Protein AF-0000000077254012 (afdb_homodimer)

pLDDT: mean 76.55, std 29.9, range [16.69, 98.88]

Solvent-accessible surface area (backbone atoms only — not comparable to full-atom values): 43419 Å² total; per-residue (Å²): 119,48,72,44,78,49,66,44,61,86,53,74,59,60,69,60,50,44,25,70,76,37,34,75,43,66,41,45,30,34,40,59,98,50,89,51,74,45,81,46,26,33,33,58,50,48,51,43,35,54,72,41,47,44,83,48,30,39,70,53,42,34,35,52,65,27,28,46,24,38,46,60,89,89,48,45,45,41,69,41,66,71,62,56,52,59,49,47,71,39,70,67,49,32,33,55,33,44,39,11,79,48,15,64,40,42,84,49,55,63,67,74,46,91,38,42,43,32,35,34,35,41,29,30,21,23,40,38,51,56,87,70,47,72,77,66,87,76,65,75,84,74,76,80,74,74,56,61,79,68,59,72,65,70,84,60,88,62,74,78,61,64,41,79,46,85,38,69,45,47,41,26,52,53,65,40,76,61,63,91,58,52,38,64,28,25,37,40,37,39,33,38,55,53,46,86,84,61,76,70,81,68,72,49,64,26,32,43,32,43,39,38,42,48,91,41,33,70,59,51,37,59,76,62,56,46,40,82,72,42,60,48,88,64,14,22,87,63,77,85,47,67,25,47,49,44,37,41,33,56,72,67,47,55,67,46,80,44,77,40,33,38,16,21,30,40,37,37,58,49,49,32,43,32,30,40,34,32,62,18,14,28,36,40,37,36,30,36,21,54,39,29,87,80,42,64,71,68,58,54,67,63,52,71,71,58,82,82,77,79,72,84,74,72,72,73,66,68,62,53,74,72,53,63,71,72,64,81,64,79,80,77,85,72,78,70,80,75,78,76,72,72,82,71,81,88,92,82,86,73,88,79,74,90,72,90,74,93,81,82,84,84,81,82,72,89,78,77,85,74,82,76,83,78,75,134,119,48,74,43,80,50,67,42,62,86,53,74,59,62,70,62,50,44,26,69,78,38,33,74,42,65,40,43,30,34,39,60,97,50,91,50,74,45,80,46,27,32,33,56,51,48,50,42,35,56,72,42,46,44,81,48,31,38,72,51,40,32,36,53,64,28,28,44,26,38,48,61,88,91,47,45,45,41,68,40,67,70,62,57,52,58,50,48,71,39,70,68,48,33,32,55,32,45,39,11,79,47,15,64,41,42,84,50,55,62,66,72,46,90,39,42,44,32,36,33,35,42,30,30,22,23,40,37,51,55,88,71,49,73,78,67,87,76,67,74,84,75,76,76,73,77,59,61,77,69,59,71,68,70,83,59,89,63,73,78,61,66,40,80,46,83,36,68,45,47,40,28,53,50,65,42,76,61,62,94,58,52,38,65,28,24,36,41,36,39,34,38,54,53,46,86,84,61,75,71,81,68,72,50,63,26,31,43,34,42,38,37,42,48,91,42,34,71,58,50,38,59,77,61,54,47,40,82,72,43,61,48,88,63,13,23,87,61,78,83,47,67,24,48,48,45,36,41,34,57,72,67,48,55,68,46,82,45,78,40,32,37,16,20,32,39,38,37,59,49,49,33,42,32,29,42,34,30,63,18,16,26,35,40,36,35,29,35,22,54,40,30,88,81,41,64,72,67,58,54,66,63,51,71,72,59,82,81,77,76,76,84,76,71,71,70,68,69,62,54,74,75,55,67,73,70,70,84,69,78,85,75,82,75,78,68,74,82,78,72,76,76,80,63,82,81,76,77,87,78,85,84,82,84,78,74,84,70,83,80,78,81,75,80,79,78,77,74,85,71,88,78,78,90,80,133

InterPro domains:
  IPR026306 RSBN1/Dpy-21/CEP530 [PTHR13354] (1-354)

Nearest PDB structures (foldseek):
  5uqd-assembly1_A  TM=9.575E-01  e=1.020E-25  Caenorhabditis elegans
  5k4l-assembly1_A  TM=6.198E-01  e=5.292E-05  Homo sapiens
  5fzl-assembly1_A  TM=6.185E-01  e=6.268E-05  Homo sapiens
  6h51-assembly1_A  TM=5.172E-01  e=1.101E-04  Homo sapiens
  4hoo-assembly1_A  TM=5.271E-01  e=4.028E-04  Homo sapiens

Structure (mmCIF, N/CA/C/O backbone):
data_AF-0000000077254012-model_v1
#
loop_
_entity.id
_entity.type
_entity.pdbx_description
1 polymer 'Round spermatid basic protein 1-like protein'
#
loop_
_atom_site.group_PDB
_atom_site.id
_atom_site.type_symbol
_atom_site.label_atom_id
_atom_site.label_alt_id
_atom_site.label_comp_id
_atom_site.label_asym_id
_atom_site.label_entity_id
_atom_site.label_seq_id
_atom_site.pdbx_PDB_ins_code
_atom_site.Cartn_x
_atom_site.Cartn_y
_atom_site.Cartn_z
_atom_site.occupancy
_atom_site.B_iso_or_equiv
_atom_site.auth_seq_id
_atom_site.auth_comp_id
_atom_site.auth_asym_id
_atom_site.auth_atom_id
_atom_site.pdbx_PDB_model_num
ATOM 1 N N . MET A 1 1 ? -8.266 -15.867 4.344 1 92.88 1 MET A N 1
ATOM 2 C CA . MET A 1 1 ? -6.98 -16.359 3.854 1 92.88 1 MET A CA 1
ATOM 3 C C . MET A 1 1 ? -6.066 -16.75 5.012 1 92.88 1 MET A C 1
ATOM 5 O O . MET A 1 1 ? -6.016 -16.047 6.027 1 92.88 1 MET A O 1
ATOM 9 N N . ALA A 1 2 ? -5.449 -17.922 4.926 1 95.94 2 ALA A N 1
ATOM 10 C CA . ALA A 1 2 ? -4.457 -18.359 5.898 1 95.94 2 ALA A CA 1
ATOM 11 C C . ALA A 1 2 ? -3.045 -18.281 5.324 1 95.94 2 ALA A C 1
ATOM 13 O O . ALA A 1 2 ? -2.822 -18.609 4.156 1 95.94 2 ALA A O 1
ATOM 14 N N . ILE A 1 3 ? -2.162 -17.781 6.18 1 97.81 3 ILE A N 1
ATOM 15 C CA . ILE A 1 3 ? -0.771 -17.656 5.762 1 97.81 3 ILE A CA 1
ATOM 16 C C . ILE A 1 3 ? 0.137 -18.359 6.777 1 97.81 3 ILE A C 1
ATOM 18 O O . ILE A 1 3 ? 0.004 -18.141 7.984 1 97.81 3 ILE A O 1
ATOM 22 N N . VAL A 1 4 ? 1.017 -19.188 6.352 1 97.44 4 VAL A N 1
ATOM 23 C CA . VAL A 1 4 ? 2.105 -19.719 7.168 1 97.44 4 VAL A CA 1
ATOM 24 C C . VAL A 1 4 ? 3.426 -19.078 6.742 1 97.44 4 VAL A C 1
ATOM 26 O O . VAL A 1 4 ? 3.994 -19.438 5.711 1 97.44 4 VAL A O 1
ATOM 29 N N . HIS A 1 5 ? 3.889 -18.203 7.598 1 96.62 5 HIS A N 1
ATOM 30 C CA . HIS A 1 5 ? 5.082 -17.438 7.27 1 96.62 5 HIS A CA 1
ATOM 31 C C . HIS A 1 5 ? 6.336 -18.297 7.355 1 96.62 5 HIS A C 1
ATOM 33 O O . HIS A 1 5 ? 6.535 -19.016 8.336 1 96.62 5 HIS A O 1
ATOM 39 N N . GLY A 1 6 ? 7.152 -18.266 6.328 1 96.06 6 GLY A N 1
ATOM 40 C CA . GLY A 1 6 ? 8.453 -18.906 6.332 1 96.06 6 GLY A CA 1
ATOM 41 C C . GLY A 1 6 ? 8.383 -20.406 6.168 1 96.06 6 GLY A C 1
ATOM 42 O O . GLY A 1 6 ? 9.398 -21.094 6.246 1 96.06 6 GLY A O 1
ATOM 43 N N . GLU A 1 7 ? 7.246 -20.953 5.918 1 96.88 7 GLU A N 1
ATOM 44 C CA . GLU A 1 7 ? 7.047 -22.391 5.906 1 96.88 7 GLU A CA 1
ATOM 45 C C . GLU A 1 7 ? 7.762 -23.047 4.727 1 96.88 7 GLU A C 1
ATOM 47 O O . GLU A 1 7 ? 8.094 -24.234 4.77 1 96.88 7 GLU A O 1
ATOM 52 N N . ALA A 1 8 ? 8.023 -22.344 3.709 1 97.88 8 ALA A N 1
ATOM 53 C CA . ALA A 1 8 ? 8.625 -22.922 2.51 1 97.88 8 ALA A CA 1
ATOM 54 C C . ALA A 1 8 ? 10.141 -22.797 2.551 1 97.88 8 ALA A C 1
ATOM 56 O O . ALA A 1 8 ? 10.82 -23.016 1.541 1 97.88 8 ALA A O 1
ATOM 57 N N . ALA A 1 9 ? 10.68 -22.453 3.699 1 96.38 9 ALA A N 1
ATOM 58 C CA . ALA A 1 9 ? 12.117 -22.234 3.816 1 96.38 9 ALA A CA 1
ATOM 59 C C . ALA A 1 9 ? 12.898 -23.5 3.48 1 96.38 9 ALA A C 1
ATOM 61 O O . ALA A 1 9 ? 14.031 -23.438 2.996 1 96.38 9 ALA A O 1
ATOM 62 N N . TYR A 1 10 ? 12.32 -24.688 3.717 1 97.25 10 TYR A N 1
ATOM 63 C CA . TYR A 1 10 ? 13.016 -25.938 3.471 1 97.25 10 TYR A CA 1
ATOM 64 C C . TYR A 1 10 ? 13.109 -26.234 1.978 1 97.25 10 TYR A C 1
ATOM 66 O O . TYR A 1 10 ? 13.914 -27.062 1.548 1 97.25 10 TYR A O 1
ATOM 74 N N . LEU A 1 11 ? 12.328 -25.625 1.15 1 98 11 LEU A N 1
ATOM 75 C CA . LEU A 1 11 ? 12.312 -25.844 -0.292 1 98 11 LEU A CA 1
ATOM 76 C C . LEU A 1 11 ? 13.469 -25.094 -0.962 1 98 11 LEU A C 1
ATOM 78 O O . LEU A 1 11 ? 13.883 -24.031 -0.492 1 98 11 LEU A O 1
ATOM 82 N N . PRO A 1 12 ? 13.953 -25.641 -2.025 1 96.25 12 PRO A N 1
ATOM 83 C CA . PRO A 1 12 ? 14.992 -24.906 -2.766 1 96.25 12 PRO A CA 1
ATOM 84 C C . PRO A 1 12 ? 14.453 -23.656 -3.459 1 96.25 12 PRO A C 1
ATOM 86 O O . PRO A 1 12 ? 13.242 -23.453 -3.504 1 96.25 12 PRO A O 1
ATOM 89 N N . ASP A 1 13 ? 15.43 -22.844 -3.875 1 95.19 13 ASP A N 1
ATOM 90 C CA . ASP A 1 13 ? 15.031 -21.797 -4.82 1 95.19 13 ASP A CA 1
ATOM 91 C C . ASP A 1 13 ? 14.477 -22.406 -6.105 1 95.19 13 ASP A C 1
ATOM 93 O O . ASP A 1 13 ? 15.164 -23.188 -6.777 1 95.19 13 ASP A O 1
ATOM 97 N N . PHE A 1 14 ? 13.297 -22.094 -6.441 1 97 14 PHE A N 1
ATOM 98 C CA . PHE A 1 14 ? 12.602 -22.781 -7.531 1 97 14 PHE A CA 1
ATOM 99 C C . PHE A 1 14 ? 13.32 -22.547 -8.852 1 97 14 PHE A C 1
ATOM 101 O O . PHE A 1 14 ? 13.555 -23.484 -9.609 1 97 14 PHE A O 1
ATOM 108 N N . LEU A 1 15 ? 13.562 -21.281 -9.086 1 95.94 15 LEU A N 1
ATOM 109 C CA . LEU A 1 15 ? 14.18 -20.969 -10.367 1 95.94 15 LEU A CA 1
ATOM 110 C C . LEU A 1 15 ? 15.555 -21.625 -10.484 1 95.94 15 LEU A C 1
ATOM 112 O O . LEU A 1 15 ? 15.898 -22.172 -11.539 1 95.94 15 LEU A O 1
ATOM 116 N N . ASP A 1 16 ? 16.344 -21.594 -9.477 1 95.31 16 ASP A N 1
ATOM 117 C CA . ASP A 1 16 ? 17.641 -22.25 -9.445 1 95.31 16 ASP A CA 1
ATOM 118 C C . ASP A 1 16 ? 17.5 -23.766 -9.625 1 95.31 16 ASP A C 1
ATOM 120 O O . ASP A 1 16 ? 18.234 -24.375 -10.398 1 95.31 16 ASP A O 1
ATOM 124 N N . TYR A 1 17 ? 16.641 -24.359 -8.906 1 97.12 17 TYR A N 1
ATOM 125 C CA . TYR A 1 17 ? 16.391 -25.797 -8.945 1 97.12 17 TYR A CA 1
ATOM 126 C C . TYR A 1 17 ? 16.031 -26.25 -10.359 1 97.12 17 TYR A C 1
ATOM 128 O O . TYR A 1 17 ? 16.656 -27.172 -10.898 1 97.12 17 TYR A O 1
ATOM 136 N N . PHE A 1 18 ? 15.086 -25.625 -10.992 1 97.31 18 PHE A N 1
ATOM 137 C CA . PHE A 1 18 ? 14.586 -26.062 -12.289 1 97.31 18 PHE A CA 1
ATOM 138 C C . PHE A 1 18 ? 15.594 -25.75 -13.398 1 97.31 18 PHE A C 1
ATOM 140 O O . PHE A 1 18 ? 15.711 -26.5 -14.367 1 97.31 18 PHE A O 1
ATOM 147 N N . SER A 1 19 ? 16.266 -24.609 -13.234 1 96.88 19 SER A N 1
ATOM 148 C CA . SER A 1 19 ? 17.281 -24.281 -14.234 1 96.88 19 SER A CA 1
ATOM 149 C C . SER A 1 19 ? 18.422 -25.297 -14.195 1 96.88 19 SER A C 1
ATOM 151 O O . SER A 1 19 ? 19.031 -25.578 -15.219 1 96.88 19 SER A O 1
ATOM 153 N N . SER A 1 20 ? 18.812 -25.797 -13.039 1 96.88 20 SER A N 1
ATOM 154 C CA . SER A 1 20 ? 19.938 -26.734 -12.859 1 96.88 20 SER A CA 1
ATOM 155 C C . SER A 1 20 ? 19.531 -28.156 -13.227 1 96.88 20 SER A C 1
ATOM 157 O O . SER A 1 20 ? 20.266 -28.844 -13.945 1 96.88 20 SER A O 1
ATOM 159 N N . LYS A 1 21 ? 18.375 -28.609 -12.82 1 96.81 21 LYS A N 1
ATOM 160 C CA . LYS A 1 21 ? 17.969 -30 -12.984 1 96.81 21 LYS A CA 1
ATOM 161 C C . LYS A 1 21 ? 17.312 -30.234 -14.336 1 96.81 21 LYS A C 1
ATOM 163 O O . LYS A 1 21 ? 17.359 -31.328 -14.883 1 96.81 21 LYS A O 1
ATOM 168 N N . PHE A 1 22 ? 16.719 -29.203 -14.852 1 95.81 22 PHE A N 1
ATOM 169 C CA . PHE A 1 22 ? 16.016 -29.312 -16.125 1 95.81 22 PHE A CA 1
ATOM 170 C C . PHE A 1 22 ? 16.328 -28.125 -17.016 1 95.81 22 PHE A C 1
ATOM 172 O O . PHE A 1 22 ? 15.422 -27.438 -17.484 1 95.81 22 PHE A O 1
ATOM 179 N N . PRO A 1 23 ? 17.578 -27.922 -17.359 1 96.94 23 PRO A N 1
ATOM 180 C CA . PRO A 1 23 ? 18.016 -26.719 -18.078 1 96.94 23 PRO A CA 1
ATOM 181 C C . PRO A 1 23 ? 17.375 -26.594 -19.453 1 96.94 23 PRO A C 1
ATOM 183 O O . PRO A 1 23 ? 17.156 -25.469 -19.922 1 96.94 23 PRO A O 1
ATOM 186 N N . SER A 1 24 ? 16.938 -27.75 -20.109 1 96.12 24 SER A N 1
ATOM 187 C CA . SER A 1 24 ? 16.438 -27.703 -21.469 1 96.12 24 SER A CA 1
ATOM 188 C C . SER A 1 24 ? 14.922 -27.656 -21.516 1 96.12 24 SER A C 1
ATOM 190 O O . SER A 1 24 ? 14.32 -27.609 -22.594 1 96.12 24 SER A O 1
ATOM 192 N N . ALA A 1 25 ? 14.297 -27.672 -20.328 1 93.94 25 ALA A N 1
ATOM 193 C CA . ALA A 1 25 ? 12.844 -27.578 -20.297 1 93.94 25 ALA A CA 1
ATOM 194 C C . ALA A 1 25 ? 12.352 -26.328 -21 1 93.94 25 ALA A C 1
ATOM 196 O O . ALA A 1 25 ? 12.836 -25.219 -20.719 1 93.94 25 ALA A O 1
ATOM 197 N N . PRO A 1 26 ? 11.461 -26.5 -21.906 1 95.06 26 PRO A N 1
ATOM 198 C CA . PRO A 1 26 ? 10.945 -25.312 -22.609 1 95.06 26 PRO A CA 1
ATOM 199 C C . PRO A 1 26 ? 10.07 -24.438 -21.719 1 95.06 26 PRO A C 1
ATOM 201 O O . PRO A 1 26 ? 9.305 -24.938 -20.906 1 95.06 26 PRO A O 1
ATOM 204 N N . VAL A 1 27 ? 10.195 -23.125 -21.875 1 96.69 27 VAL A N 1
ATOM 205 C CA . VAL A 1 27 ? 9.352 -22.172 -21.172 1 96.69 27 VAL A CA 1
ATOM 206 C C . VAL A 1 27 ? 8.969 -21.031 -22.125 1 96.69 27 VAL A C 1
ATOM 208 O O . VAL A 1 27 ? 9.625 -20.812 -23.141 1 96.69 27 VAL A O 1
ATOM 211 N N . LYS A 1 28 ? 7.898 -20.438 -21.828 1 96.5 28 LYS A N 1
ATOM 212 C CA . LYS A 1 28 ? 7.441 -19.266 -22.578 1 96.5 28 LYS A CA 1
ATOM 213 C C . LYS A 1 28 ? 7.629 -17.984 -21.766 1 96.5 28 LYS A C 1
ATOM 215 O O . LYS A 1 28 ? 7.23 -17.922 -20.594 1 96.5 28 LYS A O 1
ATOM 220 N N . MET A 1 29 ? 8.305 -17.031 -22.312 1 95.88 29 MET A N 1
ATOM 221 C CA . MET A 1 29 ? 8.602 -15.758 -21.672 1 95.88 29 MET A CA 1
ATOM 222 C C . MET A 1 29 ? 7.98 -14.594 -22.438 1 95.88 29 MET A C 1
ATOM 224 O O . MET A 1 29 ? 7.988 -14.586 -23.672 1 95.88 29 MET A O 1
ATOM 228 N N . GLU A 1 30 ? 7.375 -13.719 -21.703 1 94.88 30 GLU A N 1
ATOM 229 C CA . GLU A 1 30 ? 6.895 -12.492 -22.328 1 94.88 30 GLU A CA 1
ATOM 230 C C . GLU A 1 30 ? 8.023 -11.477 -22.484 1 94.88 30 GLU A C 1
ATOM 232 O O . GLU A 1 30 ? 8.922 -11.406 -21.656 1 94.88 30 GLU A O 1
ATOM 237 N N . ILE A 1 31 ? 7.961 -10.742 -23.547 1 90.88 31 ILE A N 1
ATOM 238 C CA . ILE A 1 31 ? 8.953 -9.695 -23.75 1 90.88 31 ILE A CA 1
ATOM 239 C C . ILE A 1 31 ? 8.492 -8.414 -23.047 1 90.88 31 ILE A C 1
ATOM 241 O O . ILE A 1 31 ? 7.348 -7.984 -23.219 1 90.88 31 ILE A O 1
ATOM 245 N N . LEU A 1 32 ? 9.406 -7.84 -22.312 1 88.75 32 LEU A N 1
ATOM 246 C CA . LEU A 1 32 ? 9.062 -6.66 -21.531 1 88.75 32 LEU A CA 1
ATOM 247 C C . LEU A 1 32 ? 8.578 -5.527 -22.422 1 88.75 32 LEU A C 1
ATOM 249 O O . LEU A 1 32 ? 9.266 -5.156 -23.391 1 88.75 32 LEU A O 1
ATOM 253 N N . GLY A 1 33 ? 7.457 -4.965 -22.094 1 80.12 33 GLY A N 1
ATOM 254 C CA . GLY A 1 33 ? 6.961 -3.799 -22.797 1 80.12 33 GLY A CA 1
ATOM 255 C C . GLY A 1 33 ? 6.32 -4.137 -24.141 1 80.12 33 GLY A C 1
ATOM 256 O O . GLY A 1 33 ? 5.852 -3.25 -24.844 1 80.12 33 GLY A O 1
ATOM 257 N N . LYS A 1 34 ? 6.328 -5.438 -24.438 1 80.81 34 LYS A N 1
ATOM 258 C CA . LYS A 1 34 ? 5.738 -5.871 -25.703 1 80.81 34 LYS A CA 1
ATOM 259 C C . LYS A 1 34 ? 4.715 -6.98 -25.484 1 80.81 34 LYS A C 1
ATOM 261 O O . LYS A 1 34 ? 4.625 -7.535 -24.375 1 80.81 34 LYS A O 1
ATOM 266 N N . LYS A 1 35 ? 3.938 -7.199 -26.516 1 81.62 35 LYS A N 1
ATOM 267 C CA . LYS A 1 35 ? 2.936 -8.258 -26.438 1 81.62 35 LYS A CA 1
ATOM 268 C C . LYS A 1 35 ? 3.5 -9.586 -26.922 1 81.62 35 LYS A C 1
ATOM 270 O O . LYS A 1 35 ? 2.859 -10.625 -26.781 1 81.62 35 LYS A O 1
ATOM 275 N N . ASP A 1 36 ? 4.641 -9.664 -27.266 1 89.25 36 ASP A N 1
ATOM 276 C CA . ASP A 1 36 ? 5.246 -10.852 -27.859 1 89.25 36 ASP A CA 1
ATOM 277 C C . ASP A 1 36 ? 5.633 -11.859 -26.781 1 89.25 36 ASP A C 1
ATOM 279 O O . ASP A 1 36 ? 5.984 -11.484 -25.656 1 89.25 36 ASP A O 1
ATOM 283 N N . ILE A 1 37 ? 5.559 -13.102 -27.188 1 93.62 37 ILE A N 1
ATOM 284 C CA . ILE A 1 37 ? 5.969 -14.227 -26.359 1 93.62 37 ILE A CA 1
ATOM 285 C C . ILE A 1 37 ? 7.113 -14.977 -27.031 1 93.62 37 ILE A C 1
ATOM 287 O O . ILE A 1 37 ? 7.066 -15.242 -28.234 1 93.62 37 ILE A O 1
ATOM 291 N N . GLU A 1 38 ? 8.102 -15.258 -26.312 1 93.44 38 GLU A N 1
ATOM 292 C CA . GLU A 1 38 ? 9.258 -16 -26.797 1 93.44 38 GLU A CA 1
ATOM 293 C C . GLU A 1 38 ? 9.367 -17.359 -26.109 1 93.44 38 GLU A C 1
ATOM 295 O O . GLU A 1 38 ? 9.219 -17.453 -24.891 1 93.44 38 GLU A O 1
ATOM 300 N N . THR A 1 39 ? 9.547 -18.406 -26.953 1 95.38 39 THR A N 1
ATOM 301 C CA . THR A 1 39 ? 9.852 -19.719 -26.406 1 95.38 39 THR A CA 1
ATOM 302 C C . THR A 1 39 ? 11.359 -19.875 -26.172 1 95.38 39 THR A C 1
ATOM 304 O O . THR A 1 39 ? 12.156 -19.594 -27.078 1 95.38 39 THR A O 1
ATOM 307 N N . THR A 1 40 ? 11.703 -20.219 -25.047 1 96.31 40 THR A N 1
ATOM 308 C CA . THR A 1 40 ? 13.102 -20.422 -24.672 1 96.31 40 THR A CA 1
ATOM 309 C C . THR A 1 40 ? 13.242 -21.594 -23.719 1 96.31 40 THR A C 1
ATOM 311 O O . THR A 1 40 ? 12.344 -22.438 -23.609 1 96.31 40 THR A O 1
ATOM 314 N N . THR A 1 41 ? 14.398 -21.844 -23.125 1 97.44 41 THR A N 1
ATOM 315 C CA . THR A 1 41 ? 14.617 -22.906 -22.156 1 97.44 41 THR A CA 1
ATOM 316 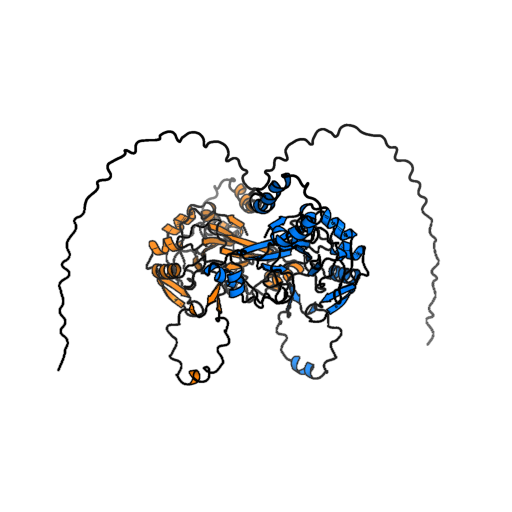C C . THR A 1 41 ? 14.711 -22.344 -20.734 1 97.44 41 THR A C 1
ATOM 318 O O . THR A 1 41 ? 14.992 -21.156 -20.547 1 97.44 41 THR A O 1
ATOM 321 N N . MET A 1 42 ? 14.547 -23.172 -19.844 1 97.38 42 MET A N 1
ATOM 322 C CA . MET A 1 42 ? 14.617 -22.781 -18.438 1 97.38 42 MET A CA 1
ATOM 323 C C . MET A 1 42 ? 15.977 -22.172 -18.109 1 97.38 42 MET A C 1
ATOM 325 O O . MET A 1 42 ? 16.047 -21.141 -17.438 1 97.38 42 MET A O 1
ATOM 329 N N . SER A 1 43 ? 17.031 -22.781 -18.562 1 97.75 43 SER A N 1
ATOM 330 C CA . SER A 1 43 ? 18.375 -22.297 -18.297 1 97.75 43 SER A CA 1
ATOM 331 C C . SER A 1 43 ? 18.594 -20.922 -18.922 1 97.75 43 SER A C 1
ATOM 333 O O . SER A 1 43 ? 19.203 -20.031 -18.297 1 97.75 43 SER A O 1
ATOM 335 N N . ASN A 1 44 ? 18.141 -20.75 -20.109 1 97.88 44 ASN A N 1
ATOM 336 C CA . ASN A 1 44 ? 18.281 -19.453 -20.781 1 97.88 44 ASN A CA 1
ATOM 337 C C . ASN A 1 44 ? 17.469 -18.375 -20.078 1 97.88 44 ASN A C 1
ATOM 339 O O . ASN A 1 44 ? 17.922 -17.25 -19.906 1 97.88 44 ASN A O 1
ATOM 343 N N . PHE A 1 45 ? 16.25 -18.734 -19.781 1 97.88 45 PHE A N 1
ATOM 344 C CA . PHE A 1 45 ? 15.43 -17.797 -19.031 1 97.88 45 PHE A CA 1
ATOM 345 C C . PHE A 1 45 ? 16.125 -17.375 -17.75 1 97.88 45 PHE A C 1
ATOM 347 O O . PHE A 1 45 ? 16.219 -16.172 -17.453 1 97.88 45 PHE A O 1
ATOM 354 N N . TYR A 1 46 ? 16.594 -18.312 -17.016 1 98.06 46 TYR A N 1
ATOM 355 C CA . TYR A 1 46 ? 17.297 -18.047 -15.758 1 98.06 46 TYR A CA 1
ATOM 356 C C . TYR A 1 46 ? 18.484 -17.109 -15.977 1 98.06 46 TYR A C 1
ATOM 358 O O . TYR A 1 46 ? 18.719 -16.203 -15.188 1 98.06 46 TYR A O 1
ATOM 366 N N . THR A 1 47 ? 19.25 -17.328 -16.984 1 97.56 47 THR A N 1
ATOM 367 C CA . THR A 1 47 ? 20.406 -16.484 -17.312 1 97.56 47 THR A CA 1
ATOM 368 C C . THR A 1 47 ? 19.969 -15.047 -17.562 1 97.56 47 THR A C 1
ATOM 370 O O . THR A 1 47 ? 20.625 -14.109 -17.094 1 97.56 47 THR A O 1
ATOM 373 N N . GLN A 1 48 ? 18.906 -14.867 -18.266 1 96.81 48 GLN A N 1
ATOM 374 C CA . GLN A 1 48 ? 18.391 -13.523 -18.531 1 96.81 48 GLN A CA 1
ATOM 375 C C . GLN A 1 48 ? 17.938 -12.844 -17.25 1 96.81 48 GLN A C 1
ATOM 377 O O . GLN A 1 48 ? 18.172 -11.648 -17.062 1 96.81 48 GLN A O 1
ATOM 382 N N . VAL A 1 49 ? 17.281 -13.609 -16.406 1 97.88 49 VAL A N 1
ATOM 383 C CA . VAL A 1 49 ? 16.844 -13.086 -15.117 1 97.88 49 VAL A CA 1
ATOM 384 C C . VAL A 1 49 ? 18.047 -12.633 -14.312 1 97.88 49 VAL A C 1
ATOM 386 O O . VAL A 1 49 ? 18.094 -11.5 -13.82 1 97.88 49 VAL A O 1
ATOM 389 N N . LYS A 1 50 ? 19.031 -13.469 -14.219 1 96.81 50 LYS A N 1
ATOM 390 C CA . LYS A 1 50 ? 20.234 -13.18 -13.422 1 96.81 50 LYS A CA 1
ATOM 391 C C . LYS A 1 50 ? 20.953 -11.953 -13.953 1 96.81 50 LYS A C 1
ATOM 393 O O . LYS A 1 50 ? 21.422 -11.117 -13.18 1 96.81 50 LYS A O 1
ATOM 398 N N . ARG A 1 51 ? 21.047 -11.828 -15.195 1 96.19 51 ARG A N 1
ATOM 399 C CA . ARG A 1 51 ? 21.766 -10.734 -15.836 1 96.19 51 ARG A CA 1
ATOM 400 C C . ARG A 1 51 ? 21.094 -9.398 -15.57 1 96.19 51 ARG A C 1
ATOM 402 O O . ARG A 1 51 ? 21.766 -8.367 -15.438 1 96.19 51 ARG A O 1
ATOM 409 N N . SER A 1 52 ? 19.812 -9.422 -15.477 1 95.88 52 SER A N 1
ATOM 410 C CA . SER A 1 52 ? 19.078 -8.164 -15.383 1 95.88 52 SER A CA 1
ATOM 411 C C . SER A 1 52 ? 18.578 -7.914 -13.969 1 95.88 52 SER A C 1
ATOM 413 O O . SER A 1 52 ? 17.969 -6.879 -13.688 1 95.88 52 SER A O 1
ATOM 415 N N . TYR A 1 53 ? 18.906 -8.82 -13.078 1 96.5 53 TYR A N 1
ATOM 416 C CA . TYR A 1 53 ? 18.438 -8.711 -11.703 1 96.5 53 TYR A CA 1
ATOM 417 C C . TYR A 1 53 ? 19.172 -7.586 -10.969 1 96.5 53 TYR A C 1
ATOM 419 O O . TYR A 1 53 ? 20.391 -7.449 -11.086 1 96.5 53 TYR A O 1
ATOM 427 N N . SER A 1 54 ? 18.375 -6.77 -10.25 1 95.44 54 SER A N 1
ATOM 428 C CA . SER A 1 54 ? 18.938 -5.734 -9.383 1 95.44 54 SER A CA 1
ATOM 429 C C . SER A 1 54 ? 17.938 -5.34 -8.289 1 95.44 54 SER A C 1
ATOM 431 O O . SER A 1 54 ? 16.797 -4.996 -8.578 1 95.44 54 SER A O 1
ATOM 433 N N . HIS A 1 55 ? 18.312 -5.469 -7.059 1 93.38 55 HIS A N 1
ATOM 434 C CA . HIS A 1 55 ? 17.609 -4.984 -5.879 1 93.38 55 HIS A CA 1
ATOM 435 C C . HIS A 1 55 ? 16.172 -5.48 -5.859 1 93.38 55 HIS A C 1
ATOM 437 O O . HIS A 1 55 ? 15.234 -4.703 -5.637 1 93.38 55 HIS A O 1
ATOM 443 N N . GLY A 1 56 ? 15.938 -6.766 -6.195 1 95.19 56 GLY A N 1
ATOM 444 C CA . GLY A 1 56 ? 14.656 -7.41 -5.961 1 95.19 56 GLY A CA 1
ATOM 445 C C . GLY A 1 56 ? 13.766 -7.426 -7.188 1 95.19 56 GLY A C 1
ATOM 446 O O . GLY A 1 56 ? 12.656 -7.957 -7.145 1 95.19 56 GLY A O 1
ATOM 447 N N . THR A 1 57 ? 14.211 -6.805 -8.312 1 97.25 57 THR A N 1
ATOM 448 C CA . THR A 1 57 ? 13.484 -6.887 -9.57 1 97.25 57 THR A CA 1
ATOM 449 C C . THR A 1 57 ? 14.422 -7.309 -10.703 1 97.25 57 THR A C 1
ATOM 451 O O . THR A 1 57 ? 15.641 -7.246 -10.562 1 97.25 57 THR A O 1
ATOM 454 N N . TYR A 1 58 ? 13.859 -7.816 -11.703 1 97.12 58 TYR A N 1
ATOM 455 C CA . TYR A 1 58 ? 14.648 -8.094 -12.906 1 97.12 58 TYR A CA 1
ATOM 456 C C . TYR A 1 58 ? 13.945 -7.566 -14.148 1 97.12 58 TYR A C 1
ATOM 458 O O . TYR A 1 58 ? 12.773 -7.203 -14.102 1 97.12 58 TYR A O 1
ATOM 466 N N . ARG A 1 59 ? 14.664 -7.445 -15.312 1 95.69 59 ARG A N 1
ATOM 467 C CA . ARG A 1 59 ? 14.141 -6.84 -16.531 1 95.69 59 ARG A CA 1
ATOM 468 C C . ARG A 1 59 ? 14.258 -7.797 -17.719 1 95.69 59 ARG A C 1
ATOM 470 O O . ARG A 1 59 ? 14.711 -7.41 -18.797 1 95.69 59 ARG A O 1
ATOM 477 N N . ALA A 1 60 ? 13.891 -9.055 -17.688 1 93.5 60 ALA A N 1
ATOM 478 C CA . ALA A 1 60 ? 13.836 -10.055 -18.75 1 93.5 60 ALA A CA 1
ATOM 479 C C . ALA A 1 60 ? 12.398 -10.445 -19.062 1 93.5 60 ALA A C 1
ATOM 481 O O . ALA A 1 60 ? 12.148 -11.25 -19.953 1 93.5 60 ALA A O 1
ATOM 482 N N . GLY A 1 61 ? 11.422 -9.969 -18.562 1 94.62 61 GLY A N 1
ATOM 483 C CA . GLY A 1 61 ? 10.016 -10.305 -18.734 1 94.62 61 GLY A CA 1
ATOM 484 C C . GLY A 1 61 ? 9.578 -11.484 -17.891 1 94.62 61 GLY A C 1
ATOM 485 O O . GLY A 1 61 ? 10.414 -12.242 -17.391 1 94.62 61 GLY A O 1
ATOM 486 N N . PRO A 1 62 ? 8.336 -11.703 -17.75 1 97.69 62 PRO A N 1
ATOM 487 C CA . PRO A 1 62 ? 7.82 -12.797 -16.938 1 97.69 62 PRO A CA 1
ATOM 488 C C . PRO A 1 62 ? 7.82 -14.133 -17.672 1 97.69 62 PRO A C 1
ATOM 490 O O . PRO A 1 62 ? 7.719 -14.164 -18.891 1 97.69 62 PRO A O 1
ATOM 493 N N . MET A 1 63 ? 7.965 -15.133 -16.938 1 98.12 63 MET A N 1
ATOM 494 C CA . MET A 1 63 ? 7.781 -16.484 -17.469 1 98.12 63 MET A CA 1
ATOM 495 C C . MET A 1 63 ? 6.344 -16.953 -17.25 1 98.12 63 MET A C 1
ATOM 497 O O . MET A 1 63 ? 5.832 -16.922 -16.141 1 98.12 63 MET A O 1
ATOM 501 N N . ARG A 1 64 ? 5.738 -17.438 -18.297 1 96.88 64 ARG A N 1
ATOM 502 C CA . ARG A 1 64 ? 4.375 -17.953 -18.203 1 96.88 64 ARG A CA 1
ATOM 503 C C . ARG A 1 64 ? 4.332 -19.25 -17.422 1 96.88 64 ARG A C 1
ATOM 505 O O . ARG A 1 64 ? 5.367 -19.891 -17.219 1 96.88 64 ARG A O 1
ATOM 512 N N . GLN A 1 65 ? 3.135 -19.609 -17.062 1 96.56 65 GLN A N 1
ATOM 513 C CA . GLN A 1 65 ? 2.961 -20.766 -16.172 1 96.56 65 GLN A CA 1
ATOM 514 C C . GLN A 1 65 ? 3.381 -22.062 -16.875 1 96.56 65 GLN A C 1
ATOM 516 O O . GLN A 1 65 ? 3.172 -22.219 -18.078 1 96.56 65 GLN A O 1
ATOM 521 N N . ILE A 1 66 ? 3.93 -22.922 -16.125 1 96.81 66 ILE A N 1
ATOM 522 C CA . ILE A 1 66 ? 4.219 -24.297 -16.547 1 96.81 66 ILE A CA 1
ATOM 523 C C . ILE A 1 66 ? 3.555 -25.281 -15.594 1 96.81 66 ILE A C 1
ATOM 525 O O . ILE A 1 66 ? 3.48 -25.047 -14.391 1 96.81 66 ILE A O 1
ATOM 529 N N . SER A 1 67 ? 3.066 -26.344 -16.109 1 97.12 67 SER A N 1
ATOM 530 C CA . SER A 1 67 ? 2.496 -27.406 -15.289 1 97.12 67 SER A CA 1
ATOM 531 C C . SER A 1 67 ? 3.586 -28.297 -14.703 1 97.12 67 SER A C 1
ATOM 533 O O . SER A 1 67 ? 4.551 -28.641 -15.391 1 97.12 67 SER A O 1
ATOM 535 N N . LEU A 1 68 ? 3.449 -28.688 -13.492 1 97.5 68 LEU A N 1
ATOM 536 C CA . LEU A 1 68 ? 4.43 -29.547 -12.859 1 97.5 68 LEU A CA 1
ATOM 537 C C . LEU A 1 68 ? 3.928 -31 -12.812 1 97.5 68 LEU A C 1
ATOM 539 O O . LEU A 1 68 ? 4.633 -31.891 -12.328 1 97.5 68 LEU A O 1
ATOM 543 N N . VAL A 1 69 ? 2.754 -31.219 -13.266 1 97.25 69 VAL A N 1
ATOM 544 C CA . VAL A 1 69 ? 2.146 -32.531 -13.203 1 97.25 69 VAL A CA 1
ATOM 545 C C . VAL A 1 69 ? 1.979 -33.094 -14.617 1 97.25 69 VAL A C 1
ATOM 547 O O . VAL A 1 69 ? 1.348 -34.156 -14.805 1 97.25 69 VAL A O 1
ATOM 550 N N . GLY A 1 70 ? 2.488 -32.438 -15.547 1 91.31 70 GLY A N 1
ATOM 551 C CA . GLY A 1 70 ? 2.348 -32.844 -16.938 1 91.31 70 GLY A CA 1
ATOM 552 C C . GLY A 1 70 ? 1.592 -31.828 -17.781 1 91.31 70 GLY A C 1
ATOM 553 O O . GLY A 1 70 ? 0.744 -31.094 -17.266 1 91.31 70 GLY A O 1
ATOM 554 N N . ALA A 1 71 ? 1.995 -31.672 -19.016 1 82.25 71 ALA A N 1
ATOM 555 C CA . ALA A 1 71 ? 1.346 -30.719 -19.906 1 82.25 71 ALA A CA 1
ATOM 556 C C . ALA A 1 71 ? 0.264 -31.391 -20.734 1 82.25 71 ALA A C 1
ATOM 558 O O . ALA A 1 71 ? 0.464 -32.5 -21.25 1 82.25 71 ALA A O 1
ATOM 559 N N . VAL A 1 72 ? -0.875 -30.719 -20.609 1 72.69 72 VAL A N 1
ATOM 560 C CA . VAL A 1 72 ? -1.929 -31.172 -21.516 1 72.69 72 VAL A CA 1
ATOM 561 C C . VAL A 1 72 ? -2.1 -30.172 -22.656 1 72.69 72 VAL A C 1
ATOM 563 O O . VAL A 1 72 ? -2.014 -28.969 -22.453 1 72.69 72 VAL A O 1
ATOM 566 N N . ASP A 1 73 ? -2.271 -30.719 -23.844 1 67.5 73 ASP A N 1
ATOM 567 C CA . ASP A 1 73 ? -2.561 -29.938 -25.031 1 67.5 73 ASP A CA 1
ATOM 568 C C . ASP A 1 73 ? -1.509 -28.844 -25.25 1 67.5 73 ASP A C 1
ATOM 570 O O . ASP A 1 73 ? -0.317 -29.141 -25.359 1 67.5 73 ASP A O 1
ATOM 574 N N . GLU A 1 74 ? -1.878 -27.562 -25.172 1 65.56 74 GLU A N 1
ATOM 575 C CA . GLU A 1 74 ? -1.041 -26.422 -25.5 1 65.56 74 GLU A CA 1
ATOM 576 C C . GLU A 1 74 ? -0.29 -25.906 -24.281 1 65.56 74 GLU A C 1
ATOM 578 O O . GLU A 1 74 ? 0.558 -25.016 -24.391 1 65.56 74 GLU A O 1
ATOM 583 N N . GLU A 1 75 ? -0.471 -26.609 -23.266 1 74.44 75 GLU A N 1
ATOM 584 C CA . GLU A 1 75 ? 0.191 -26.188 -22.031 1 74.44 75 GLU A CA 1
ATOM 585 C C . GLU A 1 75 ? 1.676 -26.547 -22.047 1 74.44 75 GLU A C 1
ATOM 587 O O . GLU A 1 75 ? 2.076 -27.531 -22.688 1 74.44 75 GLU A O 1
ATOM 592 N N . VAL A 1 76 ? 2.469 -25.625 -21.5 1 83.69 76 VAL A N 1
ATOM 593 C CA . VAL A 1 76 ? 3.887 -25.906 -21.297 1 83.69 76 VAL A CA 1
ATOM 594 C C . VAL A 1 76 ? 4.094 -26.547 -19.938 1 83.69 76 VAL A C 1
ATOM 596 O O . VAL A 1 76 ? 3.439 -26.172 -18.953 1 83.69 76 VAL A O 1
ATOM 599 N N . GLY A 1 77 ? 4.879 -27.578 -19.953 1 89.75 77 GLY A N 1
ATOM 600 C CA . GLY A 1 77 ? 5.168 -28.234 -18.688 1 89.75 77 GLY A CA 1
ATOM 601 C C . GLY A 1 77 ? 5.625 -29.672 -18.844 1 89.75 77 GLY A C 1
ATOM 602 O O . GLY A 1 77 ? 5.777 -30.156 -19.969 1 89.75 77 GLY A O 1
ATOM 603 N N . SER A 1 78 ? 6.004 -30.25 -17.781 1 91.62 78 SER A N 1
ATOM 604 C CA . SER A 1 78 ? 6.41 -31.656 -17.672 1 91.62 78 SER A CA 1
ATOM 605 C C . SER A 1 78 ? 6.008 -32.219 -16.312 1 91.62 78 SER A C 1
ATOM 607 O O . SER A 1 78 ? 5.375 -31.547 -15.508 1 91.62 78 SER A O 1
ATOM 609 N N . TYR A 1 79 ? 6.145 -33.531 -16.297 1 94.81 79 TYR A N 1
ATOM 610 C CA . TYR A 1 79 ? 5.934 -34.188 -15.008 1 94.81 79 TYR A CA 1
ATOM 611 C C . TYR A 1 79 ? 7.211 -34.188 -14.18 1 94.81 79 TYR A C 1
ATOM 613 O O . TYR A 1 79 ? 8.242 -34.719 -14.625 1 94.81 79 TYR A O 1
ATOM 621 N N . PHE A 1 80 ? 7.203 -33.562 -12.961 1 96 80 PHE A N 1
ATOM 622 C CA . PHE A 1 80 ? 8.375 -33.406 -12.109 1 96 80 PHE A CA 1
ATOM 623 C C . PHE A 1 80 ? 8.164 -34.125 -10.773 1 96 80 PHE A C 1
ATOM 625 O O . PHE A 1 80 ? 8.07 -33.5 -9.727 1 96 80 PHE A O 1
ATOM 632 N N . PRO A 1 81 ? 8.227 -35.438 -10.742 1 95.94 81 PRO A N 1
ATOM 633 C CA . PRO A 1 81 ? 7.887 -36.188 -9.531 1 95.94 81 PRO A CA 1
ATOM 634 C C . PRO A 1 81 ? 8.836 -35.906 -8.375 1 95.94 81 PRO A C 1
ATOM 636 O O . PRO A 1 81 ? 8.422 -35.906 -7.211 1 95.94 81 PRO A O 1
ATOM 639 N N . GLU A 1 82 ? 10.102 -35.688 -8.688 1 96.38 82 GLU A N 1
ATOM 640 C CA . GLU A 1 82 ? 11.055 -35.406 -7.621 1 96.38 82 GLU A CA 1
ATOM 641 C C . GLU A 1 82 ? 10.703 -34.125 -6.891 1 96.38 82 GLU A C 1
ATOM 643 O O . GLU A 1 82 ? 10.719 -34.062 -5.66 1 96.38 82 GLU A O 1
ATOM 648 N N . PHE A 1 83 ? 10.43 -33.125 -7.711 1 97.38 83 PHE A N 1
ATOM 649 C CA . PHE A 1 83 ? 10.062 -31.859 -7.105 1 97.38 83 PHE A CA 1
ATOM 650 C C . PHE A 1 83 ? 8.75 -31.969 -6.34 1 97.38 83 PHE A C 1
ATOM 652 O O . PHE A 1 83 ? 8.617 -31.422 -5.246 1 97.38 83 PHE A O 1
ATOM 659 N N . LEU A 1 84 ? 7.793 -32.625 -6.902 1 97.69 84 LEU A N 1
ATOM 660 C CA . LEU A 1 84 ? 6.512 -32.812 -6.234 1 97.69 84 LEU A CA 1
ATOM 661 C C . LEU A 1 84 ? 6.695 -33.531 -4.906 1 97.69 84 LEU A C 1
ATOM 663 O O . LEU A 1 84 ? 5.961 -33.281 -3.947 1 97.69 84 LEU A O 1
ATOM 667 N N . GLY A 1 85 ? 7.637 -34.438 -4.867 1 97.19 85 GLY A N 1
ATOM 668 C CA . GLY A 1 85 ? 7.961 -35.125 -3.623 1 97.19 85 GLY A CA 1
ATOM 669 C C . GLY A 1 85 ? 8.445 -34.188 -2.537 1 97.19 85 GLY A C 1
ATOM 670 O O . GLY A 1 85 ? 8.172 -34.375 -1.354 1 97.19 85 GLY A O 1
ATOM 671 N N . LEU A 1 86 ? 9.188 -33.125 -2.889 1 98.12 86 LEU A N 1
ATOM 672 C CA . LEU A 1 86 ? 9.68 -32.156 -1.928 1 98.12 86 LEU A CA 1
ATOM 673 C C . LEU A 1 86 ? 8.516 -31.406 -1.276 1 98.12 86 LEU A C 1
ATOM 675 O O . LEU A 1 86 ? 8.57 -31.062 -0.09 1 98.12 86 LEU A O 1
ATOM 679 N N . LEU A 1 87 ? 7.461 -31.125 -2.049 1 97.94 87 LEU A N 1
ATOM 680 C CA . LEU A 1 87 ? 6.297 -30.438 -1.494 1 97.94 87 LEU A CA 1
ATOM 681 C C . LEU A 1 87 ? 5.672 -31.25 -0.371 1 97.94 87 LEU A C 1
ATOM 683 O O . LEU A 1 87 ? 5.168 -30.688 0.604 1 97.94 87 LEU A O 1
ATOM 687 N N . GLY A 1 88 ? 5.773 -32.531 -0.483 1 94.94 88 GLY A N 1
ATOM 688 C CA . GLY A 1 88 ? 5.152 -33.438 0.464 1 94.94 88 GLY A CA 1
ATOM 689 C C . GLY A 1 88 ? 5.875 -33.5 1.795 1 94.94 88 GLY A C 1
ATOM 690 O O . GLY A 1 88 ? 5.395 -34.125 2.738 1 94.94 88 GLY A O 1
ATOM 691 N N . GLU A 1 89 ? 6.973 -32.875 1.879 1 95.44 89 GLU A N 1
ATOM 692 C CA . GLU A 1 89 ? 7.711 -32.875 3.139 1 95.44 89 GLU A CA 1
ATOM 693 C C . GLU A 1 89 ? 7.051 -31.953 4.168 1 95.44 89 GLU A C 1
ATOM 695 O O . GLU A 1 89 ? 7.27 -32.094 5.371 1 95.44 89 GLU A O 1
ATOM 700 N N . SER A 1 90 ? 6.375 -30.969 3.725 1 95 90 SER A N 1
ATOM 701 C CA . SER A 1 90 ? 5.531 -30.156 4.598 1 95 90 SER A CA 1
ATOM 702 C C . SER A 1 90 ? 4.191 -30.844 4.855 1 95 90 SER A C 1
ATOM 704 O O . SER A 1 90 ? 3.479 -31.203 3.916 1 95 90 SER A O 1
ATOM 706 N N . LEU A 1 91 ? 3.867 -31.031 6.137 1 95.19 91 LEU A N 1
ATOM 707 C CA . LEU A 1 91 ? 2.6 -31.656 6.48 1 95.19 91 LEU A CA 1
ATOM 708 C C . LEU A 1 91 ? 1.425 -30.891 5.898 1 95.19 91 LEU A C 1
ATOM 710 O O . LEU A 1 91 ? 0.462 -31.484 5.41 1 95.19 91 LEU A O 1
ATOM 714 N N . PHE A 1 92 ? 1.56 -29.594 5.969 1 96.75 92 PHE A N 1
ATOM 715 C CA . PHE A 1 92 ? 0.487 -28.75 5.441 1 96.75 92 PHE A CA 1
ATOM 716 C C . PHE A 1 92 ? 0.34 -28.953 3.936 1 96.75 92 PHE A C 1
ATOM 718 O O . PHE A 1 92 ? -0.771 -29.125 3.432 1 96.75 92 PHE A O 1
ATOM 725 N N . LEU A 1 93 ? 1.41 -28.828 3.242 1 98.25 93 LEU A N 1
ATOM 726 C CA . LEU A 1 93 ? 1.358 -28.953 1.789 1 98.25 93 LEU A CA 1
ATOM 727 C C . LEU A 1 93 ? 0.933 -30.359 1.382 1 98.25 93 LEU A C 1
ATOM 729 O O . LEU A 1 93 ? 0.128 -30.531 0.463 1 98.25 93 LEU A O 1
ATOM 733 N N . LYS A 1 94 ? 1.438 -31.344 2.037 1 97.88 94 LYS A N 1
ATOM 734 C CA . LYS A 1 94 ? 1.107 -32.719 1.724 1 97.88 94 LYS A CA 1
ATOM 735 C C . LYS A 1 94 ? -0.401 -32.969 1.769 1 97.88 94 LYS A C 1
ATOM 737 O O . LYS A 1 94 ? -0.963 -33.594 0.88 1 97.88 94 LYS A O 1
ATOM 742 N N . ARG A 1 95 ? -0.999 -32.438 2.676 1 98 95 ARG A N 1
ATOM 743 C CA . ARG A 1 95 ? -2.422 -32.688 2.902 1 98 95 ARG A CA 1
ATOM 744 C C . ARG A 1 95 ? -3.271 -31.828 1.956 1 98 95 ARG A C 1
ATOM 746 O O . ARG A 1 95 ? -4.418 -32.188 1.666 1 98 95 ARG A O 1
ATOM 753 N N . THR A 1 96 ? -2.697 -30.75 1.472 1 98.25 96 THR A N 1
ATOM 754 C CA . THR A 1 96 ? -3.506 -29.812 0.696 1 98.25 96 THR A CA 1
ATOM 755 C C . THR A 1 96 ? -3.139 -29.875 -0.784 1 98.25 96 THR A C 1
ATOM 757 O O . THR A 1 96 ? -3.613 -29.078 -1.584 1 98.25 96 THR A O 1
ATOM 760 N N . LEU A 1 97 ? -2.293 -30.766 -1.17 1 98.56 97 LEU A N 1
ATOM 761 C CA . LEU A 1 97 ? -2.102 -31.016 -2.594 1 98.56 97 LEU A CA 1
ATOM 762 C C . LEU A 1 97 ? -3.398 -31.484 -3.24 1 98.56 97 LEU A C 1
ATOM 764 O O . LEU A 1 97 ? -4.297 -31.984 -2.551 1 98.56 97 LEU A O 1
ATOM 768 N N . PRO A 1 98 ? -3.492 -31.344 -4.609 1 98 98 PRO A N 1
ATOM 769 C CA . PRO A 1 98 ? -4.742 -31.75 -5.254 1 98 98 PRO A CA 1
ATOM 770 C C . PRO A 1 98 ? -5.121 -33.188 -4.953 1 98 98 PRO A C 1
ATOM 772 O O . PRO A 1 98 ? -6.305 -33.531 -4.941 1 98 98 PRO A O 1
ATOM 775 N N . TRP A 1 99 ? -4.191 -34.031 -4.695 1 98 99 TRP A N 1
ATOM 776 C CA . TRP A 1 99 ? -4.395 -35.438 -4.398 1 98 99 TRP A CA 1
ATOM 777 C C . TRP A 1 99 ? -4.105 -35.75 -2.928 1 98 99 TRP A C 1
ATOM 779 O O . TRP A 1 99 ? -3.947 -36.906 -2.537 1 98 99 TRP A O 1
ATOM 789 N N . GLY A 1 100 ? -3.967 -34.719 -2.09 1 98 100 GLY A N 1
ATOM 790 C CA . GLY A 1 100 ? -3.703 -34.906 -0.671 1 98 100 GLY A CA 1
ATOM 791 C C . GLY A 1 100 ? -4.898 -35.469 0.092 1 98 100 GLY A C 1
ATOM 792 O O . GLY A 1 100 ? -6.004 -35.531 -0.447 1 98 100 GLY A O 1
ATOM 793 N N . SER A 1 101 ? -4.676 -35.719 1.331 1 97.5 101 SER A N 1
ATOM 794 C CA . SER A 1 101 ? -5.691 -36.406 2.139 1 97.5 101 SER A CA 1
ATOM 795 C C . SER A 1 101 ? -6.895 -35.5 2.379 1 97.5 101 SER A C 1
ATOM 797 O O . SER A 1 101 ? -7.984 -35.969 2.701 1 97.5 101 SER A O 1
ATOM 799 N N . PHE A 1 102 ? -6.699 -34.188 2.234 1 97.44 102 PHE A N 1
ATOM 800 C CA . PHE A 1 102 ? -7.816 -33.281 2.445 1 97.44 102 PHE A CA 1
ATOM 801 C C . PHE A 1 102 ? -8.648 -33.125 1.177 1 97.44 102 PHE A C 1
ATOM 803 O O . PHE A 1 102 ? -9.758 -32.594 1.213 1 97.44 102 PHE A O 1
ATOM 810 N N . SER A 1 103 ? -8.188 -33.594 0.106 1 97.62 103 SER A N 1
ATOM 811 C CA . SER A 1 103 ? -8.836 -33.469 -1.193 1 97.62 103 SER A CA 1
ATOM 812 C C . SER A 1 103 ? -9.883 -34.531 -1.418 1 97.62 103 SER A C 1
ATOM 814 O O . SER A 1 103 ? -9.719 -35.688 -0.962 1 97.62 103 SER A O 1
ATOM 816 N N . SER A 1 104 ? -10.922 -34.219 -2.121 1 96.69 104 SER A N 1
ATOM 817 C CA . SER A 1 104 ? -11.898 -35.219 -2.559 1 96.69 104 SER A CA 1
ATOM 818 C C . SER A 1 104 ? -11.32 -36.125 -3.633 1 96.69 104 SER A C 1
ATOM 820 O O . SER A 1 104 ? -11.914 -37.156 -3.955 1 96.69 104 SER A O 1
ATOM 822 N N . LEU A 1 105 ? -10.164 -35.812 -4.129 1 96.75 105 LEU A N 1
ATOM 823 C CA . LEU A 1 105 ? -9.492 -36.594 -5.156 1 96.75 105 LEU A CA 1
ATOM 824 C C . LEU A 1 105 ? -8.242 -37.25 -4.598 1 96.75 105 LEU A C 1
ATOM 826 O O . LEU A 1 105 ? -7.223 -37.344 -5.285 1 96.75 105 LEU A O 1
ATOM 830 N N . SER A 1 106 ? -8.25 -37.688 -3.361 1 95.12 106 SER A N 1
ATOM 831 C CA . SER A 1 106 ? -7.09 -38.219 -2.643 1 95.12 106 SER A CA 1
ATOM 832 C C . SER A 1 106 ? -6.543 -39.469 -3.307 1 95.12 106 SER A C 1
ATOM 834 O O . SER A 1 106 ? -5.402 -39.875 -3.051 1 95.12 106 SER A O 1
ATOM 836 N N . PHE A 1 107 ? -7.168 -40.125 -4.227 1 93.38 107 PHE A N 1
ATOM 837 C CA . PHE A 1 107 ? -6.703 -41.375 -4.871 1 93.38 107 PHE A CA 1
ATOM 838 C C . PHE A 1 107 ? -6.176 -41.062 -6.27 1 93.38 107 PHE A C 1
ATOM 840 O O . PHE A 1 107 ? -5.684 -41.969 -6.953 1 93.38 107 PHE A O 1
ATOM 847 N N . MET A 1 108 ? -6.199 -39.844 -6.605 1 95.69 108 MET A N 1
ATOM 848 C CA . MET A 1 108 ? -5.754 -39.438 -7.938 1 95.69 108 MET A CA 1
ATOM 849 C C . MET A 1 108 ? -4.234 -39.469 -8.031 1 95.69 108 MET A C 1
ATOM 851 O O . MET A 1 108 ? -3.543 -39.094 -7.078 1 95.69 108 MET A O 1
ATOM 855 N N . GLU A 1 109 ? -3.756 -39.875 -9.164 1 96.25 109 GLU A N 1
ATOM 856 C CA . GLU A 1 109 ? -2.326 -39.75 -9.438 1 96.25 109 GLU A CA 1
ATOM 857 C C . GLU A 1 109 ? -1.956 -38.344 -9.812 1 96.25 109 GLU A C 1
ATOM 859 O O . GLU A 1 109 ? -2.693 -37.656 -10.539 1 96.25 109 GLU A O 1
ATOM 864 N N . PRO A 1 110 ? -0.809 -37.875 -9.328 1 96.94 110 PRO A N 1
ATOM 865 C CA . PRO A 1 110 ? -0.405 -36.5 -9.617 1 96.94 110 PRO A CA 1
ATOM 866 C C . PRO A 1 110 ? -0.433 -36.188 -11.109 1 96.94 110 PRO A C 1
ATOM 868 O O . PRO A 1 110 ? -0.861 -35.094 -11.5 1 96.94 110 PRO A O 1
ATOM 871 N N . LYS A 1 111 ? -0.081 -37.062 -11.992 1 95.25 111 LYS A N 1
ATOM 872 C CA . LYS A 1 111 ? -0.002 -36.812 -13.43 1 95.25 111 LYS A CA 1
ATOM 873 C C . LYS A 1 111 ? -1.385 -36.562 -14.023 1 95.25 111 LYS A C 1
ATOM 875 O O . LYS A 1 111 ? -1.503 -36.031 -15.133 1 95.25 111 LYS A O 1
ATOM 880 N N . ASP A 1 112 ? -2.406 -36.938 -13.352 1 94.62 112 ASP A N 1
ATOM 881 C CA . ASP A 1 112 ? -3.773 -36.812 -13.844 1 94.62 112 ASP A CA 1
ATOM 882 C C . ASP A 1 112 ? -4.441 -35.531 -13.305 1 94.62 112 ASP A C 1
ATOM 884 O O . ASP A 1 112 ? -5.629 -35.312 -13.539 1 94.62 112 ASP A O 1
ATOM 888 N N . SER A 1 113 ? -3.688 -34.75 -12.594 1 95.19 113 SER A N 1
ATOM 889 C CA . SER A 1 113 ? -4.281 -33.594 -11.938 1 95.19 113 SER A CA 1
ATOM 890 C C . SER A 1 113 ? -4.586 -32.469 -12.938 1 95.19 113 SER A C 1
ATOM 892 O O . SER A 1 113 ? -3.707 -32.062 -13.695 1 95.19 113 SER A O 1
ATOM 894 N N . ASP A 1 114 ? -5.816 -31.969 -12.875 1 92.5 114 ASP A N 1
ATOM 895 C CA . ASP A 1 114 ? -6.215 -30.781 -13.633 1 92.5 114 ASP A CA 1
ATOM 896 C C . ASP A 1 114 ? -6.207 -29.531 -12.75 1 92.5 114 ASP A C 1
ATOM 898 O O . ASP A 1 114 ? -6.625 -28.469 -13.18 1 92.5 114 ASP A O 1
ATOM 902 N N . ASP A 1 115 ? -5.695 -29.688 -11.539 1 95.56 115 ASP A N 1
ATOM 903 C CA . ASP A 1 115 ? -5.766 -28.609 -10.547 1 95.56 115 ASP A CA 1
ATOM 904 C C . ASP A 1 115 ? -4.375 -28.078 -10.211 1 95.56 115 ASP A C 1
ATOM 906 O O . ASP A 1 115 ? -4.203 -27.344 -9.234 1 95.56 115 ASP A O 1
ATOM 910 N N . GLY A 1 116 ? -3.391 -28.5 -10.992 1 95.94 116 GLY A N 1
ATOM 911 C CA . GLY A 1 116 ? -2.006 -28.141 -10.727 1 95.94 116 GLY A CA 1
ATOM 912 C C . GLY A 1 116 ? -1.247 -29.219 -9.969 1 95.94 116 GLY A C 1
ATOM 913 O O . GLY A 1 116 ? -1.684 -30.359 -9.906 1 95.94 116 GLY A O 1
ATOM 914 N N . PRO A 1 117 ? -0.133 -28.594 -9.445 1 97.69 117 PRO A N 1
ATOM 915 C CA . PRO A 1 117 ? 0.482 -27.266 -9.297 1 97.69 117 PRO A CA 1
ATOM 916 C C . PRO A 1 117 ? 1.009 -26.703 -10.617 1 97.69 117 PRO A C 1
ATOM 918 O O . PRO A 1 117 ? 1.5 -27.469 -11.461 1 97.69 117 PRO A O 1
ATOM 921 N N . ILE A 1 118 ? 0.924 -25.406 -10.781 1 97.38 118 ILE A N 1
ATOM 922 C CA . ILE A 1 118 ? 1.559 -24.656 -11.859 1 97.38 118 ILE A CA 1
ATOM 923 C C . ILE A 1 118 ? 2.559 -23.656 -11.266 1 97.38 118 ILE A C 1
ATOM 925 O O . ILE A 1 118 ? 2.428 -23.25 -10.109 1 97.38 118 ILE A O 1
ATOM 929 N N . MET A 1 119 ? 3.549 -23.344 -12.023 1 98.19 119 MET A N 1
ATOM 930 C CA . MET A 1 119 ? 4.598 -22.422 -11.586 1 98.19 119 MET A CA 1
ATOM 931 C C . MET A 1 119 ? 4.816 -21.312 -12.602 1 98.19 119 MET A C 1
ATOM 933 O O . MET A 1 119 ? 4.785 -21.562 -13.812 1 98.19 119 MET A O 1
ATOM 937 N N . TRP A 1 120 ? 5.027 -20.125 -12.188 1 98.44 120 TRP A N 1
ATOM 938 C CA . TRP A 1 120 ? 5.379 -19 -13.047 1 98.44 120 TRP A CA 1
ATOM 939 C C . TRP A 1 120 ? 6.312 -18.031 -12.328 1 98.44 120 TRP A C 1
ATOM 941 O O . TRP A 1 120 ? 6.52 -18.141 -11.117 1 98.44 120 TRP A O 1
ATOM 951 N N . VAL A 1 121 ? 6.984 -17.156 -13.031 1 98.69 121 VAL A N 1
ATOM 952 C CA . VAL A 1 121 ? 7.934 -16.188 -12.477 1 98.69 121 VAL A CA 1
ATOM 953 C C . VAL A 1 121 ? 7.586 -14.789 -12.945 1 98.69 121 VAL A C 1
ATOM 955 O O . VAL A 1 121 ? 7.305 -14.57 -14.133 1 98.69 121 VAL A O 1
ATOM 958 N N . ARG A 1 122 ? 7.594 -13.875 -12.008 1 98.56 122 ARG A N 1
ATOM 959 C CA . ARG A 1 122 ? 7.246 -12.484 -12.297 1 98.56 122 ARG A CA 1
ATOM 960 C C . ARG A 1 122 ? 8.344 -11.539 -11.828 1 98.56 122 ARG A C 1
ATOM 962 O O . ARG A 1 122 ? 8.938 -11.75 -10.766 1 98.56 122 ARG A O 1
ATOM 969 N N . PRO A 1 123 ? 8.641 -10.5 -12.531 1 98.12 123 PRO A N 1
ATOM 970 C CA . PRO A 1 123 ? 9.766 -9.617 -12.227 1 98.12 123 PRO A CA 1
ATOM 971 C C . PRO A 1 123 ? 9.445 -8.609 -11.125 1 98.12 123 PRO A C 1
ATOM 973 O O . PRO A 1 123 ? 10.359 -8.023 -10.531 1 98.12 123 PRO A O 1
ATOM 976 N N . GLY A 1 124 ? 8.172 -8.32 -10.859 1 98.25 124 GLY A N 1
ATOM 977 C CA . GLY A 1 124 ? 7.777 -7.242 -9.961 1 98.25 124 GLY A CA 1
ATOM 978 C C . GLY A 1 124 ? 7.445 -5.953 -10.688 1 98.25 124 GLY A C 1
ATOM 979 O O . GLY A 1 124 ? 8.102 -5.602 -11.672 1 98.25 124 GLY A O 1
ATOM 980 N N . GLU A 1 125 ? 6.438 -5.293 -10.172 1 98.25 125 GLU A N 1
ATOM 981 C CA . GLU A 1 125 ? 6.023 -4.023 -10.766 1 98.25 125 GLU A CA 1
ATOM 982 C C . GLU A 1 125 ? 7.156 -3 -10.727 1 98.25 125 GLU A C 1
ATOM 984 O O . GLU A 1 125 ? 7.844 -2.867 -9.719 1 98.25 125 GLU A O 1
ATOM 989 N N . GLN A 1 126 ? 7.375 -2.248 -11.875 1 97.62 126 GLN A N 1
ATOM 990 C CA . GLN A 1 126 ? 8.516 -1.336 -11.93 1 97.62 126 GLN A CA 1
ATOM 991 C C . GLN A 1 126 ? 8.375 -0.355 -13.094 1 97.62 126 GLN A C 1
ATOM 993 O O . GLN A 1 126 ? 7.711 -0.652 -14.086 1 97.62 126 GLN A O 1
ATOM 998 N N . MET A 1 127 ? 8.906 0.826 -12.859 1 96.88 127 MET A N 1
ATOM 999 C CA . MET A 1 127 ? 9.141 1.74 -13.977 1 96.88 127 MET A CA 1
ATOM 1000 C C . MET A 1 127 ? 10.43 1.392 -14.703 1 96.88 127 MET A C 1
ATOM 1002 O O . MET A 1 127 ? 11.461 1.137 -14.07 1 96.88 127 MET A O 1
ATOM 1006 N N . ILE A 1 128 ? 10.367 1.35 -15.969 1 94.69 128 ILE A N 1
ATOM 1007 C CA . ILE A 1 128 ? 11.523 0.956 -16.766 1 94.69 128 ILE A CA 1
ATOM 1008 C C . ILE A 1 128 ? 11.93 2.1 -17.703 1 94.69 128 ILE A C 1
ATOM 1010 O O . ILE A 1 128 ? 11.125 2.561 -18.516 1 94.69 128 ILE A O 1
ATOM 1014 N N . PRO A 1 129 ? 13.156 2.549 -17.516 1 91.69 129 PRO A N 1
ATOM 1015 C CA . PRO A 1 129 ? 13.625 3.496 -18.516 1 91.69 129 PRO A CA 1
ATOM 1016 C C . PRO A 1 129 ? 13.562 2.926 -19.938 1 91.69 129 PRO A C 1
ATOM 1018 O O . PRO A 1 129 ? 13.867 1.747 -20.141 1 91.69 129 PRO A O 1
ATOM 1021 N N . LEU A 1 130 ? 13.203 3.734 -20.891 1 87.56 130 LEU A N 1
ATOM 1022 C CA . LEU A 1 130 ? 13.047 3.26 -22.266 1 87.56 130 LEU A CA 1
ATOM 1023 C C . LEU A 1 130 ? 14.359 2.711 -22.812 1 87.56 130 LEU A C 1
ATOM 1025 O O . LEU A 1 130 ? 14.367 1.791 -23.625 1 87.56 130 LEU A O 1
ATOM 1029 N N . ALA A 1 131 ? 15.43 3.236 -22.328 1 82.94 131 ALA A N 1
ATOM 1030 C CA . ALA A 1 131 ? 16.75 2.787 -22.766 1 82.94 131 ALA A CA 1
ATOM 1031 C C . ALA A 1 131 ? 17 1.337 -22.359 1 82.94 131 ALA A C 1
ATOM 1033 O O . ALA A 1 131 ? 17.812 0.648 -22.969 1 82.94 131 ALA A O 1
ATOM 1034 N N . ASP A 1 132 ? 16.266 0.84 -21.406 1 79.88 132 ASP A N 1
ATOM 1035 C CA . ASP A 1 132 ? 16.469 -0.505 -20.875 1 79.88 132 ASP A CA 1
ATOM 1036 C C . ASP A 1 132 ? 15.508 -1.504 -21.516 1 79.88 132 ASP A C 1
ATOM 1038 O O . ASP A 1 132 ? 15.555 -2.697 -21.219 1 79.88 132 ASP A O 1
ATOM 1042 N N . ILE A 1 133 ? 14.727 -1.064 -22.375 1 75.75 133 ILE A N 1
ATOM 1043 C CA . ILE A 1 133 ? 13.781 -1.963 -23.031 1 75.75 133 ILE A CA 1
ATOM 1044 C C . ILE A 1 133 ? 14.438 -2.604 -24.25 1 75.75 133 ILE A C 1
ATOM 1046 O O . ILE A 1 133 ? 14.984 -1.903 -25.109 1 75.75 133 ILE A O 1
ATOM 1050 N N . PRO A 1 134 ? 14.406 -3.92 -24.219 1 69 134 PRO A N 1
ATOM 1051 C CA . PRO A 1 134 ? 15 -4.594 -25.375 1 69 134 PRO A CA 1
ATOM 1052 C C . PRO A 1 134 ? 14.258 -4.301 -26.672 1 69 134 PRO A C 1
ATOM 1054 O O . PRO A 1 134 ? 13.039 -4.098 -26.672 1 69 134 PRO A O 1
ATOM 1057 N N . LYS A 1 135 ? 14.984 -3.98 -27.766 1 62.81 135 LYS A N 1
ATOM 1058 C CA . LYS A 1 135 ? 14.406 -3.727 -29.078 1 62.81 135 LYS A CA 1
ATOM 1059 C C . LYS A 1 135 ? 13.75 -4.984 -29.641 1 62.81 135 LYS A C 1
ATOM 1061 O O . LYS A 1 135 ? 14.195 -6.102 -29.375 1 62.81 135 LYS A O 1
ATOM 1066 N N . SER A 1 136 ? 12.438 -4.859 -29.984 1 56.84 136 SER A N 1
ATOM 1067 C CA . SER A 1 136 ? 11.773 -5.98 -30.641 1 56.84 136 SER A CA 1
ATOM 1068 C C . SER A 1 136 ? 12.578 -6.48 -31.844 1 56.84 136 SER A C 1
ATOM 1070 O O . SER A 1 136 ? 13.094 -5.684 -32.625 1 56.84 136 SER A O 1
ATOM 1072 N N . PRO A 1 137 ? 13 -7.68 -31.906 1 51.38 137 PRO A N 1
ATOM 1073 C CA . PRO A 1 137 ? 13.664 -8.109 -33.125 1 51.38 137 PRO A CA 1
ATOM 1074 C C . PRO A 1 137 ? 12.828 -7.859 -34.375 1 51.38 137 PRO A C 1
ATOM 1076 O O . PRO A 1 137 ? 13.344 -7.906 -35.5 1 51.38 137 PRO A O 1
ATOM 1079 N N . PHE A 1 138 ? 11.5 -7.82 -34.25 1 42.69 138 PHE A N 1
ATOM 1080 C CA . PHE A 1 138 ? 10.688 -7.754 -35.469 1 42.69 138 PHE A CA 1
ATOM 1081 C C . PHE A 1 138 ? 10.461 -6.305 -35.875 1 42.69 138 PHE A C 1
ATOM 1083 O O . PHE A 1 138 ? 9.438 -5.98 -36.5 1 42.69 138 PHE A O 1
ATOM 1090 N N . LYS A 1 139 ? 10.93 -5.34 -35.281 1 43.25 139 LYS A N 1
ATOM 1091 C CA . LYS A 1 139 ? 10.609 -4.055 -35.875 1 43.25 139 LYS A CA 1
ATOM 1092 C C . LYS A 1 139 ? 11.172 -3.959 -37.281 1 43.25 139 LYS A C 1
ATOM 1094 O O . LYS A 1 139 ? 12.375 -4.125 -37.5 1 43.25 139 LYS A O 1
ATOM 1099 N N . ARG A 1 140 ? 10.289 -3.932 -38.281 1 39.47 140 ARG A N 1
ATOM 1100 C CA . ARG A 1 140 ? 10.523 -3.449 -39.656 1 39.47 140 ARG A CA 1
ATOM 1101 C C . ARG A 1 140 ? 11.164 -2.068 -39.625 1 39.47 140 ARG A C 1
ATOM 1103 O O . ARG A 1 140 ? 10.883 -1.252 -38.75 1 39.47 140 ARG A O 1
ATOM 1110 N N . LYS A 1 141 ? 12.266 -1.693 -40.312 1 38.69 141 LYS A N 1
ATOM 1111 C CA . LYS A 1 141 ? 12.938 -0.446 -40.688 1 38.69 141 LYS A CA 1
ATOM 1112 C C . LYS A 1 141 ? 11.922 0.651 -41 1 38.69 141 LYS A C 1
ATOM 1114 O O . LYS A 1 141 ? 11.172 0.552 -41.969 1 38.69 141 LYS A O 1
ATOM 1119 N N . ARG A 1 142 ? 11.344 1.414 -40.156 1 35.88 142 ARG A N 1
ATOM 1120 C CA . ARG A 1 142 ? 10.594 2.594 -40.594 1 35.88 142 ARG A CA 1
ATOM 1121 C C . ARG A 1 142 ? 11.484 3.539 -41.375 1 35.88 142 ARG A C 1
ATOM 1123 O O . ARG A 1 142 ? 12.688 3.623 -41.156 1 35.88 142 ARG A O 1
ATOM 1130 N N . SER A 1 143 ? 11.047 4.055 -42.562 1 33.72 143 SER A N 1
ATOM 1131 C CA . SER A 1 143 ? 11.656 4.926 -43.562 1 33.72 143 SER A CA 1
ATOM 1132 C C . SER A 1 143 ? 12.25 6.172 -42.938 1 33.72 143 SER A C 1
ATOM 1134 O O . SER A 1 143 ? 11.805 6.605 -41.875 1 33.72 143 SER A O 1
ATOM 1136 N N . THR A 1 144 ? 13.445 6.777 -43.438 1 38.47 144 THR A N 1
ATOM 1137 C CA . THR A 1 144 ? 14.359 7.902 -43.25 1 38.47 144 THR A CA 1
ATOM 1138 C C . THR A 1 144 ? 13.578 9.195 -43.031 1 38.47 144 THR A C 1
ATOM 1140 O O . THR A 1 144 ? 14.078 10.117 -42.375 1 38.47 144 THR A O 1
ATOM 1143 N N . ASN A 1 145 ? 12.414 9.438 -43.781 1 35.97 145 ASN A N 1
ATOM 1144 C CA . ASN A 1 145 ? 11.898 10.789 -44 1 35.97 145 ASN A CA 1
ATOM 1145 C C . ASN A 1 145 ? 11.32 11.367 -42.688 1 35.97 145 ASN A C 1
ATOM 1147 O O . ASN A 1 145 ? 11.305 12.578 -42.5 1 35.97 145 ASN A O 1
ATOM 1151 N N . GLU A 1 146 ? 10.633 10.602 -41.906 1 34.12 146 GLU A N 1
ATOM 1152 C CA . GLU A 1 146 ? 9.875 11.188 -40.781 1 34.12 146 GLU A CA 1
ATOM 1153 C C . GLU A 1 146 ? 10.789 11.523 -39.625 1 34.12 146 GLU A C 1
ATOM 1155 O O . GLU A 1 146 ? 10.352 12.125 -38.625 1 34.12 146 GLU A O 1
ATOM 1160 N N . VAL A 1 147 ? 12.07 11.234 -39.75 1 32.19 147 VAL A N 1
ATOM 1161 C CA . VAL A 1 147 ? 13 11.492 -38.656 1 32.19 147 VAL A CA 1
ATOM 1162 C C . VAL A 1 147 ? 13.406 12.969 -38.688 1 32.19 147 VAL A C 1
ATOM 1164 O O . VAL A 1 147 ? 13.82 13.508 -37.656 1 32.19 147 VAL A O 1
ATOM 1167 N N . LYS A 1 148 ? 13.461 13.68 -39.812 1 32.56 148 LYS A N 1
ATOM 1168 C CA . LYS A 1 148 ? 14.031 15.023 -39.875 1 32.56 148 LYS A CA 1
ATOM 1169 C C . LYS A 1 148 ? 13.227 16 -39.031 1 32.56 148 LYS A C 1
ATOM 1171 O O . LYS A 1 148 ? 13.789 16.906 -38.406 1 32.56 148 LYS A O 1
ATOM 1176 N N . ASN A 1 149 ? 11.883 16.047 -39.25 1 31.62 149 ASN A N 1
ATOM 1177 C CA . ASN A 1 149 ? 11.109 17.109 -38.625 1 31.62 149 ASN A CA 1
ATOM 1178 C C . ASN A 1 149 ? 11.094 16.969 -37.094 1 31.62 149 ASN A C 1
ATOM 1180 O O . ASN A 1 149 ? 10.641 17.859 -36.406 1 31.62 149 ASN A O 1
ATOM 1184 N N . LEU A 1 150 ? 11.32 15.789 -36.531 1 32.38 150 LEU A N 1
ATOM 1185 C CA . LEU A 1 150 ? 11.359 15.633 -35.094 1 32.38 150 LEU A CA 1
ATOM 1186 C C . LEU A 1 150 ? 12.648 16.188 -34.5 1 32.38 150 LEU A C 1
ATOM 1188 O O . LEU A 1 150 ? 12.867 16.156 -33.312 1 32.38 150 LEU A O 1
ATOM 1192 N N . MET A 1 151 ? 13.68 16.516 -35.281 1 32.12 151 MET A N 1
ATOM 1193 C CA . MET A 1 151 ? 14.969 17.031 -34.844 1 32.12 151 MET A CA 1
ATOM 1194 C C . MET A 1 151 ? 14.797 18.359 -34.094 1 32.12 151 MET A C 1
ATOM 1196 O O . MET A 1 151 ? 15.641 18.75 -33.281 1 32.12 151 MET A O 1
ATOM 1200 N N . GLN A 1 152 ? 14.148 19.328 -34.719 1 32.91 152 GLN A N 1
ATOM 1201 C CA . GLN A 1 152 ? 14.25 20.734 -34.312 1 32.91 152 GLN A CA 1
ATOM 1202 C C . GLN A 1 152 ? 13.703 20.938 -32.906 1 32.91 152 GLN A C 1
ATOM 1204 O O . GLN A 1 152 ? 13.695 22.062 -32.406 1 32.91 152 GLN A O 1
ATOM 1209 N N . SER A 1 153 ? 12.758 20.047 -32.406 1 31.59 153 SER A N 1
ATOM 1210 C CA . SER A 1 153 ? 12.297 20.5 -31.094 1 31.59 153 SER A CA 1
ATOM 1211 C C . SER A 1 153 ? 13.461 20.609 -30.109 1 31.59 153 SER A C 1
ATOM 1213 O O . SER A 1 153 ? 14.391 19.797 -30.156 1 31.59 153 SER A O 1
ATOM 1215 N N . MET A 1 154 ? 13.898 21.781 -29.656 1 33.5 154 MET A N 1
ATOM 1216 C CA . MET A 1 154 ? 14.898 22.234 -28.672 1 33.5 154 MET A CA 1
ATOM 1217 C C . MET A 1 154 ? 15.07 21.203 -27.562 1 33.5 154 MET A C 1
ATOM 1219 O O . MET A 1 154 ? 14.102 20.562 -27.156 1 33.5 154 MET A O 1
ATOM 1223 N N . PRO A 1 155 ? 16.375 20.719 -27.281 1 35.72 155 PRO A N 1
ATOM 1224 C CA . PRO A 1 155 ? 16.672 19.75 -26.219 1 35.72 155 PRO A CA 1
ATOM 1225 C C . PRO A 1 155 ? 15.961 20.062 -24.906 1 35.72 155 PRO A C 1
ATOM 1227 O O . PRO A 1 155 ? 16.344 21 -24.203 1 35.72 155 PRO A O 1
ATOM 1230 N N . ARG A 1 156 ? 14.789 20.531 -24.828 1 37.22 156 ARG A N 1
ATOM 1231 C CA . ARG A 1 156 ? 14.281 20.609 -23.469 1 37.22 156 ARG A CA 1
ATOM 1232 C C . ARG A 1 156 ? 14.781 19.438 -22.625 1 37.22 156 ARG A C 1
ATOM 1234 O O . ARG A 1 156 ? 14.938 18.328 -23.141 1 37.22 156 ARG A O 1
ATOM 1241 N N . THR A 1 157 ? 15.758 19.531 -21.703 1 41.34 157 THR A N 1
ATOM 1242 C CA . THR A 1 157 ? 16.188 18.531 -20.734 1 41.34 157 THR A CA 1
ATOM 1243 C C . THR A 1 157 ? 15.078 17.5 -20.5 1 41.34 157 THR A C 1
ATOM 1245 O O . THR A 1 157 ? 14.117 17.75 -19.766 1 41.34 157 THR A O 1
ATOM 1248 N N . SER A 1 158 ? 14.406 16.922 -21.406 1 43.44 158 SER A N 1
ATOM 1249 C CA . SER A 1 158 ? 13.258 16.031 -21.469 1 43.44 158 SER A CA 1
ATOM 1250 C C . SER A 1 158 ? 13.438 14.836 -20.531 1 43.44 158 SER A C 1
ATOM 1252 O O . SER A 1 158 ? 14.523 14.25 -20.453 1 43.44 158 SER A O 1
ATOM 1254 N N . GLU A 1 159 ? 12.922 14.875 -19.359 1 57.66 159 GLU A N 1
ATOM 1255 C CA . GLU A 1 159 ? 12.898 13.734 -18.453 1 57.66 159 GLU A CA 1
ATOM 1256 C C . GLU A 1 159 ? 12.82 12.422 -19.219 1 57.66 159 GLU A C 1
ATOM 1258 O O . GLU A 1 159 ? 12.086 12.312 -20.203 1 57.66 159 GLU A O 1
ATOM 1263 N N . PRO A 1 160 ? 13.914 11.602 -19.125 1 67.88 160 PRO A N 1
ATOM 1264 C CA . PRO A 1 160 ? 13.906 10.312 -19.812 1 67.88 160 PRO A CA 1
ATOM 1265 C C . PRO A 1 160 ? 12.547 9.609 -19.75 1 67.88 160 PRO A C 1
ATOM 1267 O O . PRO A 1 160 ? 11.898 9.625 -18.703 1 67.88 160 PRO A O 1
ATOM 1270 N N . ARG A 1 161 ? 12.031 9.289 -20.859 1 85.62 161 ARG A N 1
ATOM 1271 C CA . ARG A 1 161 ? 10.758 8.578 -20.969 1 85.62 161 ARG A CA 1
ATOM 1272 C C . ARG A 1 161 ? 10.812 7.23 -20.266 1 85.62 161 ARG A C 1
ATOM 1274 O O . ARG A 1 161 ? 11.867 6.594 -20.219 1 85.62 161 ARG A O 1
ATOM 1281 N N . GLU A 1 162 ? 9.898 6.926 -19.469 1 92.06 162 GLU A N 1
ATOM 1282 C CA . GLU A 1 162 ? 9.789 5.684 -18.703 1 92.06 162 GLU A CA 1
ATOM 1283 C C . GLU A 1 162 ? 8.492 4.949 -19.031 1 92.06 162 GLU A C 1
ATOM 1285 O O . GLU A 1 162 ? 7.535 5.559 -19.516 1 92.06 162 GLU A O 1
ATOM 1290 N N . MET A 1 163 ? 8.602 3.66 -18.938 1 92.62 163 MET A N 1
ATOM 1291 C CA . MET A 1 163 ? 7.422 2.82 -19.141 1 92.62 163 MET A CA 1
ATOM 1292 C C . MET A 1 163 ? 7.055 2.096 -17.844 1 92.62 163 MET A C 1
ATOM 1294 O O . MET A 1 163 ? 7.926 1.583 -17.141 1 92.62 163 MET A O 1
ATOM 1298 N N . LEU A 1 164 ? 5.816 2.07 -17.578 1 95.25 164 LEU A N 1
ATOM 1299 C CA . LEU A 1 164 ? 5.312 1.318 -16.438 1 95.25 164 LEU A CA 1
ATOM 1300 C C . LEU A 1 164 ? 5.086 -0.145 -16.812 1 95.25 164 LEU A C 1
ATOM 1302 O O . LEU A 1 164 ? 4.336 -0.446 -17.734 1 95.25 164 LEU A O 1
ATOM 1306 N N . PHE A 1 165 ? 5.793 -1.02 -16.188 1 96.31 165 PHE A N 1
ATOM 1307 C CA . PHE A 1 165 ? 5.465 -2.438 -16.25 1 96.31 165 PHE A CA 1
ATOM 1308 C C . PHE A 1 165 ? 4.543 -2.83 -15.102 1 96.31 165 PHE A C 1
ATOM 1310 O O . PHE A 1 165 ? 4.996 -3.014 -13.977 1 96.31 165 PHE A O 1
ATOM 1317 N N . GLU A 1 166 ? 3.266 -3.055 -15.367 1 96.12 166 GLU A N 1
ATOM 1318 C CA . GLU A 1 166 ? 2.289 -3.477 -14.359 1 96.12 166 GLU A CA 1
ATOM 1319 C C . GLU A 1 166 ? 2.381 -4.977 -14.102 1 96.12 166 GLU A C 1
ATOM 1321 O O . GLU A 1 166 ? 2.398 -5.777 -15.039 1 96.12 166 GLU A O 1
ATOM 1326 N N . ASP A 1 167 ? 2.492 -5.316 -12.883 1 97.19 167 ASP A N 1
ATOM 1327 C CA . ASP A 1 167 ? 2.525 -6.719 -12.477 1 97.19 167 ASP A CA 1
ATOM 1328 C C . ASP A 1 167 ? 1.394 -7.035 -11.508 1 97.19 167 ASP A C 1
ATOM 1330 O O . ASP A 1 167 ? 1.628 -7.199 -10.305 1 97.19 167 ASP A O 1
ATOM 1334 N N . ARG A 1 168 ? 0.242 -7.195 -12.047 1 97.31 168 ARG A N 1
ATOM 1335 C CA . ARG A 1 168 ? -0.983 -7.25 -11.258 1 97.31 168 ARG A CA 1
ATOM 1336 C C . ARG A 1 168 ? -1.892 -8.383 -11.727 1 97.31 168 ARG A C 1
ATOM 1338 O O . ARG A 1 168 ? -2.006 -8.633 -12.93 1 97.31 168 ARG A O 1
ATOM 1345 N N . THR A 1 169 ? -2.381 -9.117 -10.805 1 98 169 THR A N 1
ATOM 1346 C CA . THR A 1 169 ? -3.502 -10.023 -11.031 1 98 169 THR A CA 1
ATOM 1347 C C . THR A 1 169 ? -4.789 -9.445 -10.445 1 98 169 THR A C 1
ATOM 1349 O O . THR A 1 169 ? -4.938 -9.359 -9.227 1 98 169 THR A O 1
ATOM 1352 N N . ARG A 1 170 ? -5.699 -9.117 -11.305 1 98.19 170 ARG A N 1
ATOM 1353 C CA . ARG A 1 170 ? -6.934 -8.438 -10.914 1 98.19 170 ARG A CA 1
ATOM 1354 C C . ARG A 1 170 ? -7.809 -9.344 -10.062 1 98.19 170 ARG A C 1
ATOM 1356 O O . ARG A 1 170 ? -7.547 -10.547 -9.953 1 98.19 170 ARG A O 1
ATOM 1363 N N . ALA A 1 171 ? -8.797 -8.711 -9.469 1 98.69 171 ALA A N 1
ATOM 1364 C CA . ALA A 1 171 ? -9.703 -9.422 -8.57 1 98.69 171 ALA A CA 1
ATOM 1365 C C . ALA A 1 171 ? -10.336 -10.625 -9.266 1 98.69 171 ALA A C 1
ATOM 1367 O O . ALA A 1 171 ? -10.773 -10.531 -10.414 1 98.69 171 ALA A O 1
ATOM 1368 N N . HIS A 1 172 ? -10.359 -11.703 -8.562 1 98.62 172 HIS A N 1
ATOM 1369 C CA . HIS A 1 172 ? -10.906 -12.938 -9.102 1 98.62 172 HIS A CA 1
ATOM 1370 C C . HIS A 1 172 ? -11.203 -13.938 -7.988 1 98.62 172 HIS A C 1
ATOM 1372 O O . HIS A 1 172 ? -10.789 -13.742 -6.844 1 98.62 172 HIS A O 1
ATOM 1378 N N . ALA A 1 173 ? -11.953 -14.922 -8.32 1 98.19 173 ALA A N 1
ATOM 1379 C CA . ALA A 1 173 ? -12.195 -16.094 -7.48 1 98.19 173 ALA A CA 1
ATOM 1380 C C . ALA A 1 173 ? -11.734 -17.359 -8.18 1 98.19 173 ALA A C 1
ATOM 1382 O O . ALA A 1 173 ? -11.758 -17.453 -9.406 1 98.19 173 ALA A O 1
ATOM 1383 N N . ASP A 1 174 ? -11.297 -18.281 -7.406 1 97 174 ASP A N 1
ATOM 1384 C CA . ASP A 1 174 ? -10.812 -19.547 -7.949 1 97 174 ASP A CA 1
ATOM 1385 C C . ASP A 1 174 ? -11.961 -20.531 -8.164 1 97 174 ASP A C 1
ATOM 1387 O O . ASP A 1 174 ? -12.812 -20.703 -7.289 1 97 174 ASP A O 1
ATOM 1391 N N . HIS A 1 175 ? -11.891 -21.141 -9.305 1 95.06 175 HIS A N 1
ATOM 1392 C CA . HIS A 1 175 ? -12.969 -22.062 -9.68 1 95.06 175 HIS A CA 1
ATOM 1393 C C . HIS A 1 175 ? -12.414 -23.344 -10.289 1 95.06 175 HIS A C 1
ATOM 1395 O O . HIS A 1 175 ? -11.281 -23.375 -10.758 1 95.06 175 HIS A O 1
ATOM 1401 N N . ILE A 1 176 ? -13.258 -24.328 -10.18 1 92.69 176 ILE A N 1
ATOM 1402 C CA . ILE A 1 176 ? -13.062 -25.562 -10.922 1 92.69 176 ILE A CA 1
ATOM 1403 C C . ILE A 1 176 ? -14.234 -25.781 -11.883 1 92.69 176 ILE A C 1
ATOM 1405 O O . ILE A 1 176 ? -15.273 -25.141 -11.758 1 92.69 176 ILE A O 1
ATOM 1409 N N . GLY A 1 177 ? -13.961 -26.625 -12.797 1 86 177 GLY A N 1
ATOM 1410 C CA . GLY A 1 177 ? -15 -26.906 -13.781 1 86 177 GLY A CA 1
ATOM 1411 C C . GLY A 1 177 ? -14.977 -25.953 -14.961 1 86 177 GLY A C 1
ATOM 1412 O O . GLY A 1 177 ? -14.086 -25.109 -15.062 1 86 177 GLY A O 1
ATOM 1413 N N . GLN A 1 178 ? -15.852 -26.234 -15.977 1 79.25 178 GLN A N 1
ATOM 1414 C CA . GLN A 1 178 ? -15.914 -25.406 -17.172 1 79.25 178 GLN A CA 1
ATOM 1415 C C . GLN A 1 178 ? -17.328 -24.922 -17.422 1 79.25 178 GLN A C 1
ATOM 1417 O O . GLN A 1 178 ? -18.297 -25.609 -17.094 1 79.25 178 GLN A O 1
ATOM 1422 N N . GLY A 1 179 ? -17.406 -23.75 -17.953 1 74.25 179 GLY A N 1
ATOM 1423 C CA . GLY A 1 179 ? -18.688 -23.203 -18.359 1 74.25 179 GLY A CA 1
ATOM 1424 C C . GLY A 1 179 ? -19.688 -23.078 -17.219 1 74.25 179 GLY A C 1
ATOM 1425 O O . GLY A 1 179 ? -19.375 -22.5 -16.172 1 74.25 179 GLY A O 1
ATOM 1426 N N . PHE A 1 180 ? -20.844 -23.75 -17.375 1 75.88 180 PHE A N 1
ATOM 1427 C CA . PHE A 1 180 ? -21.969 -23.625 -16.453 1 75.88 180 PHE A CA 1
ATOM 1428 C C . PHE A 1 180 ? -21.734 -24.484 -15.219 1 75.88 180 PHE A C 1
ATOM 1430 O O . PHE A 1 180 ? -22.438 -24.328 -14.211 1 75.88 180 PHE A O 1
ATOM 1437 N N . GLU A 1 181 ? -20.719 -25.219 -15.18 1 82.69 181 GLU A N 1
ATOM 1438 C CA . GLU A 1 181 ? -20.453 -26.109 -14.047 1 82.69 181 GLU A CA 1
ATOM 1439 C C . GLU A 1 181 ? -19.375 -25.531 -13.133 1 82.69 181 GLU A C 1
ATOM 1441 O O . GLU A 1 181 ? -18.906 -26.203 -12.219 1 82.69 181 GLU A O 1
ATOM 1446 N N . ARG A 1 182 ? -19.156 -24.328 -13.312 1 89.06 182 ARG A N 1
ATOM 1447 C CA . ARG A 1 182 ? -18.062 -23.75 -12.539 1 89.06 182 ARG A CA 1
ATOM 1448 C C . ARG A 1 182 ? -18.453 -23.578 -11.078 1 89.06 182 ARG A C 1
ATOM 1450 O O . ARG A 1 182 ? -19.562 -23.109 -10.781 1 89.06 182 ARG A O 1
ATOM 1457 N N . LYS A 1 183 ? -17.562 -24.062 -10.234 1 92.81 183 LYS A N 1
ATOM 1458 C CA . LYS A 1 183 ? -17.734 -23.938 -8.789 1 92.81 183 LYS A CA 1
ATOM 1459 C C . LYS A 1 183 ? -16.484 -23.359 -8.133 1 92.81 183 LYS A C 1
ATOM 1461 O O . LYS A 1 183 ? -15.367 -23.719 -8.516 1 92.81 183 LYS A O 1
ATOM 1466 N N . THR A 1 184 ? -16.75 -22.469 -7.16 1 96 184 THR A N 1
ATOM 1467 C CA . THR A 1 184 ? -15.602 -21.938 -6.43 1 96 184 THR A CA 1
ATOM 1468 C C . THR A 1 184 ? -14.875 -23.047 -5.684 1 96 184 THR A C 1
ATOM 1470 O O . THR A 1 184 ? -15.477 -24.062 -5.32 1 96 184 THR A O 1
ATOM 1473 N N . THR A 1 185 ? -13.57 -22.906 -5.492 1 97.44 185 THR A N 1
ATOM 1474 C CA . THR A 1 185 ? -12.75 -23.906 -4.816 1 97.44 185 THR A CA 1
ATOM 1475 C C . THR A 1 185 ? -11.641 -23.234 -4.012 1 97.44 185 THR A C 1
ATOM 1477 O O . THR A 1 185 ? -11.531 -22 -4.004 1 97.44 185 THR A O 1
ATOM 1480 N N . ALA A 1 186 ? -10.977 -24.047 -3.256 1 98.38 186 ALA A N 1
ATOM 1481 C CA . ALA A 1 186 ? -9.852 -23.547 -2.475 1 98.38 186 ALA A CA 1
ATOM 1482 C C . ALA A 1 186 ? -8.57 -23.531 -3.305 1 98.38 186 ALA A C 1
ATOM 1484 O O . ALA A 1 186 ? -8.469 -24.234 -4.309 1 98.38 186 ALA A O 1
ATOM 1485 N N . ALA A 1 187 ? -7.664 -22.719 -2.873 1 98.62 187 ALA A N 1
ATOM 1486 C CA . ALA A 1 187 ? -6.379 -22.609 -3.555 1 98.62 187 ALA A CA 1
ATOM 1487 C C . ALA A 1 187 ? -5.234 -22.5 -2.551 1 98.62 187 ALA A C 1
ATOM 1489 O O . ALA A 1 187 ? -5.418 -22 -1.44 1 98.62 187 ALA A O 1
ATOM 1490 N N . VAL A 1 188 ? -4.105 -23.031 -2.953 1 98.81 188 VAL A N 1
ATOM 1491 C CA . VAL A 1 188 ? -2.867 -22.953 -2.184 1 98.81 188 VAL A CA 1
ATOM 1492 C C . VAL A 1 188 ? -1.765 -22.328 -3.041 1 98.81 188 VAL A C 1
ATOM 1494 O O . VAL A 1 188 ? -1.732 -22.531 -4.258 1 98.81 188 VAL A O 1
ATOM 1497 N N . GLY A 1 189 ? -0.896 -21.562 -2.377 1 98.75 189 GLY A N 1
ATOM 1498 C CA . GLY A 1 189 ? 0.245 -21 -3.08 1 98.75 189 GLY A CA 1
ATOM 1499 C C . GLY A 1 189 ? 1.509 -20.969 -2.242 1 98.75 189 GLY A C 1
ATOM 1500 O O . GLY A 1 189 ? 1.443 -20.906 -1.013 1 98.75 189 GLY A O 1
ATOM 1501 N N . VAL A 1 190 ? 2.627 -21.109 -2.914 1 98.88 190 VAL A N 1
ATOM 1502 C CA . VAL A 1 190 ? 3.957 -20.984 -2.326 1 98.88 190 VAL A CA 1
ATOM 1503 C C . VAL A 1 190 ? 4.75 -19.906 -3.049 1 98.88 190 VAL A C 1
ATOM 1505 O O . VAL A 1 190 ? 4.785 -19.859 -4.281 1 98.88 190 VAL A O 1
ATOM 1508 N N . LEU A 1 191 ? 5.391 -19.094 -2.234 1 98.69 191 LEU A N 1
ATOM 1509 C CA . LEU A 1 191 ? 6.125 -17.984 -2.828 1 98.69 191 LEU A CA 1
ATOM 1510 C C . LEU A 1 191 ? 7.613 -18.078 -2.5 1 98.69 191 LEU A C 1
ATOM 1512 O O . LEU A 1 191 ? 7.984 -18.25 -1.337 1 98.69 191 LEU A O 1
ATOM 1516 N N . LYS A 1 192 ? 8.438 -17.969 -3.541 1 98.06 192 LYS A N 1
ATOM 1517 C CA . LYS A 1 192 ? 9.883 -17.844 -3.422 1 98.06 192 LYS A CA 1
ATOM 1518 C C . LYS A 1 192 ? 10.391 -16.594 -4.148 1 98.06 192 LYS A C 1
ATOM 1520 O O . LYS A 1 192 ? 10.273 -16.5 -5.371 1 98.06 192 LYS A O 1
ATOM 1525 N N . ALA A 1 193 ? 10.938 -15.688 -3.361 1 97.75 193 ALA A N 1
ATOM 1526 C CA . ALA A 1 193 ? 11.539 -14.523 -4.012 1 97.75 193 ALA A CA 1
ATOM 1527 C C . ALA A 1 193 ? 12.688 -14.945 -4.93 1 97.75 193 ALA A C 1
ATOM 1529 O O . ALA A 1 193 ? 13.438 -15.867 -4.613 1 97.75 193 ALA A O 1
ATOM 1530 N N . VAL A 1 194 ? 12.742 -14.281 -6.094 1 97.06 194 VAL A N 1
ATOM 1531 C CA . VAL A 1 194 ? 13.93 -14.406 -6.934 1 97.06 194 VAL A CA 1
ATOM 1532 C C . VAL A 1 194 ? 15.086 -13.641 -6.305 1 97.06 194 VAL A C 1
ATOM 1534 O O . VAL A 1 194 ? 15 -12.43 -6.109 1 97.06 194 VAL A O 1
ATOM 1537 N N . ARG A 1 195 ? 16.141 -14.258 -5.992 1 91.69 195 ARG A N 1
ATOM 1538 C CA . ARG A 1 195 ? 17.156 -13.586 -5.188 1 91.69 195 ARG A CA 1
ATOM 1539 C C . ARG A 1 195 ? 18.5 -13.562 -5.914 1 91.69 195 ARG A C 1
ATOM 1541 O O . ARG A 1 195 ? 19.359 -12.727 -5.609 1 91.69 195 ARG A O 1
ATOM 1548 N N . CYS A 1 196 ? 18.812 -14.344 -6.809 1 89.31 196 CYS A N 1
ATOM 1549 C CA . CYS A 1 196 ? 20.062 -14.367 -7.559 1 89.31 196 CYS A CA 1
ATOM 1550 C C . CYS A 1 196 ? 21.266 -14.172 -6.629 1 89.31 196 CYS A C 1
ATOM 1552 O O . CYS A 1 196 ? 22.109 -13.32 -6.883 1 89.31 196 CYS A O 1
ATOM 1554 N N . GLY A 1 197 ? 21.359 -14.82 -5.566 1 83.19 197 GLY A N 1
ATOM 1555 C CA . GLY A 1 197 ? 22.484 -14.766 -4.656 1 83.19 197 GLY A CA 1
ATOM 1556 C C . GLY A 1 197 ? 22.281 -13.805 -3.502 1 83.19 197 GLY A C 1
ATOM 1557 O O . GLY A 1 197 ? 23.031 -13.82 -2.529 1 83.19 197 GLY A O 1
ATOM 1558 N N . ASP A 1 198 ? 21.281 -12.977 -3.623 1 80.19 198 ASP A N 1
ATOM 1559 C CA . ASP A 1 198 ? 20.969 -12.031 -2.559 1 80.19 198 ASP A CA 1
ATOM 1560 C C . ASP A 1 198 ? 20.344 -12.734 -1.359 1 80.19 198 ASP A C 1
ATOM 1562 O O . ASP A 1 198 ? 19.547 -13.656 -1.524 1 80.19 198 ASP A O 1
ATOM 1566 N N . SER A 1 199 ? 20.953 -12.656 -0.131 1 70.62 199 SER A N 1
ATOM 1567 C CA . SER A 1 199 ? 20.406 -13.258 1.079 1 70.62 199 SER A CA 1
ATOM 1568 C C . SER A 1 199 ? 19.969 -12.195 2.076 1 70.62 199 SER A C 1
ATOM 1570 O O . SER A 1 199 ? 19.875 -12.461 3.277 1 70.62 199 SER A O 1
ATOM 1572 N N . SER A 1 200 ? 19.484 -11.203 1.643 1 65.31 200 SER A N 1
ATOM 1573 C CA . SER A 1 200 ? 19.219 -10.086 2.539 1 65.31 200 SER A CA 1
ATOM 1574 C C . SER A 1 200 ? 18.016 -10.367 3.436 1 65.31 200 SER A C 1
ATOM 1576 O O . SER A 1 200 ? 17.094 -11.094 3.041 1 65.31 200 SER A O 1
ATOM 1578 N N . GLU A 1 201 ? 18.203 -10.203 4.824 1 70.88 201 GLU A N 1
ATOM 1579 C CA . GLU A 1 201 ? 17.141 -10.102 5.816 1 70.88 201 GLU A CA 1
ATOM 1580 C C . GLU A 1 201 ? 16.688 -8.664 6 1 70.88 201 GLU A C 1
ATOM 1582 O O . GLU A 1 201 ? 17.469 -7.727 5.809 1 70.88 201 GLU A O 1
ATOM 1587 N N . PRO A 1 202 ? 15.406 -8.547 6.301 1 80.44 202 PRO A N 1
ATOM 1588 C CA . PRO A 1 202 ? 14.281 -9.469 6.492 1 80.44 202 PRO A CA 1
ATOM 1589 C C . PRO A 1 202 ? 13.75 -10.031 5.176 1 80.44 202 PRO A C 1
ATOM 1591 O O . PRO A 1 202 ? 14.148 -9.578 4.102 1 80.44 202 PRO A O 1
ATOM 1594 N N . SER A 1 203 ? 12.852 -11.07 5.367 1 90.19 203 SER A N 1
ATOM 1595 C CA . SER A 1 203 ? 12.258 -11.688 4.188 1 90.19 203 SER A CA 1
ATOM 1596 C C . SER A 1 203 ? 11.609 -10.641 3.285 1 90.19 203 SER A C 1
ATOM 1598 O O . SER A 1 203 ? 10.82 -9.82 3.754 1 90.19 203 SER A O 1
ATOM 1600 N N . ARG A 1 204 ? 11.883 -10.695 2.088 1 94.5 204 ARG A N 1
ATOM 1601 C CA . ARG A 1 204 ? 11.414 -9.703 1.126 1 94.5 204 ARG A CA 1
ATOM 1602 C C . ARG A 1 204 ? 9.914 -9.852 0.875 1 94.5 204 ARG A C 1
ATOM 1604 O O . ARG A 1 204 ? 9.422 -10.969 0.703 1 94.5 204 ARG A O 1
ATOM 1611 N N . VAL A 1 205 ? 9.242 -8.805 0.902 1 96.44 205 VAL A N 1
ATOM 1612 C CA . VAL A 1 205 ? 7.84 -8.789 0.506 1 96.44 205 VAL A CA 1
ATOM 1613 C C . VAL A 1 205 ? 7.723 -9.023 -0.998 1 96.44 205 VAL A C 1
ATOM 1615 O O . VAL A 1 205 ? 8.391 -8.359 -1.792 1 96.44 205 VAL A O 1
ATOM 1618 N N . THR A 1 206 ? 6.844 -9.914 -1.406 1 98.31 206 THR A N 1
ATOM 1619 C CA . THR A 1 206 ? 6.75 -10.273 -2.818 1 98.31 206 THR A CA 1
ATOM 1620 C C . THR A 1 206 ? 5.402 -9.852 -3.393 1 98.31 206 THR A C 1
ATOM 1622 O O . THR A 1 206 ? 5.316 -9.43 -4.551 1 98.31 206 THR A O 1
ATOM 1625 N N . LYS A 1 207 ? 4.363 -9.977 -2.568 1 98.62 207 LYS A N 1
ATOM 1626 C CA . LYS A 1 207 ? 3.031 -9.672 -3.086 1 98.62 207 LYS A CA 1
ATOM 1627 C C . LYS A 1 207 ? 2.217 -8.875 -2.072 1 98.62 207 LYS A C 1
ATOM 1629 O O . LYS A 1 207 ? 2.291 -9.125 -0.869 1 98.62 207 LYS A O 1
ATOM 1634 N N . ASP A 1 208 ? 1.482 -7.898 -2.582 1 98.06 208 ASP A N 1
ATOM 1635 C CA . ASP A 1 208 ? 0.378 -7.266 -1.865 1 98.06 208 ASP A CA 1
ATOM 1636 C C . ASP A 1 208 ? -0.961 -7.875 -2.275 1 98.06 208 ASP A C 1
ATOM 1638 O O . ASP A 1 208 ? -1.268 -7.969 -3.467 1 98.06 208 ASP A O 1
ATOM 1642 N N . VAL A 1 209 ? -1.725 -8.219 -1.255 1 98.69 209 VAL A N 1
ATOM 1643 C CA . VAL A 1 209 ? -2.939 -8.977 -1.55 1 98.69 209 VAL A CA 1
ATOM 1644 C C . VAL A 1 209 ? -4.141 -8.305 -0.889 1 98.69 209 VAL A C 1
ATOM 1646 O O . VAL A 1 209 ? -4.047 -7.832 0.247 1 98.69 209 VAL A O 1
ATOM 1649 N N . ILE A 1 210 ? -5.199 -8.203 -1.634 1 98.56 210 ILE A N 1
ATOM 1650 C CA . ILE A 1 210 ? -6.508 -7.875 -1.079 1 98.56 210 ILE A CA 1
ATOM 1651 C C . ILE A 1 210 ? -7.402 -9.109 -1.104 1 98.56 210 ILE A C 1
ATOM 1653 O O . ILE A 1 210 ? -7.566 -9.742 -2.15 1 98.56 210 ILE A O 1
ATOM 1657 N N . CYS A 1 211 ? -7.914 -9.469 0.001 1 98.5 211 CYS A N 1
ATOM 1658 C CA . CYS A 1 211 ? -8.852 -10.586 0.113 1 98.5 211 CYS A CA 1
ATOM 1659 C C . CYS A 1 211 ? -10.18 -10.125 0.7 1 98.5 211 CYS A C 1
ATOM 1661 O O . CYS A 1 211 ? -10.219 -9.578 1.805 1 98.5 211 CYS A O 1
ATOM 1663 N N . PHE A 1 212 ? -11.203 -10.383 -0.014 1 98.69 212 PHE A N 1
ATOM 1664 C CA . PHE A 1 212 ? -12.531 -10.016 0.471 1 98.69 212 PHE A CA 1
ATOM 1665 C C . PHE A 1 212 ? -13.117 -11.117 1.34 1 98.69 212 PHE A C 1
ATOM 1667 O O . PHE A 1 212 ? -12.812 -12.297 1.146 1 98.69 212 PHE A O 1
ATOM 1674 N N . HIS A 1 213 ? -13.914 -10.711 2.293 1 98.19 213 HIS A N 1
ATOM 1675 C CA . HIS A 1 213 ? -14.562 -11.68 3.174 1 98.19 213 HIS A CA 1
ATOM 1676 C C . HIS A 1 213 ? -15.477 -12.609 2.391 1 98.19 213 HIS A C 1
ATOM 1678 O O . HIS A 1 213 ? -16.297 -12.148 1.586 1 98.19 213 HIS A O 1
ATOM 1684 N N . ALA A 1 214 ? -15.375 -13.875 2.727 1 97.88 214 ALA A N 1
ATOM 1685 C CA . ALA A 1 214 ? -16.125 -14.891 1.99 1 97.88 214 ALA A CA 1
ATOM 1686 C C . ALA A 1 214 ? -17.625 -14.656 2.119 1 97.88 214 ALA A C 1
ATOM 1688 O O . ALA A 1 214 ? -18.391 -14.93 1.183 1 97.88 214 ALA A O 1
ATOM 1689 N N . ALA A 1 215 ? -18.062 -14.148 3.244 1 97.69 215 ALA A N 1
ATOM 1690 C CA . ALA A 1 215 ? -19.484 -13.922 3.486 1 97.69 215 ALA A CA 1
ATOM 1691 C C . ALA A 1 215 ? -20.031 -12.844 2.562 1 97.69 215 ALA A C 1
ATOM 1693 O O . ALA A 1 215 ? -21.25 -12.75 2.357 1 97.69 215 ALA A O 1
ATOM 1694 N N . ASP A 1 216 ? -19.188 -12.031 2.07 1 98.31 216 ASP A N 1
ATOM 1695 C CA . ASP A 1 216 ? -19.609 -10.922 1.222 1 98.31 216 ASP A CA 1
ATOM 1696 C C . ASP A 1 216 ? -19.453 -11.266 -0.257 1 98.31 216 ASP A C 1
ATOM 1698 O O . ASP A 1 216 ? -19.547 -10.391 -1.12 1 98.31 216 ASP A O 1
ATOM 1702 N N . PHE A 1 217 ? -19.297 -12.555 -0.609 1 98.19 217 PHE A N 1
ATOM 1703 C CA . PHE A 1 217 ? -18.922 -13.023 -1.936 1 98.19 217 PHE A CA 1
ATOM 1704 C C . PHE A 1 217 ? -19.906 -12.539 -2.986 1 98.19 217 PHE A C 1
ATOM 1706 O O . PHE A 1 217 ? -19.531 -11.891 -3.961 1 98.19 217 PHE A O 1
ATOM 1713 N N . PRO A 1 218 ? -21.172 -12.742 -2.807 1 97.81 218 PRO A N 1
ATOM 1714 C CA . PRO A 1 218 ? -22.094 -12.312 -3.861 1 97.81 218 PRO A CA 1
ATOM 1715 C C . PRO A 1 218 ? -22.094 -10.805 -4.07 1 97.81 218 PRO A C 1
ATOM 1717 O O . PRO A 1 218 ? -22.219 -10.336 -5.203 1 97.81 218 PRO A O 1
ATOM 1720 N N . TYR A 1 219 ? -21.922 -10.055 -3.027 1 97.69 219 TYR A N 1
ATOM 1721 C CA . TYR A 1 219 ? -21.938 -8.594 -3.111 1 97.69 219 TYR A CA 1
ATOM 1722 C C . TYR A 1 219 ? -20.688 -8.094 -3.826 1 97.69 219 TYR A C 1
ATOM 1724 O O . TYR A 1 219 ? -20.766 -7.164 -4.641 1 97.69 219 TYR A O 1
ATOM 1732 N N . VAL A 1 220 ? -19.562 -8.703 -3.498 1 98.44 220 VAL A N 1
ATOM 1733 C CA . VAL A 1 220 ? -18.297 -8.328 -4.145 1 98.44 220 VAL A CA 1
ATOM 1734 C C . VAL A 1 220 ? -18.391 -8.609 -5.641 1 98.44 220 VAL A C 1
ATOM 1736 O O . VAL A 1 220 ? -18.016 -7.77 -6.461 1 98.44 220 VAL A O 1
ATOM 1739 N N . VAL A 1 221 ? -18.891 -9.773 -5.996 1 98.12 221 VAL A N 1
ATOM 1740 C CA . VAL A 1 221 ? -19.031 -10.172 -7.395 1 98.12 221 VAL A CA 1
ATOM 1741 C C . VAL A 1 221 ? -19.906 -9.164 -8.141 1 98.12 221 VAL A C 1
ATOM 1743 O O . VAL A 1 221 ? -19.594 -8.758 -9.258 1 98.12 221 VAL A O 1
ATOM 1746 N N . GLN A 1 222 ? -20.906 -8.773 -7.52 1 97.06 222 GLN A N 1
ATOM 1747 C CA . GLN A 1 222 ? -21.844 -7.828 -8.125 1 97.06 222 GLN A CA 1
ATOM 1748 C C . GLN A 1 222 ? -21.219 -6.441 -8.25 1 97.06 222 GLN A C 1
ATOM 1750 O O . GLN A 1 222 ? -21.25 -5.84 -9.328 1 97.06 222 GLN A O 1
ATOM 1755 N N . ARG A 1 223 ? -20.641 -5.969 -7.184 1 96 223 ARG A N 1
ATOM 1756 C CA . ARG A 1 223 ? -20.156 -4.594 -7.133 1 96 223 ARG A CA 1
ATOM 1757 C C . ARG A 1 223 ? -18.953 -4.406 -8.062 1 96 223 ARG A C 1
ATOM 1759 O O . ARG A 1 223 ? -18.797 -3.34 -8.664 1 96 223 ARG A O 1
ATOM 1766 N N . LEU A 1 224 ? -18.156 -5.457 -8.141 1 97.12 224 LEU A N 1
ATOM 1767 C CA . LEU A 1 224 ? -16.984 -5.383 -9.008 1 97.12 224 LEU A CA 1
ATOM 1768 C C . LEU A 1 224 ? -17.297 -5.93 -10.398 1 97.12 224 LEU A C 1
ATOM 1770 O O . LEU A 1 224 ? -16.453 -5.926 -11.281 1 97.12 224 LEU A O 1
ATOM 1774 N N . GLN A 1 225 ? -18.453 -6.434 -10.57 1 96.31 225 GLN A N 1
ATOM 1775 C CA . GLN A 1 225 ? -18.938 -6.961 -11.836 1 96.31 225 GLN A CA 1
ATOM 1776 C C . GLN A 1 225 ? -18.031 -8.07 -12.359 1 96.31 225 GLN A C 1
ATOM 1778 O O . GLN A 1 225 ? -17.609 -8.047 -13.516 1 96.31 225 GLN A O 1
ATOM 1783 N N . LEU A 1 226 ? -17.75 -8.992 -11.5 1 97.25 226 LEU A N 1
ATOM 1784 C CA . LEU A 1 226 ? -16.938 -10.133 -11.906 1 97.25 226 LEU A CA 1
ATOM 1785 C C . LEU A 1 226 ? -17.734 -11.062 -12.812 1 97.25 226 LEU A C 1
ATOM 1787 O O . LEU A 1 226 ? -18.922 -11.312 -12.578 1 97.25 226 LEU A O 1
ATOM 1791 N N . ASP A 1 227 ? -17.125 -11.484 -13.883 1 95.31 227 ASP A N 1
ATOM 1792 C CA . ASP A 1 227 ? -17.656 -12.57 -14.695 1 95.31 227 ASP A CA 1
ATOM 1793 C C . ASP A 1 227 ? -17.047 -13.914 -14.281 1 95.31 227 ASP A C 1
ATOM 1795 O O . ASP A 1 227 ? -16 -14.312 -14.797 1 95.31 227 ASP A O 1
ATOM 1799 N N . LEU A 1 228 ? -17.781 -14.656 -13.508 1 93.56 228 LEU A N 1
ATOM 1800 C CA . LEU A 1 228 ? -17.266 -15.883 -12.898 1 93.56 228 LEU A CA 1
ATOM 1801 C C . LEU A 1 228 ? -17.188 -17 -13.922 1 93.56 228 LEU A C 1
ATOM 1803 O O . LEU A 1 228 ? -16.625 -18.062 -13.648 1 93.56 228 LEU A O 1
ATOM 1807 N N . TYR A 1 229 ? -17.656 -16.828 -15.117 1 91.31 229 TYR A N 1
ATOM 1808 C CA . TYR A 1 229 ? -17.594 -17.844 -16.156 1 91.31 229 TYR A CA 1
ATOM 1809 C C . TYR A 1 229 ? -16.297 -17.734 -16.953 1 91.31 229 TYR A C 1
ATOM 1811 O O . TYR A 1 229 ? -15.984 -18.609 -17.766 1 91.31 229 TYR A O 1
ATOM 1819 N N . GLU A 1 230 ? -15.609 -16.656 -16.625 1 91.12 230 GLU A N 1
ATOM 1820 C CA . GLU A 1 230 ? -14.297 -16.469 -17.234 1 91.12 230 GLU A CA 1
ATOM 1821 C C . GLU A 1 230 ? -13.188 -17.016 -16.344 1 91.12 230 GLU A C 1
ATOM 1823 O O . GLU A 1 230 ? -13.375 -17.156 -15.141 1 91.12 230 GLU A O 1
ATOM 1828 N N . PRO A 1 231 ? -12.039 -1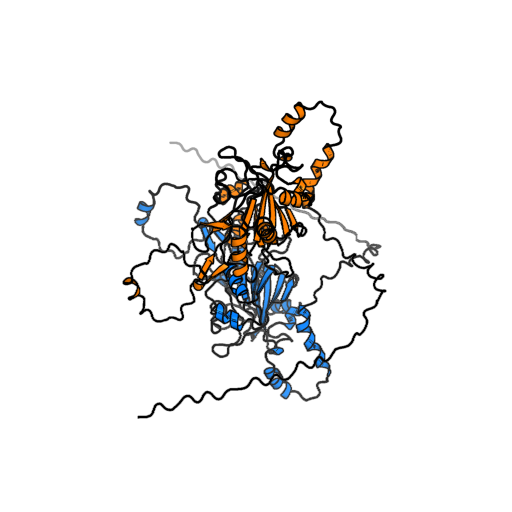7.359 -17.031 1 88.56 231 PRO A N 1
ATOM 1829 C CA . PRO A 1 231 ? -10.883 -17.719 -16.188 1 88.56 231 PRO A CA 1
ATOM 1830 C C . PRO A 1 231 ? -10.438 -16.578 -15.281 1 88.56 231 PRO A C 1
ATOM 1832 O O . PRO A 1 231 ? -10.797 -15.414 -15.516 1 88.56 231 PRO A O 1
ATOM 1835 N N . PRO A 1 232 ? -9.734 -16.875 -14.273 1 90 232 PRO A N 1
ATOM 1836 C CA . PRO A 1 232 ? -9.367 -15.891 -13.25 1 90 232 PRO A CA 1
ATOM 1837 C C . PRO A 1 232 ? -8.781 -14.609 -13.844 1 90 232 PRO A C 1
ATOM 1839 O O . PRO A 1 232 ? -9.141 -13.508 -13.414 1 90 232 PRO A O 1
ATOM 1842 N N . LEU A 1 233 ? -7.953 -14.617 -14.828 1 90 233 LEU A N 1
ATOM 1843 C CA . LEU A 1 233 ? -7.234 -13.461 -15.352 1 90 233 LEU A CA 1
ATOM 1844 C C . LEU A 1 233 ? -8.195 -12.492 -16.031 1 90 233 LEU A C 1
ATOM 1846 O O . LEU A 1 233 ? -7.883 -11.312 -16.188 1 90 233 LEU A O 1
ATOM 1850 N N . SER A 1 234 ? -9.414 -12.969 -16.344 1 92.69 234 SER A N 1
ATOM 1851 C CA . SER A 1 234 ? -10.32 -12.125 -17.125 1 92.69 234 SER A CA 1
ATOM 1852 C C . SER A 1 234 ? -11.617 -11.883 -16.375 1 92.69 234 SER A C 1
ATOM 1854 O O . SER A 1 234 ? -12.562 -11.312 -16.922 1 92.69 234 SER A O 1
ATOM 1856 N N . GLN A 1 235 ? -11.695 -12.281 -15.211 1 95.75 235 GLN A N 1
ATOM 1857 C CA . GLN A 1 235 ? -12.953 -12.172 -14.469 1 95.75 235 GLN A CA 1
ATOM 1858 C C . GLN A 1 235 ? -13.281 -10.711 -14.164 1 95.75 235 GLN A C 1
ATOM 1860 O O . GLN A 1 235 ? -14.461 -10.344 -14.062 1 95.75 235 GLN A O 1
ATOM 1865 N N . CYS A 1 236 ? -12.297 -9.906 -13.93 1 96.38 236 CYS A N 1
ATOM 1866 C CA . CYS A 1 236 ? -12.508 -8.523 -13.523 1 96.38 236 CYS A CA 1
ATOM 1867 C C . CYS A 1 236 ? -11.719 -7.57 -14.406 1 96.38 236 CYS A C 1
ATOM 1869 O O . CYS A 1 236 ? -10.547 -7.812 -14.695 1 96.38 236 CYS A O 1
ATOM 1871 N N . VAL A 1 237 ? -12.312 -6.488 -14.758 1 93.44 237 VAL A N 1
ATOM 1872 C CA . VAL A 1 237 ? -11.648 -5.531 -15.641 1 93.44 237 VAL A CA 1
ATOM 1873 C C . VAL A 1 237 ? -10.938 -4.465 -14.812 1 93.44 237 VAL A C 1
ATOM 1875 O O . VAL A 1 237 ? -9.836 -4.035 -15.156 1 93.44 237 VAL A O 1
ATOM 1878 N N . GLN A 1 238 ? -11.5 -4.098 -13.695 1 93.25 238 GLN A N 1
ATOM 1879 C CA . GLN A 1 238 ? -11 -2.971 -12.914 1 93.25 238 GLN A CA 1
ATOM 1880 C C . GLN A 1 238 ? -9.953 -3.424 -11.898 1 93.25 238 GLN A C 1
ATOM 1882 O O . GLN A 1 238 ? -9.969 -4.574 -11.461 1 93.25 238 GLN A O 1
ATOM 1887 N N . TRP A 1 239 ? -8.953 -2.521 -11.648 1 96.62 239 TRP A N 1
ATOM 1888 C CA . TRP A 1 239 ? -8.055 -2.699 -10.508 1 96.62 239 TRP A CA 1
ATOM 1889 C C . TRP A 1 239 ? -8.633 -2.049 -9.258 1 96.62 239 TRP A C 1
ATOM 1891 O O . TRP A 1 239 ? -9.047 -0.887 -9.281 1 96.62 239 TRP A O 1
ATOM 1901 N N . VAL A 1 240 ? -8.664 -2.791 -8.195 1 97.75 240 VAL A N 1
ATOM 1902 C CA . VAL A 1 240 ? -9.242 -2.293 -6.953 1 97.75 240 VAL A CA 1
ATOM 1903 C C . VAL A 1 240 ? -8.156 -1.63 -6.109 1 97.75 240 VAL A C 1
ATOM 1905 O O . VAL A 1 240 ? -7.375 -2.312 -5.441 1 97.75 240 VAL A O 1
ATOM 1908 N N . ASP A 1 241 ? -8.156 -0.332 -6.102 1 96.25 241 ASP A N 1
ATOM 1909 C CA . ASP A 1 241 ? -7.176 0.409 -5.316 1 96.25 241 ASP A CA 1
ATOM 1910 C C . ASP A 1 241 ? -7.785 0.904 -4.004 1 96.25 241 ASP A C 1
ATOM 1912 O O . ASP A 1 241 ? -8.891 0.501 -3.637 1 96.25 241 ASP A O 1
ATOM 1916 N N . ASP A 1 242 ? -7.055 1.733 -3.238 1 95.62 242 ASP A N 1
ATOM 1917 C CA . ASP A 1 242 ? -7.48 2.199 -1.921 1 95.62 242 ASP A CA 1
ATOM 1918 C C . ASP A 1 242 ? -8.805 2.953 -2.004 1 95.62 242 ASP A C 1
ATOM 1920 O O . ASP A 1 242 ? -9.656 2.818 -1.126 1 95.62 242 ASP A O 1
ATOM 1924 N N . ALA A 1 243 ? -8.898 3.744 -2.984 1 97.69 243 ALA A N 1
ATOM 1925 C CA . ALA A 1 243 ? -10.117 4.535 -3.146 1 97.69 243 ALA A CA 1
ATOM 1926 C C . ALA A 1 243 ? -11.336 3.631 -3.311 1 97.69 243 ALA A C 1
ATOM 1928 O O . ALA A 1 243 ? -12.367 3.846 -2.664 1 97.69 243 ALA A O 1
ATOM 1929 N N . LYS A 1 244 ? -11.188 2.68 -4.156 1 97.56 244 LYS A N 1
ATOM 1930 C CA . LYS A 1 244 ? -12.281 1.743 -4.387 1 97.56 244 LYS A CA 1
ATOM 1931 C C . LYS A 1 244 ? -12.562 0.905 -3.141 1 97.56 244 LYS A C 1
ATOM 1933 O O . LYS A 1 244 ? -13.719 0.626 -2.818 1 97.56 244 LYS A O 1
ATOM 1938 N N . LEU A 1 245 ? -11.516 0.502 -2.48 1 98.19 245 LEU A N 1
ATOM 1939 C CA . LEU A 1 245 ? -11.68 -0.262 -1.249 1 98.19 245 LEU A CA 1
ATOM 1940 C C . LEU A 1 245 ? -12.469 0.537 -0.213 1 98.19 245 LEU A C 1
ATOM 1942 O O . LEU A 1 245 ? -13.32 -0.012 0.481 1 98.19 245 LEU A O 1
ATOM 1946 N N . ASN A 1 246 ? -12.148 1.805 -0.092 1 97.44 246 ASN A N 1
ATOM 1947 C CA . ASN A 1 246 ? -12.875 2.65 0.849 1 97.44 246 ASN A CA 1
ATOM 1948 C C . ASN A 1 246 ? -14.344 2.779 0.467 1 97.44 246 ASN A C 1
ATOM 1950 O O . ASN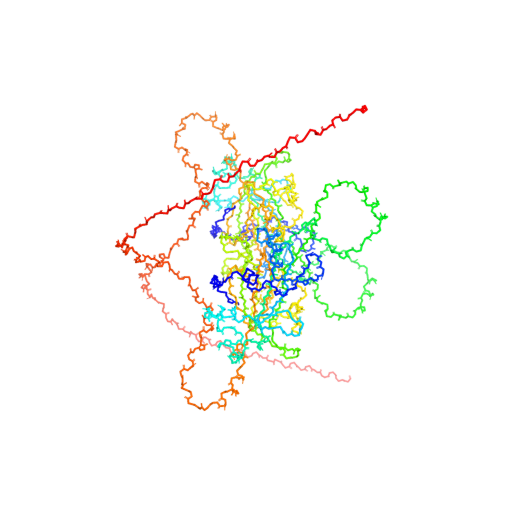 A 1 246 ? -15.219 2.818 1.338 1 97.44 246 ASN A O 1
ATOM 1954 N N . GLN A 1 247 ? -14.617 2.869 -0.782 1 96.94 247 GLN A N 1
ATOM 1955 C CA . GLN A 1 247 ? -16 2.879 -1.236 1 96.94 247 GLN A CA 1
ATOM 1956 C C . GLN A 1 247 ? -16.719 1.588 -0.85 1 96.94 247 GLN A C 1
ATOM 1958 O O . GLN A 1 247 ? -17.844 1.622 -0.342 1 96.94 247 GLN A O 1
ATOM 1963 N N . LEU A 1 248 ? -16.062 0.5 -1.14 1 97.62 248 LEU A N 1
ATOM 1964 C CA . LEU A 1 248 ? -16.656 -0.799 -0.836 1 97.62 248 LEU A CA 1
ATOM 1965 C C . LEU A 1 248 ? -16.875 -0.958 0.664 1 97.62 248 LEU A C 1
ATOM 1967 O O . LEU A 1 248 ? -17.891 -1.516 1.089 1 97.62 248 LEU A O 1
ATOM 1971 N N . ARG A 1 249 ? -15.969 -0.46 1.416 1 96.19 249 ARG A N 1
ATOM 1972 C CA . ARG A 1 249 ? -16.125 -0.502 2.867 1 96.19 249 ARG A CA 1
ATOM 1973 C C . ARG A 1 249 ? -17.359 0.278 3.307 1 96.19 249 ARG A C 1
ATOM 1975 O O . ARG A 1 249 ? -18.078 -0.151 4.207 1 96.19 249 ARG A O 1
ATOM 1982 N N . ARG A 1 250 ? -17.594 1.382 2.775 1 95.88 250 ARG A N 1
ATOM 1983 C CA . ARG A 1 250 ? -18.766 2.191 3.08 1 95.88 250 ARG A CA 1
ATOM 1984 C C . ARG A 1 250 ? -20.047 1.433 2.766 1 95.88 250 ARG A C 1
ATOM 1986 O O . ARG A 1 250 ? -21.094 1.679 3.381 1 95.88 250 ARG A O 1
ATOM 1993 N N . GLU A 1 251 ? -19.938 0.532 1.861 1 95.56 251 GLU A N 1
ATOM 1994 C CA . GLU A 1 251 ? -21.094 -0.26 1.47 1 95.56 251 GLU A CA 1
ATOM 1995 C C . GLU A 1 251 ? -21.219 -1.529 2.309 1 95.56 251 GLU A C 1
ATOM 1997 O O . GLU A 1 251 ? -22.062 -2.387 2.039 1 95.56 251 GLU A O 1
ATOM 2002 N N . GLY A 1 252 ? -20.297 -1.724 3.162 1 95.31 252 GLY A N 1
ATOM 2003 C CA . GLY A 1 252 ? -20.391 -2.82 4.109 1 95.31 252 GLY A CA 1
ATOM 2004 C C . GLY A 1 252 ? -19.562 -4.031 3.713 1 95.31 252 GLY A C 1
ATOM 2005 O O . GLY A 1 252 ? -19.672 -5.09 4.34 1 95.31 252 GLY A O 1
ATOM 2006 N N . ILE A 1 253 ? -18.812 -3.879 2.729 1 97.69 253 ILE A N 1
ATOM 2007 C CA . ILE A 1 253 ? -17.984 -5 2.279 1 97.69 253 ILE A CA 1
ATOM 2008 C C . ILE A 1 253 ? -16.688 -5.039 3.08 1 97.69 253 ILE A C 1
ATOM 2010 O O . ILE A 1 253 ? -16 -4.02 3.227 1 97.69 253 ILE A O 1
ATOM 2014 N N . ARG A 1 254 ? -16.406 -6.191 3.598 1 96.5 254 ARG A N 1
ATOM 2015 C CA . ARG A 1 254 ? -15.203 -6.375 4.41 1 96.5 254 ARG A CA 1
ATOM 2016 C C . ARG A 1 254 ? -14.07 -6.965 3.584 1 96.5 254 ARG A C 1
ATOM 2018 O O . ARG A 1 254 ? -14.305 -7.789 2.697 1 96.5 254 ARG A O 1
ATOM 2025 N N . TYR A 1 255 ? -12.875 -6.5 3.854 1 97.75 255 TYR A N 1
ATOM 2026 C CA . TYR A 1 255 ? -11.695 -7.051 3.201 1 97.75 255 TYR A CA 1
ATOM 2027 C C . TYR A 1 255 ? -10.484 -6.996 4.125 1 97.75 255 TYR A C 1
ATOM 2029 O O . TYR A 1 255 ? -10.5 -6.293 5.137 1 97.75 255 TYR A O 1
ATOM 2037 N N . ALA A 1 256 ? -9.461 -7.789 3.762 1 96.69 256 ALA A N 1
ATOM 2038 C CA . ALA A 1 256 ? -8.156 -7.758 4.414 1 96.69 256 ALA A CA 1
ATOM 2039 C C . ALA A 1 256 ? -7.055 -7.383 3.422 1 96.69 256 ALA A C 1
ATOM 2041 O O . ALA A 1 256 ? -7.125 -7.742 2.246 1 96.69 256 ALA A O 1
ATOM 2042 N N . ARG A 1 257 ? -6.148 -6.621 3.941 1 95.75 257 ARG A N 1
ATOM 2043 C CA . ARG A 1 257 ? -4.91 -6.344 3.221 1 95.75 257 ARG A CA 1
ATOM 2044 C C . ARG A 1 257 ? -3.754 -7.164 3.787 1 95.75 257 ARG A C 1
ATOM 2046 O O . ARG A 1 257 ? -3.498 -7.129 4.992 1 95.75 257 ARG A O 1
ATOM 2053 N N . ILE A 1 258 ? -3.049 -7.809 2.848 1 96.62 258 ILE A N 1
ATOM 2054 C CA . ILE A 1 258 ? -2.029 -8.75 3.305 1 96.62 258 ILE A CA 1
ATOM 2055 C C . ILE A 1 258 ? -0.765 -8.586 2.467 1 96.62 258 ILE A C 1
ATOM 2057 O O . ILE A 1 258 ? -0.839 -8.352 1.256 1 96.62 258 ILE A O 1
ATOM 2061 N N . ARG A 1 259 ? 0.305 -8.672 3.129 1 96.94 259 ARG A N 1
ATOM 2062 C CA . ARG A 1 259 ? 1.585 -8.766 2.434 1 96.94 259 ARG A CA 1
ATOM 2063 C C . ARG A 1 259 ? 2.154 -10.18 2.527 1 96.94 259 ARG A C 1
ATOM 2065 O O . ARG A 1 259 ? 2.223 -10.758 3.615 1 96.94 259 ARG A O 1
ATOM 2072 N N . LEU A 1 260 ? 2.521 -10.711 1.416 1 98.5 260 LEU A N 1
ATOM 2073 C CA . LEU A 1 260 ? 3.146 -12.023 1.375 1 98.5 260 LEU A CA 1
ATOM 2074 C C . LEU A 1 260 ? 4.645 -11.914 1.109 1 98.5 260 LEU A C 1
ATOM 2076 O O . LEU A 1 260 ? 5.074 -11.086 0.297 1 98.5 260 LEU A O 1
ATOM 2080 N N . CYS A 1 261 ? 5.371 -12.75 1.791 1 97.88 261 CYS A N 1
ATOM 2081 C CA . CYS A 1 261 ? 6.824 -12.648 1.74 1 97.88 261 CYS A CA 1
ATOM 2082 C C . CYS A 1 261 ? 7.445 -13.922 1.182 1 97.88 261 CYS A C 1
ATOM 2084 O O . CYS A 1 261 ? 6.77 -14.945 1.062 1 97.88 261 CYS A O 1
ATOM 2086 N N . HIS A 1 262 ? 8.766 -13.797 0.958 1 97.62 262 HIS A N 1
ATOM 2087 C CA . HIS A 1 262 ? 9.594 -14.945 0.609 1 97.62 262 HIS A CA 1
ATOM 2088 C C . HIS A 1 262 ? 9.383 -16.094 1.591 1 97.62 262 HIS A C 1
ATOM 2090 O O . HIS A 1 262 ? 9.375 -15.883 2.807 1 97.62 262 HIS A O 1
ATOM 2096 N N . ASN A 1 263 ? 9.062 -17.266 0.995 1 97.81 263 ASN A N 1
ATOM 2097 C CA . ASN A 1 263 ? 8.922 -18.516 1.73 1 97.81 263 ASN A CA 1
ATOM 2098 C C . ASN A 1 263 ? 7.539 -18.641 2.369 1 97.81 263 ASN A C 1
ATOM 2100 O O . ASN A 1 263 ? 7.301 -19.531 3.18 1 97.81 263 ASN A O 1
ATOM 2104 N N . ASP A 1 264 ? 6.648 -17.766 2.064 1 98.44 264 ASP A N 1
ATOM 2105 C CA . ASP A 1 264 ? 5.301 -17.891 2.604 1 98.44 264 ASP A CA 1
ATOM 2106 C C . ASP A 1 264 ? 4.5 -18.953 1.835 1 98.44 264 ASP A C 1
ATOM 2108 O O . ASP A 1 264 ? 4.695 -19.125 0.631 1 98.44 264 ASP A O 1
ATOM 2112 N N . ILE A 1 265 ? 3.617 -19.594 2.543 1 98.75 265 ILE A N 1
ATOM 2113 C CA . ILE A 1 265 ? 2.549 -20.422 1.986 1 98.75 265 ILE A CA 1
ATOM 2114 C C . ILE A 1 265 ? 1.194 -19.797 2.33 1 98.75 265 ILE A C 1
ATOM 2116 O O . ILE A 1 265 ? 0.971 -19.375 3.463 1 98.75 265 ILE A O 1
ATOM 2120 N N . TYR A 1 266 ? 0.37 -19.703 1.346 1 98.75 266 TYR A N 1
ATOM 2121 C CA . TYR A 1 266 ? -0.959 -19.188 1.653 1 98.75 266 TYR A CA 1
ATOM 2122 C C . TYR A 1 266 ? -2.041 -20.172 1.209 1 98.75 266 TYR A C 1
ATOM 2124 O O . TYR A 1 266 ? -1.811 -21 0.326 1 98.75 266 TYR A O 1
ATOM 2132 N N . PHE A 1 267 ? -3.131 -20.125 1.922 1 98.69 267 PHE A N 1
ATOM 2133 C CA . PHE A 1 267 ? -4.344 -20.875 1.64 1 98.69 267 PHE A CA 1
ATOM 2134 C C . PHE A 1 267 ? -5.547 -19.953 1.52 1 98.69 267 PHE A C 1
ATOM 2136 O O . PHE A 1 267 ? -5.789 -19.125 2.398 1 98.69 267 PHE A O 1
ATOM 2143 N N . ILE A 1 268 ? -6.281 -20.078 0.417 1 98.56 268 ILE A N 1
ATOM 2144 C CA . ILE A 1 268 ? -7.508 -19.328 0.191 1 98.56 268 ILE A CA 1
ATOM 2145 C C . ILE A 1 268 ? -8.695 -20.281 0.098 1 98.56 268 ILE A C 1
ATOM 2147 O O . ILE A 1 268 ? -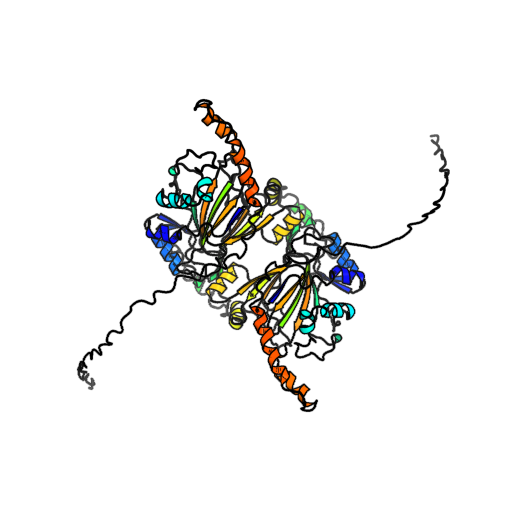8.758 -21.125 -0.804 1 98.56 268 ILE A O 1
ATOM 2151 N N . PRO A 1 269 ? -9.703 -20.141 0.979 1 97.81 269 PRO A N 1
ATOM 2152 C CA . PRO A 1 269 ? -10.891 -20.984 0.872 1 97.81 269 PRO A CA 1
ATOM 2153 C C . PRO A 1 269 ? -11.766 -20.625 -0.329 1 97.81 269 PRO A C 1
ATOM 2155 O O . PRO A 1 269 ? -11.453 -19.688 -1.062 1 97.81 269 PRO A O 1
ATOM 2158 N N . ARG A 1 270 ? -12.766 -21.422 -0.531 1 97.69 270 ARG A N 1
ATOM 2159 C CA . ARG A 1 270 ? -13.703 -21.109 -1.606 1 97.69 270 ARG A CA 1
ATOM 2160 C C . ARG A 1 270 ? -14.484 -19.844 -1.304 1 97.69 270 ARG A C 1
ATOM 2162 O O . ARG A 1 270 ? -14.531 -19.391 -0.156 1 97.69 270 ARG A O 1
ATOM 2169 N N . ASN A 1 271 ? -15.016 -19.188 -2.289 1 97.81 271 ASN A N 1
ATOM 2170 C CA . ASN A 1 271 ? -15.859 -18 -2.201 1 97.81 271 ASN A CA 1
ATOM 2171 C C . ASN A 1 271 ? -15.078 -16.797 -1.68 1 97.81 271 ASN A C 1
ATOM 2173 O O . ASN A 1 271 ? -15.602 -16.016 -0.889 1 97.81 271 ASN A O 1
ATOM 2177 N N . VAL A 1 272 ? -13.891 -16.797 -2.057 1 98.56 272 VAL A N 1
ATOM 2178 C CA . VAL A 1 272 ? -13.078 -15.641 -1.698 1 98.56 272 VAL A CA 1
ATOM 2179 C C . VAL A 1 272 ? -12.594 -14.93 -2.963 1 98.56 272 VAL A C 1
ATOM 2181 O O . VAL A 1 272 ? -11.883 -15.523 -3.781 1 98.56 272 VAL A O 1
ATOM 2184 N N . VAL A 1 273 ? -13.07 -13.727 -3.158 1 98.69 273 VAL A N 1
ATOM 2185 C CA . VAL A 1 273 ? -12.508 -12.867 -4.191 1 98.69 273 VAL A CA 1
ATOM 2186 C C . VAL A 1 273 ? -11.219 -12.234 -3.682 1 98.69 273 VAL A C 1
ATOM 2188 O O . VAL A 1 273 ? -11.156 -11.766 -2.543 1 98.69 273 VAL A O 1
ATOM 2191 N N . HIS A 1 274 ? -10.188 -12.281 -4.469 1 98.75 274 HIS A N 1
ATOM 2192 C CA . HIS A 1 274 ? -8.906 -11.727 -4.055 1 98.75 274 HIS A CA 1
ATOM 2193 C C . HIS A 1 274 ? -8.141 -11.148 -5.246 1 98.75 274 HIS A C 1
ATOM 2195 O O . HIS A 1 274 ? -8.484 -11.422 -6.398 1 98.75 274 HIS A O 1
ATOM 2201 N N . GLN A 1 275 ? -7.223 -10.32 -4.969 1 98.5 275 GLN A N 1
ATOM 2202 C CA . GLN A 1 275 ? -6.387 -9.633 -5.941 1 98.5 275 GLN A CA 1
ATOM 2203 C C . GLN A 1 275 ? -4.926 -9.602 -5.492 1 98.5 275 GLN A C 1
ATOM 2205 O O . GLN A 1 275 ? -4.645 -9.453 -4.301 1 98.5 275 GLN A O 1
ATOM 2210 N N . PHE A 1 276 ? -3.887 -9.758 -6.527 1 98.56 276 PHE A N 1
ATOM 2211 C CA . PHE A 1 276 ? -2.465 -9.758 -6.203 1 98.56 276 PHE A CA 1
ATOM 2212 C C . PHE A 1 276 ? -1.734 -8.656 -6.957 1 98.56 276 PHE A C 1
ATOM 2214 O O . PHE A 1 276 ? -1.94 -8.477 -8.164 1 98.56 276 PHE A O 1
ATOM 2221 N N . LYS A 1 277 ? -0.945 -7.945 -6.254 1 98.62 277 LYS A N 1
ATOM 2222 C CA . LYS A 1 277 ? 0.095 -7.117 -6.855 1 98.62 277 LYS A CA 1
ATOM 2223 C C . LYS A 1 277 ? 1.484 -7.672 -6.551 1 98.62 277 LYS A C 1
ATOM 2225 O O . LYS A 1 277 ? 1.859 -7.816 -5.387 1 98.62 277 LYS A O 1
ATOM 2230 N N . THR A 1 278 ? 2.207 -8.023 -7.578 1 98.81 278 THR A N 1
ATOM 2231 C CA . THR A 1 278 ? 3.586 -8.461 -7.395 1 98.81 278 THR A CA 1
ATOM 2232 C C . THR A 1 278 ? 4.523 -7.266 -7.258 1 98.81 278 THR A C 1
ATOM 2234 O O . THR A 1 278 ? 4.738 -6.523 -8.219 1 98.81 278 THR A O 1
ATOM 2237 N N . VAL A 1 279 ? 5.109 -7.121 -6.074 1 98.19 279 VAL A N 1
ATOM 2238 C CA . VAL A 1 279 ? 5.824 -5.879 -5.805 1 98.19 279 VAL A CA 1
ATOM 2239 C C . VAL A 1 279 ? 7.328 -6.109 -5.926 1 98.19 279 VAL A C 1
ATOM 2241 O O . VAL A 1 279 ? 8.109 -5.16 -5.93 1 98.19 279 VAL A O 1
ATOM 2244 N N . SER A 1 280 ? 7.742 -7.359 -6.027 1 98 280 SER A N 1
ATOM 2245 C CA . SER A 1 280 ? 9.125 -7.738 -6.285 1 98 280 SER A CA 1
ATOM 2246 C C . SER A 1 280 ? 9.211 -9.07 -7.016 1 98 280 SER A C 1
ATOM 2248 O O . SER A 1 280 ? 8.219 -9.797 -7.113 1 98 280 SER A O 1
ATOM 2250 N N . ALA A 1 281 ? 10.391 -9.375 -7.516 1 98.25 281 ALA A N 1
ATOM 2251 C CA . ALA A 1 281 ? 10.586 -10.594 -8.305 1 98.25 281 ALA A CA 1
ATOM 2252 C C . ALA A 1 281 ? 10.281 -11.836 -7.484 1 98.25 281 ALA A C 1
ATOM 2254 O O . ALA A 1 281 ? 10.797 -12 -6.371 1 98.25 281 ALA A O 1
ATOM 2255 N N . VAL A 1 282 ? 9.5 -12.758 -8.125 1 98.75 282 VAL A N 1
ATOM 2256 C CA . VAL A 1 282 ? 9.039 -13.891 -7.332 1 98.75 282 VAL A CA 1
ATOM 2257 C C . VAL A 1 282 ? 8.688 -15.055 -8.258 1 98.75 282 VAL A C 1
ATOM 2259 O O . VAL A 1 282 ? 8.203 -14.852 -9.367 1 98.75 282 VAL A O 1
ATOM 2262 N N . CYS A 1 283 ? 9 -16.203 -7.816 1 98.75 283 CYS A N 1
ATOM 2263 C CA . CYS A 1 283 ? 8.484 -17.453 -8.383 1 98.75 283 CYS A CA 1
ATOM 2264 C C . CYS A 1 283 ? 7.297 -17.953 -7.582 1 98.75 283 CYS A C 1
ATOM 2266 O O . CYS A 1 283 ? 7.398 -18.156 -6.371 1 98.75 283 CYS A O 1
ATOM 2268 N N . SER A 1 284 ? 6.23 -18.125 -8.234 1 98.75 284 SER A N 1
ATOM 2269 C CA . SER A 1 284 ? 5.004 -18.562 -7.578 1 98.75 284 SER A CA 1
ATOM 2270 C C . SER A 1 284 ? 4.629 -19.984 -7.996 1 98.75 284 SER A C 1
ATOM 2272 O O . SER A 1 284 ? 4.746 -20.344 -9.172 1 98.75 284 SER A O 1
ATOM 2274 N N . LEU A 1 285 ? 4.332 -20.766 -7.02 1 98.62 285 LEU A N 1
ATOM 2275 C CA . LEU A 1 285 ? 3.732 -22.078 -7.18 1 98.62 285 LEU A CA 1
ATOM 2276 C C . LEU A 1 285 ? 2.314 -22.094 -6.617 1 98.62 285 LEU A C 1
ATOM 2278 O O . LEU A 1 285 ? 2.074 -21.625 -5.504 1 98.62 285 LEU A O 1
ATOM 2282 N N . ALA A 1 286 ? 1.354 -22.609 -7.43 1 98.62 286 ALA A N 1
ATOM 2283 C CA . ALA A 1 286 ? -0.018 -22.594 -6.926 1 98.62 286 ALA A CA 1
ATOM 2284 C C . ALA A 1 286 ? -0.83 -23.75 -7.508 1 98.62 286 ALA A C 1
ATOM 2286 O O . ALA A 1 286 ? -0.516 -24.25 -8.586 1 98.62 286 ALA A O 1
ATOM 2287 N N . TRP A 1 287 ? -1.891 -24.172 -6.789 1 98.38 287 TRP A N 1
ATOM 2288 C CA . TRP A 1 287 ? -2.83 -25.188 -7.25 1 98.38 287 TRP A CA 1
ATOM 2289 C C . TRP A 1 287 ? -4.184 -25.016 -6.566 1 98.38 287 TRP A C 1
ATOM 2291 O O . TRP A 1 287 ? -4.312 -24.266 -5.598 1 98.38 287 TRP A O 1
ATOM 2301 N N . HIS A 1 288 ? -5.137 -25.625 -7.168 1 98.12 288 HIS A N 1
ATOM 2302 C CA . HIS A 1 288 ? -6.449 -25.734 -6.543 1 98.12 288 HIS A CA 1
ATOM 2303 C C . HIS A 1 288 ? -6.562 -27.016 -5.727 1 98.12 288 HIS A C 1
ATOM 2305 O O . HIS A 1 288 ? -5.934 -28.031 -6.055 1 98.12 288 HIS A O 1
ATOM 2311 N N . VAL A 1 289 ? -7.344 -26.984 -4.719 1 98.06 289 VAL A N 1
ATOM 2312 C CA . VAL A 1 289 ? -7.629 -28.172 -3.936 1 98.06 289 VAL A CA 1
ATOM 2313 C C . VAL A 1 289 ? -9.133 -28.312 -3.719 1 98.06 289 VAL A C 1
ATOM 2315 O O . VAL A 1 289 ? -9.766 -27.406 -3.154 1 98.06 289 VAL A O 1
ATOM 2318 N N . ARG A 1 290 ? -9.656 -29.359 -4.234 1 97.38 290 ARG A N 1
ATOM 2319 C CA . ARG A 1 290 ? -11.062 -29.688 -4.016 1 97.38 290 ARG A CA 1
ATOM 2320 C C . ARG A 1 290 ? -11.266 -30.359 -2.662 1 97.38 290 ARG A C 1
ATOM 2322 O O . ARG A 1 290 ? -11.414 -31.594 -2.584 1 97.38 290 ARG A O 1
ATOM 2329 N N . LEU A 1 291 ? -11.398 -29.547 -1.692 1 97.75 291 LEU A N 1
ATOM 2330 C CA . LEU A 1 291 ? -11.531 -30.094 -0.346 1 97.75 291 LEU A CA 1
ATOM 2331 C C . LEU A 1 291 ? -12.734 -31.016 -0.25 1 97.75 291 LEU A C 1
ATOM 2333 O O . LEU A 1 291 ? -13.812 -30.703 -0.769 1 97.75 291 LEU A O 1
ATOM 2337 N N . SER A 1 292 ? -12.578 -32.062 0.48 1 96.94 292 SER A N 1
ATOM 2338 C CA . SER A 1 292 ? -13.648 -33.031 0.627 1 96.94 292 SER A CA 1
ATOM 2339 C C . SER A 1 292 ? -14.891 -32.406 1.256 1 96.94 292 SER A C 1
ATOM 2341 O O . SER A 1 292 ? -16.016 -32.812 0.932 1 96.94 292 SER A O 1
ATOM 2343 N N . GLN A 1 293 ? -14.688 -31.484 2.121 1 94.88 293 GLN A N 1
ATOM 2344 C CA . GLN A 1 293 ? -15.805 -30.859 2.812 1 94.88 293 GLN A CA 1
ATOM 2345 C C . GLN A 1 293 ? -16.672 -30.062 1.84 1 94.88 293 GLN A C 1
ATOM 2347 O O . GLN A 1 293 ? -17.859 -29.812 2.113 1 94.88 293 GLN A O 1
ATOM 2352 N N . TYR A 1 294 ? -16.062 -29.688 0.731 1 94.19 294 TYR A N 1
ATOM 2353 C CA . TYR A 1 294 ? -16.812 -28.938 -0.264 1 94.19 294 TYR A CA 1
ATOM 2354 C C . TYR A 1 294 ? -17.641 -29.859 -1.138 1 94.19 294 TYR A C 1
ATOM 2356 O O . TYR A 1 294 ? -18.547 -29.422 -1.85 1 94.19 294 TYR A O 1
ATOM 2364 N N . HIS A 1 295 ? -17.281 -31.156 -1.081 1 90.88 295 HIS A N 1
ATOM 2365 C CA . HIS A 1 295 ? -17.859 -32.125 -2.006 1 90.88 295 HIS A CA 1
ATOM 2366 C C . HIS A 1 295 ? -18.328 -33.375 -1.271 1 90.88 295 HIS A C 1
ATOM 2368 O O . HIS A 1 295 ? -17.859 -34.469 -1.542 1 90.88 295 HIS A O 1
ATOM 2374 N N . PRO A 1 296 ? -19.281 -33.344 -0.402 1 80.88 296 PRO A N 1
ATOM 2375 C CA . PRO A 1 296 ? -19.703 -34.469 0.408 1 80.88 296 PRO A CA 1
ATOM 2376 C C . PRO A 1 296 ? -20.219 -35.656 -0.438 1 80.88 296 PRO A C 1
ATOM 2378 O O . PRO A 1 296 ? -20.094 -36.812 -0.035 1 80.88 296 PRO A O 1
ATOM 2381 N N . GLU A 1 297 ? -20.844 -35.375 -1.471 1 70 297 GLU A N 1
ATOM 2382 C CA . GLU A 1 297 ? -21.438 -36.469 -2.264 1 70 297 GLU A CA 1
ATOM 2383 C C . GLU A 1 297 ? -20.359 -37.344 -2.9 1 70 297 GLU A C 1
ATOM 2385 O O . GLU A 1 297 ? -20.594 -38.531 -3.148 1 70 297 GLU A O 1
ATOM 2390 N N . GLN A 1 298 ? -19.328 -36.875 -3.236 1 58.81 298 GLN A N 1
ATOM 2391 C CA . GLN A 1 298 ? -18.297 -37.656 -3.895 1 58.81 298 GLN A CA 1
ATOM 2392 C C . GLN A 1 298 ? -17.688 -38.688 -2.939 1 58.81 298 GLN A C 1
ATOM 2394 O O . GLN A 1 298 ? -17.203 -39.719 -3.373 1 58.81 298 GLN A O 1
ATOM 2399 N N . LYS A 1 299 ? -17.703 -38.625 -1.585 1 54.53 299 LYS A N 1
ATOM 2400 C CA . LYS A 1 299 ? -17.219 -39.594 -0.632 1 54.53 299 LYS A CA 1
ATOM 2401 C C . LYS A 1 299 ? -18.125 -40.844 -0.637 1 54.53 299 LYS A C 1
ATOM 2403 O O . LYS A 1 299 ? -17.672 -41.938 -0.263 1 54.53 299 LYS A O 1
ATOM 2408 N N . GLN A 1 300 ? -19.359 -40.688 -0.844 1 49.03 300 GLN A N 1
ATOM 2409 C CA . GLN A 1 300 ? -20.25 -41.844 -0.702 1 49.03 300 GLN A CA 1
ATOM 2410 C C . GLN A 1 300 ? -20.031 -42.875 -1.818 1 49.03 300 GLN A C 1
ATOM 2412 O O . GLN A 1 300 ? -20.188 -44.062 -1.608 1 49.03 300 GLN A O 1
ATOM 2417 N N . GLU A 1 301 ? -19.719 -42.406 -2.902 1 47.84 301 GLU A N 1
ATOM 2418 C CA . GLU A 1 301 ? -19.672 -43.406 -3.957 1 47.84 301 GLU A CA 1
ATOM 2419 C C . GLU A 1 301 ? -18.469 -44.312 -3.789 1 47.84 301 GLU A C 1
ATOM 2421 O O . GLU A 1 301 ? -18.469 -45.438 -4.273 1 47.84 301 GLU A O 1
ATOM 2426 N N . GLU A 1 302 ? -17.422 -43.812 -3.156 1 47.22 302 GLU A N 1
ATOM 2427 C CA . GLU A 1 302 ? -16.281 -44.719 -3.047 1 47.22 302 GLU A CA 1
ATOM 2428 C C . GLU A 1 302 ? -16.453 -45.688 -1.88 1 47.22 302 GLU A C 1
ATOM 2430 O O . GLU A 1 302 ? -15.75 -46.688 -1.803 1 47.22 302 GLU A O 1
ATOM 2435 N N . SER A 1 303 ? -17.172 -45.219 -0.792 1 44.31 303 SER A N 1
ATOM 2436 C CA . SER A 1 303 ? -17.344 -46.125 0.33 1 44.31 303 SER A CA 1
ATOM 2437 C C . SER A 1 303 ? -18.266 -47.312 -0.039 1 44.31 303 SER A C 1
ATOM 2439 O O . SER A 1 303 ? -18.406 -48.25 0.728 1 44.31 303 SER A O 1
ATOM 2441 N N . ASP A 1 304 ? -19.156 -47.062 -0.981 1 43.59 304 ASP A N 1
ATOM 2442 C CA . ASP A 1 304 ? -20.078 -48.188 -1.217 1 43.59 304 ASP A CA 1
ATOM 2443 C C . ASP A 1 304 ? -19.328 -49.406 -1.727 1 43.59 304 ASP A C 1
ATOM 2445 O O . ASP A 1 304 ? -19.922 -50.469 -1.96 1 43.59 304 ASP A O 1
ATOM 2449 N N . SER A 1 305 ? -18.094 -49.25 -2.326 1 39.84 305 SER A N 1
ATOM 2450 C CA . SER A 1 305 ? -17.547 -50.562 -2.689 1 39.84 305 SER A CA 1
ATOM 2451 C C . SER A 1 305 ? -16.984 -51.281 -1.469 1 39.84 305 SER A C 1
ATOM 2453 O O . SER A 1 305 ? -16.688 -52.469 -1.529 1 39.84 305 SER A O 1
ATOM 2455 N N . SER A 1 306 ? -16.078 -50.688 -0.598 1 37.25 306 SER A N 1
ATOM 2456 C CA . SER A 1 306 ? -15.477 -51.5 0.441 1 37.25 306 SER A CA 1
ATOM 2457 C C . SER A 1 306 ? -16.406 -51.656 1.642 1 37.25 306 SER A C 1
ATOM 2459 O O . SER A 1 306 ? -17.172 -50.75 1.951 1 37.25 306 SER A O 1
ATOM 2461 N N . GLU A 1 307 ? -16.672 -52.906 2.17 1 35.84 307 GLU A N 1
ATOM 2462 C CA . GLU A 1 307 ? -17.406 -53.469 3.301 1 35.84 307 GLU A CA 1
ATOM 2463 C C . GLU A 1 307 ? -17.219 -52.625 4.555 1 35.84 307 GLU A C 1
ATOM 2465 O O . GLU A 1 307 ? -16.203 -51.938 4.703 1 35.84 307 GLU A O 1
ATOM 2470 N N . ASP A 1 308 ? -18.25 -52.625 5.531 1 36.34 308 ASP A N 1
ATOM 2471 C CA . ASP A 1 308 ? -18.875 -51.906 6.645 1 36.34 308 ASP A CA 1
ATOM 2472 C C . ASP A 1 308 ? -17.906 -51.75 7.805 1 36.34 308 ASP A C 1
ATOM 2474 O O . ASP A 1 308 ? -18.312 -51.406 8.922 1 36.34 308 ASP A O 1
ATOM 2478 N N . THR A 1 309 ? -16.703 -52.469 7.855 1 33.84 309 THR A N 1
ATOM 2479 C CA . THR A 1 309 ? -16.312 -52.562 9.25 1 33.84 309 THR A CA 1
ATOM 2480 C C . THR A 1 309 ? -15.797 -51.25 9.789 1 33.84 309 THR A C 1
ATOM 2482 O O . THR A 1 309 ? -15.094 -51.188 10.797 1 33.84 309 THR A O 1
ATOM 2485 N N . GLU A 1 310 ? -15.797 -50.125 8.984 1 32.12 310 GLU A N 1
ATOM 2486 C CA . GLU A 1 310 ? -14.898 -49.094 9.477 1 32.12 310 GLU A CA 1
ATOM 2487 C C . GLU A 1 310 ? -15.445 -48.438 10.75 1 32.12 310 GLU A C 1
ATOM 2489 O O . GLU A 1 310 ? -16.625 -48.094 10.812 1 32.12 310 GLU A O 1
ATOM 2494 N N . SER A 1 311 ? -14.719 -48.531 11.961 1 31.83 311 SER A N 1
ATOM 2495 C CA . SER A 1 311 ? -14.836 -48.094 13.344 1 31.83 311 SER A CA 1
ATOM 2496 C C . SER A 1 311 ? -15.031 -46.594 13.43 1 31.83 311 SER A C 1
ATOM 2498 O O . SER A 1 311 ? -14.68 -45.875 12.492 1 31.83 311 SER A O 1
ATOM 2500 N N . GLU A 1 312 ? -15.797 -46.062 14.453 1 29.75 312 GLU A N 1
ATOM 2501 C CA . GLU A 1 312 ? -16.344 -44.844 15.055 1 29.75 312 GLU A CA 1
ATOM 2502 C C . GLU A 1 312 ? -15.289 -43.75 15.156 1 29.75 312 GLU A C 1
ATOM 2504 O O . GLU A 1 312 ? -15.578 -42.656 15.625 1 29.75 312 GLU A O 1
ATOM 2509 N N . GLU A 1 313 ? -14 -44 15.008 1 29.22 313 GLU A N 1
ATOM 2510 C CA . GLU A 1 313 ? -13.047 -43.031 15.57 1 29.22 313 GLU A CA 1
ATOM 2511 C C . GLU A 1 313 ? -12.938 -41.781 14.695 1 29.22 313 GLU A C 1
ATOM 2513 O O . GLU A 1 313 ? -12.164 -40.875 15 1 29.22 313 GLU A O 1
ATOM 2518 N N . GLU A 1 314 ? -13.438 -41.781 13.492 1 28.56 314 GLU A N 1
ATOM 2519 C CA . GLU A 1 314 ? -12.953 -40.75 12.602 1 28.56 314 GLU A CA 1
ATOM 2520 C C . GLU A 1 314 ? -13.719 -39.438 12.805 1 28.56 314 GLU A C 1
ATOM 2522 O O . GLU A 1 314 ? -13.547 -38.469 12.047 1 28.56 314 GLU A O 1
ATOM 2527 N N . GLU A 1 315 ? -14.703 -39.375 13.672 1 29.27 315 GLU A N 1
ATOM 2528 C CA . GLU A 1 315 ? -15.492 -38.125 13.773 1 29.27 315 GLU A CA 1
ATOM 2529 C C . GLU A 1 315 ? -14.633 -36.969 14.266 1 29.27 315 GLU A C 1
ATOM 2531 O O . GLU A 1 315 ? -15.062 -35.812 14.219 1 29.27 315 GLU A O 1
ATOM 2536 N N . GLU A 1 316 ? -13.609 -37.188 15.094 1 31.2 316 GLU A N 1
ATOM 2537 C CA . GLU A 1 316 ? -13.016 -36.094 15.852 1 31.2 316 GLU A CA 1
ATOM 2538 C C . GLU A 1 316 ? -12.211 -35.156 14.945 1 31.2 316 GLU A C 1
ATOM 2540 O O . GLU A 1 316 ? -11.727 -34.125 15.391 1 31.2 316 GLU A O 1
ATOM 2545 N N . LYS A 1 317 ? -11.75 -35.531 13.766 1 28.34 317 LYS A N 1
ATOM 2546 C CA . LYS A 1 317 ? -10.742 -34.75 13.078 1 28.34 317 LYS A CA 1
ATOM 2547 C C . LYS A 1 317 ? -11.367 -33.562 12.352 1 28.34 317 LYS A C 1
ATOM 2549 O O . LYS A 1 317 ? -10.68 -32.812 11.648 1 28.34 317 LYS A O 1
ATOM 2554 N N . LYS A 1 318 ? -12.633 -33.531 12.25 1 30.97 318 LYS A N 1
ATOM 2555 C CA . LYS A 1 318 ? -13.141 -32.469 11.359 1 30.97 318 LYS A CA 1
ATOM 2556 C C . LYS A 1 318 ? -13 -31.094 11.984 1 30.97 318 LYS A C 1
ATOM 2558 O O . LYS A 1 318 ? -13.25 -30.078 11.336 1 30.97 318 LYS A O 1
ATOM 2563 N N . VAL A 1 319 ? -12.992 -31.047 13.359 1 28.8 319 VAL A N 1
ATOM 2564 C CA . VAL A 1 319 ? -13.141 -29.719 13.922 1 28.8 319 VAL A CA 1
ATOM 2565 C C . VAL A 1 319 ? -11.859 -28.922 13.703 1 28.8 319 VAL A C 1
ATOM 2567 O O . VAL A 1 319 ? -11.781 -27.734 14.047 1 28.8 319 VAL A O 1
ATOM 2570 N N . LYS A 1 320 ? -10.695 -29.547 13.43 1 29.8 320 LYS A N 1
ATOM 2571 C CA . LYS A 1 320 ? -9.469 -28.781 13.656 1 29.8 320 LYS A CA 1
ATOM 2572 C C . LYS A 1 320 ? -9.164 -27.859 12.484 1 29.8 320 LYS A C 1
ATOM 2574 O O . LYS A 1 320 ? -8.32 -26.969 12.594 1 29.8 320 LYS A O 1
ATOM 2579 N N . ILE A 1 321 ? -9.57 -28.25 11.352 1 31.91 321 ILE A N 1
ATOM 2580 C CA . ILE A 1 321 ? -9.047 -27.344 10.328 1 31.91 321 ILE A CA 1
ATOM 2581 C C . ILE A 1 321 ? -9.742 -25.984 10.43 1 31.91 321 ILE A C 1
ATOM 2583 O O . ILE A 1 321 ? -9.258 -25 9.891 1 31.91 321 ILE A O 1
ATOM 2587 N N . GLU A 1 322 ? -11.023 -26 10.922 1 34.41 322 GLU A N 1
ATOM 2588 C CA . GLU A 1 322 ? -11.656 -24.688 11.008 1 34.41 322 GLU A CA 1
ATOM 2589 C C . GLU A 1 322 ? -10.984 -23.828 12.078 1 34.41 322 GLU A C 1
ATOM 2591 O O . GLU A 1 322 ? -11.109 -22.594 12.062 1 34.41 322 GLU A O 1
ATOM 2596 N N . ALA A 1 323 ? -10.508 -24.484 13.258 1 33.09 323 ALA A N 1
ATOM 2597 C CA . ALA A 1 323 ? -9.969 -23.797 14.422 1 33.09 323 ALA A CA 1
ATOM 2598 C C . ALA A 1 323 ? -8.586 -23.219 14.133 1 33.09 323 ALA A C 1
ATOM 2600 O O . ALA A 1 323 ? -7.973 -22.594 14.992 1 33.09 323 ALA A O 1
ATOM 2601 N N . ILE A 1 324 ? -7.875 -23.797 13.211 1 32.69 324 ILE A N 1
ATOM 2602 C CA . ILE A 1 324 ? -6.512 -23.312 13.062 1 32.69 324 ILE A CA 1
ATOM 2603 C C . ILE A 1 324 ? -6.539 -21.812 12.727 1 32.69 324 ILE A C 1
ATOM 2605 O O . ILE A 1 324 ? -5.488 -21.188 12.602 1 32.69 324 ILE A O 1
ATOM 2609 N N . ALA A 1 325 ? -7.703 -21.297 12.422 1 32.16 325 ALA A N 1
ATOM 2610 C CA . ALA A 1 325 ? -7.617 -19.891 12.047 1 32.16 325 ALA A CA 1
ATOM 2611 C C . ALA A 1 325 ? -7.121 -19.047 13.219 1 32.16 325 ALA A C 1
ATOM 2613 O O . ALA A 1 325 ? -6.578 -17.953 13.016 1 32.16 325 ALA A O 1
ATOM 2614 N N . VAL A 1 326 ? -7.73 -19.375 14.523 1 29.38 326 VAL A N 1
ATOM 2615 C CA . VAL A 1 326 ? -7.684 -18.312 15.508 1 29.38 326 VAL A CA 1
ATOM 2616 C C . VAL A 1 326 ? -6.277 -18.219 16.094 1 29.38 326 VAL A C 1
ATOM 2618 O O . VAL A 1 326 ? -5.746 -17.109 16.281 1 29.38 326 VAL A O 1
ATOM 2621 N N . GLU A 1 327 ? -5.805 -19.375 16.781 1 30.83 327 GLU A N 1
ATOM 2622 C CA . GLU A 1 327 ? -5.004 -19.156 17.984 1 30.83 327 GLU A CA 1
ATOM 2623 C C . GLU A 1 327 ? -3.535 -18.922 17.625 1 30.83 327 GLU A C 1
ATOM 2625 O O . GLU A 1 327 ? -2.645 -19.344 18.375 1 30.83 327 GLU A O 1
ATOM 2630 N N . ILE A 1 328 ? -3.092 -18.906 16.453 1 28.19 328 ILE A N 1
ATOM 2631 C CA . ILE A 1 328 ? -1.638 -19.016 16.5 1 28.19 328 ILE A CA 1
ATOM 2632 C C . ILE A 1 328 ? -1.063 -17.859 17.312 1 28.19 328 ILE A C 1
ATOM 2634 O O . ILE A 1 328 ? -1.006 -16.719 16.828 1 28.19 328 ILE A O 1
ATOM 2638 N N . LYS A 1 329 ? -1.525 -17.781 18.641 1 26.11 329 LYS A N 1
ATOM 2639 C CA . LYS A 1 329 ? -0.799 -16.875 19.5 1 26.11 329 LYS A CA 1
ATOM 2640 C C . LYS A 1 329 ? 0.705 -17.125 19.438 1 26.11 329 LYS A C 1
ATOM 2642 O O . LYS A 1 329 ? 1.142 -18.266 19.266 1 26.11 329 LYS A O 1
ATOM 2647 N N . GLU A 1 330 ? 1.504 -16.156 19.359 1 25.22 330 GLU A N 1
ATOM 2648 C CA . GLU A 1 330 ? 2.953 -16 19.297 1 25.22 330 GLU A CA 1
ATOM 2649 C C . GLU A 1 330 ? 3.637 -16.797 20.406 1 25.22 330 GLU A C 1
ATOM 2651 O O . GLU A 1 330 ? 3.264 -16.672 21.578 1 25.22 330 GLU A O 1
ATOM 2656 N N . PRO A 1 331 ? 4.109 -18.094 20.188 1 25.3 331 PRO A N 1
ATOM 2657 C CA . PRO A 1 331 ? 4.887 -18.797 21.203 1 25.3 331 PRO A CA 1
ATOM 2658 C C . PRO A 1 331 ? 5.891 -17.906 21.922 1 25.3 331 PRO A C 1
ATOM 2660 O O . PRO A 1 331 ? 6.582 -17.109 21.281 1 25.3 331 PRO A O 1
ATOM 2663 N N . LYS A 1 332 ? 5.629 -17.531 23.188 1 25.12 332 LYS A N 1
ATOM 2664 C CA . LYS A 1 332 ? 6.551 -16.906 24.125 1 25.12 332 LYS A CA 1
ATOM 2665 C C . LYS A 1 332 ? 7.902 -17.609 24.125 1 25.12 332 LYS A C 1
ATOM 2667 O O . LYS A 1 332 ? 7.977 -18.812 23.891 1 25.12 332 LYS A O 1
ATOM 2672 N N . GLN A 1 333 ? 9.109 -16.953 24.219 1 22.97 333 GLN A N 1
ATOM 2673 C CA . GLN A 1 333 ? 10.57 -17 24.219 1 22.97 333 GLN A CA 1
ATOM 2674 C C . GLN A 1 333 ? 11.086 -17.938 25.297 1 22.97 333 GLN A C 1
ATOM 2676 O O . GLN A 1 333 ? 11.398 -17.516 26.406 1 22.97 333 GLN A O 1
ATOM 2681 N N . GLU A 1 334 ? 10.461 -19.109 25.562 1 24.5 334 GLU A N 1
ATOM 2682 C CA . GLU A 1 334 ? 11.102 -19.828 26.672 1 24.5 334 GLU A CA 1
ATOM 2683 C C . GLU A 1 334 ? 12.484 -20.328 26.266 1 24.5 334 GLU A C 1
ATOM 2685 O O . GLU A 1 334 ? 12.656 -21.516 26 1 24.5 334 GLU A O 1
ATOM 2690 N N . VAL A 1 335 ? 13.211 -19.812 25.25 1 22.97 335 VAL A N 1
ATOM 2691 C CA . VAL A 1 335 ? 14.398 -20.531 24.812 1 22.97 335 VAL A CA 1
ATOM 2692 C C . VAL A 1 335 ? 15.438 -20.578 25.938 1 22.97 335 VAL A C 1
ATOM 2694 O O . VAL A 1 335 ? 16.391 -19.812 25.922 1 22.97 335 VAL A O 1
ATOM 2697 N N . GLU A 1 336 ? 15.164 -20.531 27.266 1 22.55 336 GLU A N 1
ATOM 2698 C CA . GLU A 1 336 ? 16.312 -20.375 28.141 1 22.55 336 GLU A CA 1
ATOM 2699 C C . GLU A 1 336 ? 17.125 -21.656 28.219 1 22.55 336 GLU A C 1
ATOM 2701 O O . GLU A 1 336 ? 18.188 -21.703 28.859 1 22.55 336 GLU A O 1
ATOM 2706 N N . LYS A 1 337 ? 16.578 -22.828 28.125 1 21.28 337 LYS A N 1
ATOM 2707 C CA . LYS A 1 337 ? 17.109 -23.859 29 1 21.28 337 LYS A CA 1
ATOM 2708 C C . LYS A 1 337 ? 18.562 -24.172 28.672 1 21.28 337 LYS A C 1
ATOM 2710 O O . LYS A 1 337 ? 19.422 -24.156 29.562 1 21.28 337 LYS A O 1
ATOM 2715 N N . GLU A 1 338 ? 18.969 -25.438 28.047 1 19 338 GLU A N 1
ATOM 2716 C CA . GLU A 1 338 ? 19.781 -26.609 28.391 1 19 338 GLU A CA 1
ATOM 2717 C C . GLU A 1 338 ? 21.156 -26.547 27.719 1 19 338 GLU A C 1
ATOM 2719 O O . GLU A 1 338 ? 21.938 -27.484 27.812 1 19 338 GLU A O 1
ATOM 2724 N N . ARG A 1 339 ? 21.562 -25.609 26.859 1 20.09 339 ARG A N 1
ATOM 2725 C CA . ARG A 1 339 ? 22.594 -26.156 25.984 1 20.09 339 ARG A CA 1
ATOM 2726 C C . ARG A 1 339 ? 23.922 -26.328 26.734 1 20.09 339 ARG A C 1
ATOM 2728 O O . ARG A 1 339 ? 24.938 -26.641 26.125 1 20.09 339 ARG A O 1
ATOM 2735 N N . LYS A 1 340 ? 24.234 -25.859 27.891 1 21.22 340 LYS A N 1
ATOM 2736 C CA . LYS A 1 340 ? 25.688 -25.656 27.984 1 21.22 340 LYS A CA 1
ATOM 2737 C C . LYS A 1 340 ? 26.422 -26.984 28.125 1 21.22 340 LYS A C 1
ATOM 2739 O O . LYS A 1 340 ? 27.625 -27 28.312 1 21.22 340 LYS A O 1
ATOM 2744 N N . LEU A 1 341 ? 25.891 -28.109 28.531 1 18.52 341 LEU A N 1
ATOM 2745 C CA . LEU A 1 341 ? 26.844 -28.969 29.234 1 18.52 341 LEU A CA 1
ATOM 2746 C C . LEU A 1 341 ? 27.891 -29.516 28.266 1 18.52 341 LEU A C 1
ATOM 2748 O O . LEU A 1 341 ? 28.984 -29.922 28.688 1 18.52 341 LEU A O 1
ATOM 2752 N N . VAL A 1 342 ? 27.609 -29.984 27.016 1 18.05 342 VAL A N 1
ATOM 2753 C CA . VAL A 1 342 ? 28.281 -31.234 26.672 1 18.05 342 VAL A CA 1
ATOM 2754 C C . VAL A 1 342 ? 29.719 -30.953 26.219 1 18.05 342 VAL A C 1
ATOM 2756 O O . VAL A 1 342 ? 30.422 -31.844 25.766 1 18.05 342 VAL A O 1
ATOM 2759 N N . LYS A 1 343 ? 30.266 -29.797 26.078 1 19.47 343 LYS A N 1
ATOM 2760 C CA . LYS A 1 343 ? 31.406 -29.938 25.156 1 19.47 343 LYS A CA 1
ATOM 2761 C C . LYS A 1 343 ? 32.562 -30.672 25.828 1 19.47 343 LYS A C 1
ATOM 2763 O O . LYS A 1 343 ? 33.5 -30.031 26.297 1 19.47 343 LYS A O 1
ATOM 2768 N N . GLU A 1 344 ? 32.469 -31.578 26.609 1 18.55 344 GLU A N 1
ATOM 2769 C CA . GLU A 1 344 ? 33.688 -32.125 27.156 1 18.55 344 GLU A CA 1
ATOM 2770 C C . GLU A 1 344 ? 34.688 -32.531 26.062 1 18.55 344 GLU A C 1
ATOM 2772 O O . GLU A 1 344 ? 35.844 -32.156 26.078 1 18.55 344 GLU A O 1
ATOM 2777 N N . ARG A 1 345 ? 34.719 -33.844 25.484 1 17.12 345 ARG A N 1
ATOM 2778 C CA . ARG A 1 345 ? 35.844 -34.781 25.547 1 17.12 345 ARG A CA 1
ATOM 2779 C C . ARG A 1 345 ? 36.719 -34.656 24.328 1 17.12 345 ARG A C 1
ATOM 2781 O O . ARG A 1 345 ? 37.969 -34.688 24.438 1 17.12 345 ARG A O 1
ATOM 2788 N N . ILE A 1 346 ? 36.25 -34.906 22.984 1 16.69 346 ILE A N 1
ATOM 2789 C CA . ILE A 1 346 ? 36.906 -36.031 22.312 1 16.69 346 ILE A CA 1
ATOM 2790 C C . ILE A 1 346 ? 38.281 -35.594 21.828 1 16.69 346 ILE A C 1
ATOM 2792 O O . ILE A 1 346 ? 38.531 -34.406 21.625 1 16.69 346 ILE A O 1
ATOM 2796 N N . LYS A 1 347 ? 38.75 -36.156 20.5 1 17.95 347 LYS A N 1
ATOM 2797 C CA . LYS A 1 347 ? 39.656 -37.156 20 1 17.95 347 LYS A CA 1
ATOM 2798 C C . LYS A 1 347 ? 40.906 -36.531 19.422 1 17.95 347 LYS A C 1
ATOM 2800 O O . LYS A 1 347 ? 40.938 -35.344 19.094 1 17.95 347 LYS A O 1
ATOM 2805 N N . LYS A 1 348 ? 41.75 -37.344 18.484 1 18.8 348 LYS A N 1
ATOM 2806 C CA . LYS A 1 348 ? 43.031 -37.969 18.156 1 18.8 348 LYS A CA 1
ATOM 2807 C C . LYS A 1 348 ? 43.75 -37.25 17.031 1 18.8 348 LYS A C 1
ATOM 2809 O O . LYS A 1 348 ? 44.969 -37.156 17.031 1 18.8 348 LYS A O 1
ATOM 2814 N N . GLU A 1 349 ? 43.156 -36.938 15.758 1 18.31 349 GLU A N 1
ATOM 2815 C CA . GLU A 1 349 ? 43.844 -37.531 14.609 1 18.31 349 GLU A CA 1
ATOM 2816 C C . GLU A 1 349 ? 45.031 -36.688 14.18 1 18.31 349 GLU A C 1
ATOM 2818 O O . GLU A 1 349 ? 45.062 -35.5 14.422 1 18.31 349 GLU A O 1
ATOM 2823 N N . ASP A 1 350 ? 46.156 -37.312 13.344 1 20.38 350 ASP A N 1
ATOM 2824 C CA . ASP A 1 350 ? 47.531 -37.344 12.938 1 20.38 350 ASP A CA 1
ATOM 2825 C C . ASP A 1 350 ? 47.781 -36.469 11.719 1 20.38 350 ASP A C 1
ATOM 2827 O O . ASP A 1 350 ? 48.875 -36.469 11.133 1 20.38 350 ASP A O 1
ATOM 2831 N N . PRO A 1 351 ? 47.25 -35.281 11.523 1 18.98 351 PRO A N 1
ATOM 2832 C CA . PRO A 1 351 ? 47.344 -34.906 10.117 1 18.98 351 PRO A CA 1
ATOM 2833 C C . PRO A 1 351 ? 48.812 -34.938 9.617 1 18.98 351 PRO A C 1
ATOM 2835 O O . PRO A 1 351 ? 49.688 -34.281 10.203 1 18.98 351 PRO A O 1
ATOM 2838 N N . GLU A 1 352 ? 49.219 -35.938 8.844 1 18.66 352 GLU A N 1
ATOM 2839 C CA . GLU A 1 352 ? 50.406 -36.281 8.094 1 18.66 352 GLU A CA 1
ATOM 2840 C C . GLU A 1 352 ? 50.844 -35.156 7.16 1 18.66 352 GLU A C 1
ATOM 2842 O O . GLU A 1 352 ? 50.094 -34.219 6.949 1 18.66 352 GLU A O 1
ATOM 2847 N N . GLU A 1 353 ? 51.438 -35.562 5.871 1 19.88 353 GLU A N 1
ATOM 2848 C CA . GLU A 1 353 ? 52.656 -35.469 5.059 1 19.88 353 GLU A CA 1
ATOM 2849 C C . GLU A 1 353 ? 52.438 -34.531 3.877 1 19.88 353 GLU A C 1
ATOM 2851 O O . GLU A 1 353 ? 53.344 -34.344 3.061 1 19.88 353 GLU A O 1
ATOM 2856 N N . GLU A 1 354 ? 51.5 -33.594 3.748 1 17.92 354 GLU A N 1
ATOM 2857 C CA . GLU A 1 354 ? 51.25 -33.375 2.324 1 17.92 354 GLU A CA 1
ATOM 2858 C C . GLU A 1 354 ? 52.531 -32.938 1.617 1 17.92 354 GLU A C 1
ATOM 2860 O O . GLU A 1 354 ? 53.188 -31.969 2.016 1 17.92 354 GLU A O 1
ATOM 2865 N N . ARG A 1 355 ? 53.062 -33.719 0.551 1 18.11 355 ARG A N 1
ATOM 2866 C CA . ARG A 1 355 ? 54.125 -33.938 -0.419 1 18.11 355 ARG A CA 1
ATOM 2867 C C . ARG A 1 355 ? 54.125 -32.844 -1.493 1 18.11 355 ARG A C 1
ATOM 2869 O O . ARG A 1 355 ? 55.156 -32.562 -2.098 1 18.11 355 ARG A O 1
ATOM 2876 N N . HIS A 1 356 ? 53 -32.281 -1.978 1 17.75 356 HIS A N 1
ATOM 2877 C CA . HIS A 1 356 ? 53.031 -32.312 -3.434 1 17.75 356 HIS A CA 1
ATOM 2878 C C . HIS A 1 356 ? 54.188 -31.453 -3.984 1 17.75 356 HIS A C 1
ATOM 2880 O O . HIS A 1 356 ? 54.562 -30.469 -3.369 1 17.75 356 HIS A O 1
ATOM 2886 N N . ARG A 1 357 ? 54.75 -31.75 -5.324 1 17.83 357 ARG A N 1
ATOM 2887 C CA . ARG A 1 357 ? 55.75 -31.875 -6.387 1 17.83 357 ARG A CA 1
ATOM 2888 C C . ARG A 1 357 ? 55.688 -30.688 -7.332 1 17.83 357 ARG A C 1
ATOM 2890 O O . ARG A 1 357 ? 56.5 -30.578 -8.258 1 17.83 357 ARG A O 1
ATOM 2897 N N . THR A 1 358 ? 54.781 -29.703 -7.316 1 18 358 THR A N 1
ATOM 2898 C CA . THR A 1 358 ? 54.594 -29.25 -8.688 1 18 358 THR A CA 1
ATOM 2899 C C . THR A 1 358 ? 55.906 -28.656 -9.227 1 18 358 THR A C 1
ATOM 2901 O O . THR A 1 358 ? 56.75 -28.172 -8.453 1 18 358 THR A O 1
ATOM 2904 N N . LEU A 1 359 ? 56.031 -28.547 -10.758 1 18.97 359 LEU A N 1
ATOM 2905 C CA . LEU A 1 359 ? 56.781 -28.688 -12 1 18.97 359 LEU A CA 1
ATOM 2906 C C . LEU A 1 359 ? 57.438 -27.359 -12.406 1 18.97 359 LEU A C 1
ATOM 2908 O O . LEU A 1 359 ? 56.844 -26.297 -12.18 1 18.97 359 LEU A O 1
ATOM 2912 N N . PRO A 1 360 ? 58.688 -27.281 -13.031 1 21.94 360 PRO A N 1
ATOM 2913 C CA . PRO A 1 360 ? 59.75 -26.344 -13.414 1 21.94 360 PRO A CA 1
ATOM 2914 C C . PRO A 1 360 ? 59.406 -25.531 -14.664 1 21.94 360 PRO A C 1
ATOM 2916 O O . PRO A 1 360 ? 60.219 -24.734 -15.133 1 21.94 360 PRO A O 1
ATOM 2919 N N . SER A 1 361 ? 58.156 -25.125 -15 1 19.66 361 SER A N 1
ATOM 2920 C CA . SER A 1 361 ? 58.031 -24.906 -16.438 1 19.66 361 SER A CA 1
ATOM 2921 C C . SER A 1 361 ? 59.094 -23.891 -16.906 1 19.66 361 SER A C 1
ATOM 2923 O O . SER A 1 361 ? 59.469 -23 -16.156 1 19.66 361 SER A O 1
ATOM 2925 N N . VAL A 1 362 ? 59.438 -23.953 -18.359 1 19.03 362 VAL A N 1
ATOM 2926 C CA . VAL A 1 362 ? 60.469 -23.75 -19.391 1 19.03 362 VAL A CA 1
ATOM 2927 C C . VAL A 1 362 ? 60.438 -22.297 -19.859 1 19.03 362 VAL A C 1
ATOM 2929 O O . VAL A 1 362 ? 59.344 -21.688 -19.906 1 19.03 362 VAL A O 1
ATOM 2932 N N . LYS A 1 363 ? 61.562 -21.656 -20.344 1 22.45 363 LYS A N 1
ATOM 2933 C CA . LYS A 1 363 ? 62.312 -20.453 -20.766 1 22.45 363 LYS A CA 1
ATOM 2934 C C . LYS A 1 363 ? 61.906 -20.031 -22.172 1 22.45 363 LYS A C 1
ATOM 2936 O O . LYS A 1 363 ? 62.469 -19.094 -22.734 1 22.45 363 LYS A O 1
ATOM 2941 N N . VAL A 1 364 ? 60.656 -20.359 -22.75 1 18.89 364 VAL A N 1
ATOM 2942 C CA . VAL A 1 364 ? 60.844 -20.281 -24.203 1 18.89 364 VAL A CA 1
ATOM 2943 C C . VAL A 1 364 ? 61.25 -18.875 -24.609 1 18.89 364 VAL A C 1
ATOM 2945 O O . VAL A 1 364 ? 60.906 -17.906 -23.938 1 18.89 364 VAL A O 1
ATOM 2948 N N . LYS A 1 365 ? 61.688 -18.703 -26.031 1 21.48 365 LYS A N 1
ATOM 2949 C CA . LYS A 1 365 ? 62.594 -18.141 -27.031 1 21.48 365 LYS A CA 1
ATOM 2950 C C . LYS A 1 365 ? 61.969 -16.922 -27.719 1 21.48 365 LYS A C 1
ATOM 2952 O O . LYS A 1 365 ? 62.562 -16.344 -28.625 1 21.48 365 LYS A O 1
ATOM 2957 N N . GLN A 1 366 ? 60.875 -16.281 -27.359 1 21.09 366 GLN A N 1
ATOM 2958 C CA . GLN A 1 366 ? 60.344 -15.656 -28.578 1 21.09 366 GLN A CA 1
ATOM 2959 C C . GLN A 1 366 ? 61.312 -14.617 -29.109 1 21.09 366 GLN A C 1
ATOM 2961 O O . GLN A 1 366 ? 61.781 -13.734 -28.375 1 21.09 366 GLN A O 1
ATOM 2966 N N . GLU A 1 367 ? 61.906 -14.883 -30.391 1 21.58 367 GLU A N 1
ATOM 2967 C CA . GLU A 1 367 ? 62.812 -14.281 -31.375 1 21.58 367 GLU A CA 1
ATOM 2968 C C . GLU A 1 367 ? 62.344 -12.891 -31.781 1 21.58 367 GLU A C 1
ATOM 2970 O O . GLU A 1 367 ? 61.156 -12.586 -31.688 1 21.58 367 GLU A O 1
ATOM 2975 N N . GLU A 1 368 ? 63.312 -12 -32.219 1 24.19 368 GLU A N 1
ATOM 2976 C CA . GLU A 1 368 ? 63.781 -10.641 -32.5 1 24.19 368 GLU A CA 1
ATOM 2977 C C . GLU A 1 368 ? 63.25 -10.156 -33.844 1 24.19 368 GLU A C 1
ATOM 2979 O O . GLU A 1 368 ? 63.438 -8.992 -34.219 1 24.19 368 GLU A O 1
ATOM 2984 N N . VAL A 1 369 ? 62.281 -10.875 -34.688 1 24.39 369 VAL A N 1
ATOM 2985 C CA . VAL A 1 369 ? 62.531 -10.555 -36.094 1 24.39 369 VAL A CA 1
ATOM 2986 C C . VAL A 1 369 ? 62.406 -9.039 -36.312 1 24.39 369 VAL A C 1
ATOM 2988 O O . VAL A 1 369 ? 61.562 -8.391 -35.688 1 24.39 369 VAL A O 1
ATOM 2991 N N . THR A 1 370 ? 63.406 -8.422 -37.156 1 24.47 370 THR A N 1
ATOM 2992 C CA . THR A 1 370 ? 64.062 -7.25 -37.75 1 24.47 370 THR A CA 1
ATOM 2993 C C . THR A 1 370 ? 63.156 -6.621 -38.781 1 24.47 370 THR A C 1
ATOM 2995 O O . THR A 1 370 ? 62.906 -7.215 -39.844 1 24.47 370 THR A O 1
ATOM 2998 N N . VAL A 1 371 ? 61.812 -6.441 -38.562 1 24.81 371 VAL A N 1
ATOM 2999 C CA . VAL A 1 371 ? 61.219 -5.945 -39.781 1 24.81 371 VAL A CA 1
ATOM 3000 C C . VAL A 1 371 ? 62.031 -4.777 -40.344 1 24.81 371 VAL A C 1
ATOM 3002 O O . VAL A 1 371 ? 62.375 -3.848 -39.625 1 24.81 371 VAL A O 1
ATOM 3005 N N . GLN A 1 372 ? 62.656 -4.973 -41.625 1 21.59 372 GLN A N 1
ATOM 3006 C CA . GLN A 1 372 ? 63.406 -4.27 -42.656 1 21.59 372 GLN A CA 1
ATOM 3007 C C . GLN A 1 372 ? 62.719 -2.959 -43.031 1 21.59 372 GLN A C 1
ATOM 3009 O O . GLN A 1 372 ? 61.5 -2.943 -43.312 1 21.59 372 GLN A O 1
ATOM 3014 N N . LYS A 1 373 ? 63.281 -1.909 -42.5 1 23.09 373 LYS A N 1
ATOM 3015 C CA . LYS A 1 373 ? 63.281 -0.537 -43 1 23.09 373 LYS A CA 1
ATOM 3016 C C . LYS A 1 373 ? 63.625 -0.487 -44.5 1 23.09 373 LYS A C 1
ATOM 3018 O O . LYS A 1 373 ? 64.812 -0.655 -44.844 1 23.09 373 LYS A O 1
ATOM 3023 N N . ARG A 1 374 ? 62.812 -1.145 -45.375 1 22.72 374 ARG A N 1
ATOM 3024 C CA . ARG A 1 374 ? 63.094 -0.918 -46.781 1 22.72 374 ARG A CA 1
ATOM 3025 C C . ARG A 1 374 ? 63.438 0.549 -47.062 1 22.72 374 ARG A C 1
ATOM 3027 O O . ARG A 1 374 ? 62.938 1.435 -46.375 1 22.72 374 ARG A O 1
ATOM 3034 N N . GLN A 1 375 ? 64.25 0.826 -48.219 1 20.7 375 GLN A N 1
ATOM 3035 C CA . GLN A 1 375 ? 64.938 1.596 -49.219 1 20.7 375 GLN A CA 1
ATOM 3036 C C . GLN A 1 375 ? 64 2.533 -49.969 1 20.7 375 GLN A C 1
ATOM 3038 O O . GLN A 1 375 ? 64.438 3.453 -50.656 1 20.7 375 GLN A O 1
ATOM 3043 N N . LYS A 1 376 ? 62.75 2.836 -50.344 1 21.45 376 LYS A N 1
ATOM 3044 C CA . LYS A 1 376 ? 62.875 4.078 -51.094 1 21.45 376 LYS A CA 1
ATOM 3045 C C . LYS A 1 376 ? 63.188 5.258 -50.188 1 21.45 376 LYS A C 1
ATOM 3047 O O . LYS A 1 376 ? 62.625 5.355 -49.094 1 21.45 376 LYS A O 1
ATOM 3052 N N . MET B 1 1 ? 12.789 8.727 9.766 1 93.06 1 MET B N 1
ATOM 3053 C CA . MET B 1 1 ? 11.555 9.133 10.414 1 93.06 1 MET B CA 1
ATOM 3054 C C . MET B 1 1 ? 11.352 8.375 11.719 1 93.06 1 MET B C 1
ATOM 3056 O O . MET B 1 1 ? 11.609 7.172 11.789 1 93.06 1 MET B O 1
ATOM 3060 N N . ALA B 1 2 ? 11.023 9.102 12.789 1 95.94 2 ALA B N 1
ATOM 3061 C CA . ALA B 1 2 ? 10.68 8.492 14.07 1 95.94 2 ALA B CA 1
ATOM 3062 C C . ALA B 1 2 ? 9.172 8.555 14.328 1 95.94 2 ALA B C 1
ATOM 3064 O O . ALA B 1 2 ? 8.531 9.57 14.031 1 95.94 2 ALA B O 1
ATOM 3065 N N . ILE B 1 3 ? 8.672 7.434 14.828 1 97.81 3 ILE B N 1
ATOM 3066 C CA . ILE B 1 3 ? 7.25 7.359 15.125 1 97.81 3 ILE B CA 1
ATOM 3067 C C . ILE B 1 3 ? 7.043 6.906 16.562 1 97.81 3 ILE B C 1
ATOM 3069 O O . ILE B 1 3 ? 7.652 5.926 17 1 97.81 3 ILE B O 1
ATOM 3073 N N . VAL B 1 4 ? 6.266 7.605 17.328 1 97.5 4 VAL B N 1
ATOM 3074 C CA . VAL B 1 4 ? 5.781 7.148 18.625 1 97.5 4 VAL B CA 1
ATOM 3075 C C . VAL B 1 4 ? 4.312 6.75 18.531 1 97.5 4 VAL B C 1
ATOM 3077 O O . VAL B 1 4 ? 3.432 7.613 18.469 1 97.5 4 VAL B O 1
ATOM 3080 N N . HIS B 1 5 ? 4.102 5.449 18.547 1 96.69 5 HIS B N 1
ATOM 3081 C CA . HIS B 1 5 ? 2.754 4.926 18.359 1 96.69 5 HIS B CA 1
ATOM 3082 C C . HIS B 1 5 ? 1.877 5.18 19.578 1 96.69 5 HIS B C 1
ATOM 3084 O O . HIS B 1 5 ? 2.289 4.914 20.703 1 96.69 5 HIS B O 1
ATOM 3090 N N . GLY B 1 6 ? 0.703 5.719 19.344 1 96.06 6 GLY B N 1
ATOM 3091 C CA . GLY B 1 6 ? -0.302 5.871 20.391 1 96.06 6 GLY B CA 1
ATOM 3092 C C . GLY B 1 6 ? 0.001 7.008 21.344 1 96.06 6 GLY B C 1
ATOM 3093 O O . GLY B 1 6 ? -0.705 7.191 22.344 1 96.06 6 GLY B O 1
ATOM 3094 N N . GLU B 1 7 ? 0.992 7.789 21.094 1 96.88 7 GLU B N 1
ATOM 3095 C CA . GLU B 1 7 ? 1.46 8.797 22.047 1 96.88 7 GLU B CA 1
ATOM 3096 C C . GLU B 1 7 ? 0.446 9.93 22.203 1 96.88 7 GLU B C 1
ATOM 3098 O O . GLU B 1 7 ? 0.417 10.617 23.219 1 96.88 7 GLU B O 1
ATOM 3103 N N . ALA B 1 8 ? -0.379 10.133 21.25 1 97.81 8 ALA B N 1
ATOM 3104 C CA . ALA B 1 8 ? -1.318 11.25 21.281 1 97.81 8 ALA B CA 1
ATOM 3105 C C . ALA B 1 8 ? -2.652 10.828 21.891 1 97.81 8 ALA B C 1
ATOM 3107 O O . ALA B 1 8 ? -3.641 11.562 21.812 1 97.81 8 ALA B O 1
ATOM 3108 N N . ALA B 1 9 ? -2.682 9.68 22.516 1 96.31 9 ALA B N 1
ATOM 3109 C CA . ALA B 1 9 ? -3.93 9.148 23.047 1 96.31 9 ALA B CA 1
ATOM 3110 C C . ALA B 1 9 ? -4.5 10.07 24.125 1 96.31 9 ALA B C 1
ATOM 3112 O O . ALA B 1 9 ? -5.719 10.133 24.312 1 96.31 9 ALA B O 1
ATOM 3113 N N . TYR B 1 10 ? -3.646 10.805 24.844 1 97.25 10 TYR B N 1
ATOM 3114 C CA . TYR B 1 10 ? -4.102 11.68 25.906 1 97.25 10 TYR B CA 1
ATOM 3115 C C . TYR B 1 10 ? -4.785 12.922 25.359 1 97.25 10 TYR B C 1
ATOM 3117 O O . TYR B 1 10 ? -5.512 13.617 26.078 1 97.25 10 TYR B O 1
ATOM 3125 N N . LEU B 1 11 ? -4.594 13.266 24.125 1 98 11 LEU B N 1
ATOM 3126 C CA . LEU B 1 11 ? -5.184 14.445 23.5 1 98 11 LEU B CA 1
ATOM 3127 C C . LEU B 1 11 ? -6.637 14.188 23.125 1 98 11 LEU B C 1
ATOM 3129 O O . LEU B 1 11 ? -7.012 13.062 22.797 1 98 11 LEU B O 1
ATOM 3133 N N . PRO B 1 12 ? -7.422 15.211 23.141 1 96.25 12 PRO B N 1
ATOM 3134 C CA . PRO B 1 12 ? -8.805 15.039 22.688 1 96.25 12 PRO B CA 1
ATOM 3135 C C . PRO B 1 12 ? -8.898 14.812 21.172 1 96.25 12 PRO B C 1
ATOM 3137 O O . PRO B 1 12 ? -7.902 14.961 20.469 1 96.25 12 PRO B O 1
ATOM 3140 N N . ASP B 1 13 ? -10.102 14.367 20.781 1 95.25 13 ASP B N 1
ATOM 3141 C CA . ASP B 1 13 ? -10.391 14.43 19.359 1 95.25 13 ASP B CA 1
ATOM 3142 C C . ASP B 1 13 ? -10.352 15.875 18.859 1 95.25 13 ASP B C 1
ATOM 3144 O O . ASP B 1 13 ? -11.102 16.719 19.359 1 95.25 13 ASP B O 1
ATOM 3148 N N . PHE B 1 14 ? -9.531 16.156 17.938 1 97 14 PHE B N 1
ATOM 3149 C CA . PHE B 1 14 ? -9.273 17.547 17.531 1 97 14 PHE B CA 1
ATOM 3150 C C . PHE B 1 14 ? -10.531 18.188 16.969 1 97 14 PHE B C 1
ATOM 3152 O O . PHE B 1 14 ? -10.883 19.312 17.344 1 97 14 PHE B O 1
ATOM 3159 N N . LEU B 1 15 ? -11.109 17.453 16.062 1 96 15 LEU B N 1
ATOM 3160 C CA . LEU B 1 15 ? -12.281 18.047 15.414 1 96 15 LEU B CA 1
ATOM 3161 C C . LEU B 1 15 ? -13.398 18.281 16.422 1 96 15 LEU B C 1
ATOM 3163 O O . LEU B 1 15 ? -14.062 19.312 16.391 1 96 15 LEU B O 1
ATOM 3167 N N . ASP B 1 16 ? -13.633 17.375 17.297 1 95.31 16 ASP B N 1
ATOM 3168 C CA . ASP B 1 16 ? -14.625 17.516 18.359 1 95.31 16 ASP B CA 1
ATOM 3169 C C . ASP B 1 16 ? -14.273 18.688 19.281 1 95.31 16 ASP B C 1
ATOM 3171 O O . ASP B 1 16 ? -15.133 19.484 19.625 1 95.31 16 ASP B O 1
ATOM 3175 N N . TYR B 1 17 ? -13.07 18.75 19.703 1 97.12 17 TYR B N 1
ATOM 3176 C CA . TYR B 1 17 ? -12.586 19.781 20.609 1 97.12 17 TYR B CA 1
ATOM 3177 C C . TYR B 1 17 ? -12.812 21.172 20.016 1 97.12 17 TYR B C 1
ATOM 3179 O O . TYR B 1 17 ? -13.406 22.031 20.656 1 97.12 17 TYR B O 1
ATOM 3187 N N . PHE B 1 18 ? -12.398 21.406 18.797 1 97.31 18 PHE B N 1
ATOM 3188 C CA . PHE B 1 18 ? -12.445 22.734 18.203 1 97.31 18 PHE B CA 1
ATOM 3189 C C . PHE B 1 18 ? -13.875 23.109 17.812 1 97.31 18 PHE B C 1
ATOM 3191 O O . PHE B 1 18 ? -14.258 24.266 17.891 1 97.31 18 PHE B O 1
ATOM 3198 N N . SER B 1 19 ? -14.625 22.094 17.391 1 96.94 19 SER B N 1
ATOM 3199 C CA . SER B 1 19 ? -16.016 22.375 17.062 1 96.94 19 SER B CA 1
ATOM 3200 C C . SER B 1 19 ? -16.797 22.781 18.312 1 96.94 19 SER B C 1
ATOM 3202 O O . SER B 1 19 ? -17.734 23.578 18.234 1 96.94 19 SER B O 1
ATOM 3204 N N . SER B 1 20 ? -16.516 22.219 19.469 1 96.88 20 SER B N 1
ATOM 3205 C CA . SER B 1 20 ? -17.219 22.469 20.719 1 96.88 20 SER B CA 1
ATOM 3206 C C . SER B 1 20 ? -16.75 23.766 21.375 1 96.88 20 SER B C 1
ATOM 3208 O O . SER B 1 20 ? -17.562 24.594 21.812 1 96.88 20 SER B O 1
ATOM 3210 N N . LYS B 1 21 ? -15.469 24.031 21.422 1 96.81 21 LYS B N 1
ATOM 3211 C CA . LYS B 1 21 ? -14.898 25.156 22.156 1 96.81 21 LYS B CA 1
ATOM 3212 C C . LYS B 1 21 ? -14.867 26.406 21.297 1 96.81 21 LYS B C 1
ATOM 3214 O O . LYS B 1 21 ? -14.938 27.531 21.812 1 96.81 21 LYS B O 1
ATOM 3219 N N . PHE B 1 22 ? -14.797 26.219 20.016 1 95.81 22 PHE B N 1
ATOM 3220 C CA . PHE B 1 22 ? -14.711 27.344 19.109 1 95.81 22 PHE B CA 1
ATOM 3221 C C . PHE B 1 22 ? -15.633 27.141 17.906 1 95.81 22 PHE B C 1
ATOM 3223 O O . PHE B 1 22 ? -15.18 27.203 16.75 1 95.81 22 PHE B O 1
ATOM 3230 N N . PRO B 1 23 ? -16.891 26.984 18.109 1 96.94 23 PRO B N 1
ATOM 3231 C CA . PRO B 1 23 ? -17.844 26.609 17.062 1 96.94 23 PRO B CA 1
ATOM 3232 C C . PRO B 1 23 ? -17.922 27.641 15.938 1 96.94 23 PRO B C 1
ATOM 3234 O O . PRO B 1 23 ? -18.156 27.281 14.781 1 96.94 23 PRO B O 1
ATOM 3237 N N . SER B 1 24 ? -17.609 28.969 16.219 1 96.12 24 SER B N 1
ATOM 3238 C CA . SER B 1 24 ? -17.781 30.031 15.234 1 96.12 24 SER B CA 1
ATOM 3239 C C . SER B 1 24 ? -16.484 30.328 14.508 1 96.12 24 SER B C 1
ATOM 3241 O O . SER B 1 24 ? -16.438 31.203 13.633 1 96.12 24 SER B O 1
ATOM 3243 N N . ALA B 1 25 ? -15.414 29.625 14.891 1 94 25 ALA B N 1
ATOM 3244 C CA . ALA B 1 25 ? -14.148 29.844 14.203 1 94 25 ALA B CA 1
ATOM 3245 C C . ALA B 1 25 ? -14.281 29.609 12.703 1 94 25 ALA B C 1
ATOM 3247 O O . ALA B 1 25 ? -14.812 28.578 12.273 1 94 25 ALA B O 1
ATOM 3248 N N . PRO B 1 26 ? -13.867 30.547 11.938 1 95.12 26 PRO B N 1
ATOM 3249 C CA . PRO B 1 26 ? -13.977 30.375 10.484 1 95.12 26 PRO B CA 1
ATOM 3250 C C . PRO B 1 26 ? -13 29.328 9.945 1 95.12 26 PRO B C 1
ATOM 3252 O O . PRO B 1 26 ? -11.859 29.25 10.414 1 95.12 26 PRO B O 1
ATOM 3255 N N . VAL B 1 27 ? -13.445 28.547 8.984 1 96.69 27 VAL B N 1
ATOM 3256 C CA . VAL B 1 27 ? -12.602 27.578 8.305 1 96.69 27 VAL B CA 1
ATOM 3257 C C . VAL B 1 27 ? -12.914 27.578 6.809 1 96.69 27 VAL B C 1
ATOM 3259 O O . VAL B 1 27 ? -13.984 28.031 6.391 1 96.69 27 VAL B O 1
ATOM 3262 N N . LYS B 1 28 ? -11.961 27.203 6.066 1 96.44 28 LYS B N 1
ATOM 3263 C CA . LYS B 1 28 ? -12.133 27.062 4.625 1 96.44 28 LYS B CA 1
ATOM 3264 C C . LYS B 1 28 ? -12.195 25.578 4.23 1 96.44 28 LYS B C 1
ATOM 3266 O O . LYS B 1 28 ? -11.344 24.797 4.637 1 96.44 28 LYS B O 1
ATOM 3271 N N . MET B 1 29 ? -13.234 25.203 3.547 1 95.81 29 MET B N 1
ATOM 3272 C CA . MET B 1 29 ? -13.469 23.828 3.113 1 95.81 29 MET B CA 1
ATOM 3273 C C . MET B 1 29 ? -13.5 23.734 1.592 1 95.81 29 MET B C 1
ATOM 3275 O O . MET B 1 29 ? -14.047 24.625 0.924 1 95.81 29 MET B O 1
ATOM 3279 N N . GLU B 1 30 ? -12.836 22.75 1.099 1 94.81 30 GLU B N 1
ATOM 3280 C CA . GLU B 1 30 ? -12.945 22.484 -0.332 1 94.81 30 GLU B CA 1
ATOM 3281 C C . GLU B 1 30 ? -14.211 21.688 -0.648 1 94.81 30 GLU B C 1
ATOM 3283 O O . GLU B 1 30 ? -14.648 20.859 0.152 1 94.81 30 GLU B O 1
ATOM 3288 N N . ILE B 1 31 ? -14.773 21.969 -1.776 1 90.81 31 ILE B N 1
ATOM 3289 C CA . ILE B 1 31 ? -15.945 21.203 -2.201 1 90.81 31 ILE B CA 1
ATOM 3290 C C . ILE B 1 31 ? -15.492 19.953 -2.943 1 90.81 31 ILE B C 1
ATOM 3292 O O . ILE B 1 31 ? -14.656 20.016 -3.846 1 90.81 31 ILE B O 1
ATOM 3296 N N . LEU B 1 32 ? -16.078 18.844 -2.545 1 88.62 32 LEU B N 1
ATOM 3297 C CA . LEU B 1 32 ? -15.68 17.562 -3.113 1 88.62 32 LEU B CA 1
ATOM 3298 C C . LEU B 1 32 ? -15.883 17.547 -4.625 1 88.62 32 LEU B C 1
ATOM 3300 O O . LEU B 1 32 ? -16.969 17.859 -5.109 1 88.62 32 LEU B O 1
ATOM 3304 N N . GLY B 1 33 ? -14.852 17.172 -5.34 1 79.94 33 GLY B N 1
ATOM 3305 C CA . GLY B 1 33 ? -14.961 17 -6.777 1 79.94 33 GLY B CA 1
ATOM 3306 C C . GLY B 1 33 ? -14.93 18.312 -7.539 1 79.94 33 GLY B C 1
ATOM 3307 O O . GLY B 1 33 ? -15.016 18.328 -8.766 1 79.94 33 GLY B O 1
ATOM 3308 N N . LYS B 1 34 ? -14.812 19.406 -6.77 1 80.62 34 LYS B N 1
ATOM 3309 C CA . LYS B 1 34 ? -14.766 20.719 -7.402 1 80.62 34 LYS B CA 1
ATOM 3310 C C . LYS B 1 34 ? -13.547 21.516 -6.938 1 80.62 34 LYS B C 1
ATOM 3312 O O . LYS B 1 34 ? -12.867 21.109 -5.992 1 80.62 34 LYS B O 1
ATOM 3317 N N . LYS B 1 35 ? -13.273 22.547 -7.68 1 81.56 35 LYS B N 1
ATOM 3318 C CA . LYS B 1 35 ? -12.148 23.406 -7.324 1 81.56 35 LYS B CA 1
ATOM 3319 C C . LYS B 1 35 ? -12.594 24.531 -6.391 1 81.56 35 LYS B C 1
ATOM 3321 O O . LYS B 1 35 ? -11.758 25.25 -5.848 1 81.56 35 LYS B O 1
ATOM 3326 N N . ASP B 1 36 ? -13.719 24.594 -6.016 1 89.25 36 ASP B N 1
ATOM 3327 C CA . ASP B 1 36 ? -14.266 25.688 -5.219 1 89.25 36 ASP B CA 1
ATOM 3328 C C . ASP B 1 36 ? -13.93 25.516 -3.74 1 89.25 36 ASP B C 1
ATOM 3330 O O . ASP B 1 36 ? -13.828 24.391 -3.25 1 89.25 36 ASP B O 1
ATOM 3334 N N . ILE B 1 37 ? -13.789 26.641 -3.121 1 93.56 37 ILE B N 1
ATOM 3335 C CA . ILE B 1 37 ? -13.547 26.703 -1.685 1 93.56 37 ILE B CA 1
ATOM 3336 C C . ILE B 1 37 ? -14.688 27.453 -1.007 1 93.56 37 ILE B C 1
ATOM 3338 O O . ILE B 1 37 ? -15.125 28.5 -1.488 1 93.56 37 ILE B O 1
ATOM 3342 N N . GLU B 1 38 ? -15.18 26.938 0.028 1 93.38 38 GLU B N 1
ATOM 3343 C CA . GLU B 1 38 ? -16.25 27.547 0.811 1 93.38 38 GLU B CA 1
ATOM 3344 C C . GLU B 1 38 ? -15.766 27.922 2.207 1 93.38 38 GLU B C 1
ATOM 3346 O O . GLU B 1 38 ? -15.078 27.141 2.865 1 93.38 38 GLU B O 1
ATOM 3351 N N . THR B 1 39 ? -16.094 29.188 2.578 1 95.38 39 THR B N 1
ATOM 3352 C CA . THR B 1 39 ? -15.844 29.594 3.957 1 95.38 39 THR B CA 1
ATOM 3353 C C . THR B 1 39 ? -17.031 29.234 4.852 1 95.38 39 THR B C 1
ATOM 3355 O O . THR B 1 39 ? -18.172 29.516 4.52 1 95.38 39 THR B O 1
ATOM 3358 N N . THR B 1 40 ? -16.766 28.578 5.859 1 96.31 40 THR B N 1
ATOM 3359 C CA . THR B 1 40 ? -17.781 28.156 6.82 1 96.31 40 THR B CA 1
ATOM 3360 C C . THR B 1 40 ? -17.234 28.234 8.242 1 96.31 40 THR B C 1
ATOM 3362 O O . THR B 1 40 ? -16.234 28.906 8.5 1 96.31 40 THR B O 1
ATOM 3365 N N . THR B 1 41 ? -17.938 27.719 9.258 1 97.44 41 THR B N 1
ATOM 3366 C CA . THR B 1 41 ? -17.484 27.688 10.641 1 97.44 41 THR B CA 1
ATOM 3367 C C . THR B 1 41 ? -17.062 26.281 11.039 1 97.44 41 THR B C 1
ATOM 3369 O O . THR B 1 41 ? -17.453 25.297 10.406 1 97.44 41 THR B O 1
ATOM 3372 N N . MET B 1 42 ? -16.344 26.219 12.031 1 97.38 42 MET B N 1
ATOM 3373 C CA . MET B 1 42 ? -15.859 24.938 12.539 1 97.38 42 MET B CA 1
ATOM 3374 C C . MET B 1 42 ? -17.031 24.016 12.875 1 97.38 42 MET B C 1
ATOM 3376 O O . MET B 1 42 ? -17 22.828 12.539 1 97.38 42 MET B O 1
ATOM 3380 N N . SER B 1 43 ? -18.031 24.547 13.539 1 97.75 43 SER B N 1
ATOM 3381 C CA . SER B 1 43 ? -19.172 23.75 13.922 1 97.75 43 SER B CA 1
ATOM 3382 C C . SER B 1 43 ? -19.922 23.234 12.703 1 97.75 43 SER B C 1
ATOM 3384 O O . SER B 1 43 ? -20.359 22.078 12.672 1 97.75 43 SER B O 1
ATOM 3386 N N . ASN B 1 44 ? -20.094 24.062 11.727 1 97.88 44 ASN B N 1
ATOM 3387 C CA . ASN B 1 44 ? -20.781 23.641 10.508 1 97.88 44 ASN B CA 1
ATOM 3388 C C . ASN B 1 44 ? -19.969 22.594 9.75 1 97.88 44 ASN B C 1
ATOM 3390 O O . ASN B 1 44 ? -20.531 21.625 9.234 1 97.88 44 ASN B O 1
ATOM 3394 N N . PHE B 1 45 ? -18.703 22.859 9.641 1 97.94 45 PHE B N 1
ATOM 3395 C CA . PHE B 1 45 ? -17.859 21.875 9.008 1 97.94 45 PHE B CA 1
ATOM 3396 C C . PHE B 1 45 ? -17.984 20.516 9.703 1 97.94 45 PHE B C 1
ATOM 3398 O O . PHE B 1 45 ? -18.172 19.5 9.047 1 97.94 45 PHE B O 1
ATOM 3405 N N . TYR B 1 46 ? -17.875 20.531 10.984 1 98.06 46 TYR B N 1
ATOM 3406 C CA . TYR B 1 46 ? -17.984 19.312 11.773 1 98.06 46 TYR B CA 1
ATOM 3407 C C . TYR B 1 46 ? -19.297 18.609 11.508 1 98.06 46 TYR B C 1
ATOM 3409 O O . TYR B 1 46 ? -19.344 17.375 11.383 1 98.06 46 TYR B O 1
ATOM 3417 N N . THR B 1 47 ? -20.391 19.312 11.461 1 97.56 47 THR B N 1
ATOM 3418 C CA . THR B 1 47 ? -21.703 18.75 11.188 1 97.56 47 THR B CA 1
ATOM 3419 C C . THR B 1 47 ? -21.734 18.047 9.836 1 97.56 47 THR B C 1
ATOM 3421 O O . THR B 1 47 ? -22.297 16.969 9.703 1 97.56 47 THR B O 1
ATOM 3424 N N . GLN B 1 48 ? -21.156 18.656 8.844 1 96.81 48 GLN B N 1
ATOM 3425 C CA . GLN B 1 48 ? -21.094 18.062 7.512 1 96.81 48 GLN B CA 1
ATOM 3426 C C . GLN B 1 48 ? -20.266 16.781 7.52 1 96.81 48 GLN B C 1
ATOM 3428 O O . GLN B 1 48 ? -20.641 15.797 6.871 1 96.81 48 GLN B O 1
ATOM 3433 N N . VAL B 1 49 ? -19.172 16.828 8.234 1 97.88 49 VAL B N 1
ATOM 3434 C CA . VAL B 1 49 ? -18.328 15.641 8.359 1 97.88 49 VAL B CA 1
ATOM 3435 C C . VAL B 1 49 ? -19.109 14.508 9.008 1 97.88 49 VAL B C 1
ATOM 3437 O O . VAL B 1 49 ? -19.172 13.398 8.484 1 97.88 49 VAL B O 1
ATOM 3440 N N . LYS B 1 50 ? -19.75 14.805 10.102 1 96.81 50 LYS B N 1
ATOM 3441 C CA . LYS B 1 50 ? -20.5 13.797 10.852 1 96.81 50 LYS B CA 1
ATOM 3442 C C . LYS B 1 50 ? -21.625 13.211 10.008 1 96.81 50 LYS B C 1
ATOM 3444 O O . LYS B 1 50 ? -21.859 12 10.039 1 96.81 50 LYS B O 1
ATOM 3449 N N . ARG B 1 51 ? -22.281 14 9.281 1 96.25 51 ARG B N 1
ATOM 3450 C CA . ARG B 1 51 ? -23.422 13.586 8.477 1 96.25 51 ARG B CA 1
ATOM 3451 C C . ARG B 1 51 ? -23 12.641 7.363 1 96.25 51 ARG B C 1
ATOM 3453 O O . ARG B 1 51 ? -23.734 11.727 6.988 1 96.25 51 ARG B O 1
ATOM 3460 N N . SER B 1 52 ? -21.828 12.844 6.863 1 95.88 52 SER B N 1
ATOM 3461 C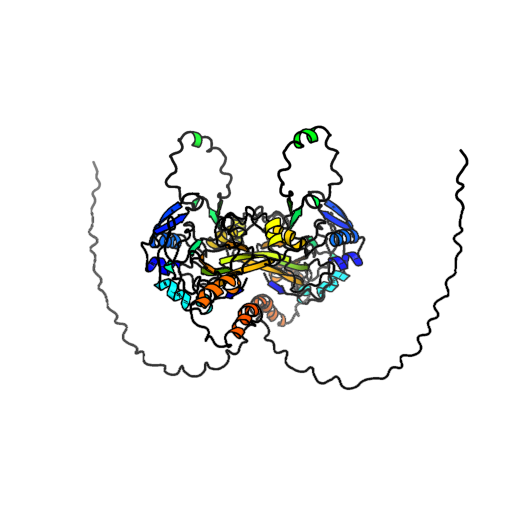 CA . SER B 1 52 ? -21.406 12.094 5.684 1 95.88 52 SER B CA 1
ATOM 3462 C C . SER B 1 52 ? -20.391 11.016 6.047 1 95.88 52 SER B C 1
ATOM 3464 O O . SER B 1 52 ? -19.953 10.258 5.18 1 95.88 52 SER B O 1
ATOM 3466 N N . TYR B 1 53 ? -20.094 10.914 7.324 1 96.56 53 TYR B N 1
ATOM 3467 C CA . TYR B 1 53 ? -19.109 9.953 7.781 1 96.56 53 TYR B CA 1
ATOM 3468 C C . TYR B 1 53 ? -19.641 8.531 7.691 1 96.56 53 TYR B C 1
ATOM 3470 O O . TYR B 1 53 ? -20.781 8.266 8.078 1 96.56 53 TYR B O 1
ATOM 3478 N N . SER B 1 54 ? -18.812 7.633 7.16 1 95.44 54 SER B N 1
ATOM 3479 C CA . SER B 1 54 ? -19.125 6.207 7.129 1 95.44 54 SER B CA 1
ATOM 3480 C C . SER B 1 54 ? -17.859 5.363 7 1 95.44 54 SER B C 1
ATOM 3482 O O . SER B 1 54 ? -17.062 5.574 6.09 1 95.44 54 SER B O 1
ATOM 3484 N N . HIS B 1 55 ? -17.609 4.492 7.922 1 93.44 55 HIS B N 1
ATOM 3485 C CA . HIS B 1 55 ? -16.578 3.473 7.891 1 93.44 55 HIS B CA 1
ATOM 3486 C C . HIS B 1 55 ? -15.203 4.09 7.621 1 93.44 55 HIS B C 1
ATOM 3488 O O . HIS B 1 55 ? -14.453 3.602 6.773 1 93.44 55 HIS B O 1
ATOM 3494 N N . GLY B 1 56 ? -14.891 5.23 8.258 1 95.19 56 GLY B N 1
ATOM 3495 C CA . GLY B 1 56 ? -13.539 5.758 8.281 1 95.19 56 GLY B CA 1
ATOM 3496 C C . GLY B 1 56 ? -13.297 6.828 7.23 1 95.19 56 GLY B C 1
ATOM 3497 O O . GLY B 1 56 ? -12.195 7.383 7.141 1 95.19 56 GLY B O 1
ATOM 3498 N N . THR B 1 57 ? -14.312 7.125 6.379 1 97.25 57 THR B N 1
ATOM 3499 C CA . THR B 1 57 ? -14.219 8.234 5.438 1 97.25 57 THR B CA 1
ATOM 3500 C C . THR B 1 57 ? -15.445 9.133 5.539 1 97.25 57 THR B C 1
ATOM 3502 O O . THR B 1 57 ? -16.469 8.742 6.117 1 97.25 57 THR B O 1
ATOM 3505 N N . TYR B 1 58 ? -15.297 10.312 5.121 1 97.12 58 TYR B N 1
ATOM 3506 C CA . TYR B 1 58 ? -16.453 11.188 5.02 1 97.12 58 TYR B CA 1
ATOM 3507 C C . TYR B 1 58 ? -16.5 11.875 3.662 1 97.12 58 TYR B C 1
ATOM 3509 O O . TYR B 1 58 ? -15.531 11.844 2.908 1 97.12 58 TYR B O 1
ATOM 3517 N N . ARG B 1 59 ? -17.656 12.477 3.252 1 95.62 59 ARG B N 1
ATOM 3518 C CA . ARG B 1 59 ? -17.875 13.055 1.929 1 95.62 59 ARG B CA 1
ATOM 3519 C C . ARG B 1 59 ? -18.297 14.516 2.029 1 95.62 59 ARG B C 1
ATOM 3521 O O . ARG B 1 59 ? -19.25 14.93 1.376 1 95.62 59 ARG B O 1
ATOM 3528 N N . ALA B 1 60 ? -17.703 15.406 2.781 1 93.38 60 ALA B N 1
ATOM 3529 C CA . ALA B 1 60 ? -17.922 16.844 2.908 1 93.38 60 ALA B CA 1
ATOM 3530 C C . ALA B 1 60 ? -16.719 17.625 2.395 1 93.38 60 ALA B C 1
ATOM 3532 O O . ALA B 1 60 ? -16.719 18.859 2.393 1 93.38 60 ALA B O 1
ATOM 3533 N N . GLY B 1 61 ? -15.742 17.156 1.87 1 94.62 61 GLY B N 1
ATOM 3534 C CA . GLY B 1 61 ? -14.523 17.797 1.405 1 94.62 61 GLY B CA 1
ATOM 3535 C C . GLY B 1 61 ? -13.523 18.062 2.516 1 94.62 61 GLY B C 1
ATOM 3536 O O . GLY B 1 61 ? -13.875 18.031 3.697 1 94.62 61 GLY B O 1
ATOM 3537 N N . PRO B 1 62 ? -12.336 18.375 2.201 1 97.69 62 PRO B N 1
ATOM 3538 C CA . PRO B 1 62 ? -11.297 18.625 3.205 1 97.69 62 PRO B CA 1
ATOM 3539 C C . PRO B 1 62 ? -11.352 20.047 3.77 1 97.69 62 PRO B C 1
ATOM 3541 O O . PRO B 1 62 ? -11.805 20.969 3.09 1 97.69 62 PRO B O 1
ATOM 3544 N N . MET B 1 63 ? -10.945 20.156 4.938 1 98.12 63 MET B N 1
ATOM 3545 C CA . MET B 1 63 ? -10.734 21.469 5.551 1 98.12 63 MET B CA 1
ATOM 3546 C C . MET B 1 63 ? -9.297 21.922 5.363 1 98.12 63 MET B C 1
ATOM 3548 O O . MET B 1 63 ? -8.359 21.203 5.719 1 98.12 63 MET B O 1
ATOM 3552 N N . ARG B 1 64 ? -9.125 23.109 4.867 1 96.88 64 ARG B N 1
ATOM 3553 C CA . ARG B 1 64 ? -7.793 23.672 4.68 1 96.88 64 ARG B CA 1
ATOM 3554 C C . ARG B 1 64 ? -7.145 24 6.023 1 96.88 64 ARG B C 1
ATOM 3556 O O . ARG B 1 64 ? -7.824 24.062 7.047 1 96.88 64 ARG B O 1
ATOM 3563 N N . GLN B 1 65 ? -5.859 24.203 5.949 1 96.56 65 GLN B N 1
ATOM 3564 C CA . GLN B 1 65 ? -5.082 24.375 7.172 1 96.56 65 GLN B CA 1
ATOM 3565 C C . GLN B 1 65 ? -5.492 25.641 7.914 1 96.56 65 GLN B C 1
ATOM 3567 O O . GLN B 1 65 ? -5.805 26.656 7.289 1 96.56 65 GLN B O 1
ATOM 3572 N N . ILE B 1 66 ? -5.461 25.594 9.18 1 96.88 66 ILE B N 1
ATOM 3573 C CA . ILE B 1 66 ? -5.621 26.75 10.055 1 96.88 66 ILE B CA 1
ATOM 3574 C C . ILE B 1 66 ? -4.418 26.859 10.984 1 96.88 66 ILE B C 1
ATOM 3576 O O . ILE B 1 66 ? -3.871 25.844 11.43 1 96.88 66 ILE B O 1
ATOM 3580 N N . SER B 1 67 ? -4.004 28.031 11.25 1 97.12 67 SER B N 1
ATOM 3581 C CA . SER B 1 67 ? -2.924 28.266 12.195 1 97.12 67 SER B CA 1
ATOM 3582 C C . SER B 1 67 ? -3.434 28.234 13.633 1 97.12 67 SER B C 1
ATOM 3584 O O . SER B 1 67 ? -4.508 28.75 13.938 1 97.12 67 SER B O 1
ATOM 3586 N N . LEU B 1 68 ? -2.695 27.641 14.5 1 97.56 68 LEU B N 1
ATOM 3587 C CA . LEU B 1 68 ? -3.096 27.562 15.898 1 97.56 68 LEU B CA 1
ATOM 3588 C C . LEU B 1 68 ? -2.344 28.594 16.734 1 97.56 68 LEU B C 1
ATOM 3590 O O . LEU B 1 68 ? -2.566 28.703 17.938 1 97.56 68 LEU B O 1
ATOM 3594 N N . VAL B 1 69 ? -1.474 29.328 16.125 1 97.25 69 VAL B N 1
ATOM 3595 C CA . VAL B 1 69 ? -0.646 30.281 16.844 1 97.25 69 VAL B CA 1
ATOM 3596 C C . VAL B 1 69 ? -1.014 31.703 16.406 1 97.25 69 VAL B C 1
ATOM 3598 O O . VAL B 1 69 ? -0.342 32.656 16.781 1 97.25 69 VAL B O 1
ATOM 3601 N N . GLY B 1 70 ? -1.993 31.828 15.672 1 91.44 70 GLY B N 1
ATOM 3602 C CA . GLY B 1 70 ? -2.406 33.125 15.141 1 91.44 70 GLY B CA 1
ATOM 3603 C C . GLY B 1 70 ? -2.334 33.188 13.633 1 91.44 70 GLY B C 1
ATOM 3604 O O . GLY B 1 70 ? -1.526 32.5 13.008 1 91.44 70 GLY B O 1
ATOM 3605 N N . ALA B 1 71 ? -3.264 33.906 13.023 1 82.81 71 ALA B N 1
ATOM 3606 C CA . ALA B 1 71 ? -3.293 34.031 11.57 1 82.81 71 ALA B CA 1
ATOM 3607 C C . ALA B 1 71 ? -2.57 35.312 11.125 1 82.81 71 ALA B C 1
ATOM 3609 O O . ALA B 1 71 ? -2.73 36.375 11.734 1 82.81 71 ALA B O 1
ATOM 3610 N N . VAL B 1 72 ? -1.674 35 10.203 1 73.19 72 VAL B N 1
ATOM 3611 C CA . VAL B 1 72 ? -1.042 36.156 9.57 1 73.19 72 VAL B CA 1
ATOM 3612 C C . VAL B 1 72 ? -1.597 36.344 8.164 1 73.19 72 VAL B C 1
ATOM 3614 O O . VAL B 1 72 ? -1.83 35.375 7.445 1 73.19 72 VAL B O 1
ATOM 3617 N N . ASP B 1 73 ? -1.86 37.594 7.836 1 68.44 73 ASP B N 1
ATOM 3618 C CA . ASP B 1 73 ? -2.299 38 6.504 1 68.44 73 ASP B CA 1
ATOM 3619 C C . ASP B 1 73 ? -3.541 37.219 6.074 1 68.44 73 ASP B C 1
ATOM 3621 O O . ASP B 1 73 ? -4.574 37.25 6.75 1 68.44 73 ASP B O 1
ATOM 3625 N N . GLU B 1 74 ? -3.449 36.344 5.051 1 66.5 74 GLU B N 1
ATOM 3626 C CA . GLU B 1 74 ? -4.57 35.656 4.426 1 66.5 74 GLU B CA 1
ATOM 3627 C C . GLU B 1 74 ? -4.789 34.281 5.055 1 66.5 74 GLU B C 1
ATOM 3629 O O . GLU B 1 74 ? -5.766 33.594 4.742 1 66.5 74 GLU B O 1
ATOM 3634 N N . GLU B 1 75 ? -4.035 34.062 6.027 1 74.81 75 GLU B N 1
ATOM 3635 C CA . GLU B 1 75 ? -4.156 32.781 6.688 1 74.81 75 GLU B CA 1
ATOM 3636 C C . GLU B 1 75 ? -5.395 32.719 7.578 1 74.81 75 GLU B C 1
ATOM 3638 O O . GLU B 1 75 ? -5.828 33.75 8.109 1 74.81 75 GLU B O 1
ATOM 3643 N N . VAL B 1 76 ? -6.02 31.547 7.574 1 83.88 76 VAL B N 1
ATOM 3644 C CA . VAL B 1 76 ? -7.109 31.297 8.516 1 83.88 76 VAL B CA 1
ATOM 3645 C C . VAL B 1 76 ? -6.555 30.703 9.805 1 83.88 76 VAL B C 1
ATOM 3647 O O . VAL B 1 76 ? -5.633 29.891 9.773 1 83.88 76 VAL B O 1
ATOM 3650 N N . GLY B 1 77 ? -7.031 31.234 10.883 1 90.06 77 GLY B N 1
ATOM 3651 C CA . GLY B 1 77 ? -6.59 30.703 12.172 1 90.06 77 GLY B CA 1
ATOM 3652 C C . GLY B 1 77 ? -6.773 31.688 13.312 1 90.06 77 GLY B C 1
ATOM 3653 O O . GLY B 1 77 ? -7.32 32.781 13.117 1 90.06 77 GLY B O 1
ATOM 3654 N N . SER B 1 78 ? -6.5 31.25 14.461 1 91.69 78 SER B N 1
ATOM 3655 C CA . SER B 1 78 ? -6.52 32 15.711 1 91.69 78 SER B CA 1
ATOM 3656 C C . SER B 1 78 ? -5.449 31.5 16.672 1 91.69 78 SER B C 1
ATOM 3658 O O . SER B 1 78 ? -4.68 30.594 16.344 1 91.69 78 SER B O 1
ATOM 3660 N N . TYR B 1 79 ? -5.305 32.344 17.672 1 94.94 79 TYR B N 1
ATOM 3661 C CA . TYR B 1 79 ? -4.418 31.906 18.734 1 94.94 79 TYR B CA 1
ATOM 3662 C C . TYR B 1 79 ? -5.164 31.047 19.75 1 94.94 79 TYR B C 1
ATOM 3664 O O . TYR B 1 79 ? -6.152 31.484 20.344 1 94.94 79 TYR B O 1
ATOM 3672 N N . PHE B 1 80 ? -4.742 29.734 19.938 1 96.06 80 PHE B N 1
ATOM 3673 C CA . PHE B 1 80 ? -5.414 28.781 20.812 1 96.06 80 PHE B CA 1
ATOM 3674 C C . PHE B 1 80 ? -4.496 28.344 21.953 1 96.06 80 PHE B C 1
ATOM 3676 O O . PHE B 1 80 ? -4.082 27.188 22.016 1 96.06 80 PHE B O 1
ATOM 3683 N N . PRO B 1 81 ? -4.273 29.188 22.953 1 95.88 81 PRO B N 1
ATOM 3684 C CA . PRO B 1 81 ? -3.283 28.891 23.984 1 95.88 81 PRO B CA 1
ATOM 3685 C C . PRO B 1 81 ? -3.662 27.672 24.828 1 95.88 81 PRO B C 1
ATOM 3687 O O . PRO B 1 81 ? -2.783 26.938 25.281 1 95.88 81 PRO B O 1
ATOM 3690 N N . GLU B 1 82 ? -4.941 27.484 25.062 1 96.31 82 GLU B N 1
ATOM 3691 C CA . GLU B 1 82 ? -5.359 26.344 25.859 1 96.31 82 GLU B CA 1
ATOM 3692 C C . GLU B 1 82 ? -4.992 25.031 25.172 1 96.31 82 GLU B C 1
ATOM 3694 O O . GLU B 1 82 ? -4.477 24.109 25.812 1 96.31 82 GLU B O 1
ATOM 3699 N N . PHE B 1 83 ? -5.312 25.016 23.906 1 97.38 83 PHE B N 1
ATOM 3700 C CA . PHE B 1 83 ? -4.992 23.812 23.156 1 97.38 83 PHE B CA 1
ATOM 3701 C C . PHE B 1 83 ? -3.484 23.609 23.062 1 97.38 83 PHE B C 1
ATOM 3703 O O . PHE B 1 83 ? -2.994 22.484 23.203 1 97.38 83 PHE B O 1
ATOM 3710 N N . LEU B 1 84 ? -2.762 24.641 22.797 1 97.69 84 LEU B N 1
ATOM 3711 C CA . LEU B 1 84 ? -1.306 24.547 22.734 1 97.69 84 LEU B CA 1
ATOM 3712 C C . LEU B 1 84 ? -0.728 24.047 24.047 1 97.69 84 LEU B C 1
ATOM 3714 O O . LEU B 1 84 ? 0.284 23.344 24.062 1 97.69 84 LEU B O 1
ATOM 3718 N N . GLY B 1 85 ? -1.346 24.422 25.141 1 97.19 85 GLY B N 1
ATOM 3719 C CA . GLY B 1 85 ? -0.937 23.922 26.438 1 97.19 85 GLY B CA 1
ATOM 3720 C C . GLY B 1 85 ? -1.076 22.422 26.562 1 97.19 85 GLY B C 1
ATOM 3721 O O . GLY B 1 85 ? -0.268 21.766 27.234 1 97.19 85 GLY B O 1
ATOM 3722 N N . LEU B 1 86 ? -2.096 21.812 25.953 1 98.12 86 LEU B N 1
ATOM 3723 C CA . LEU B 1 86 ? -2.299 20.375 25.984 1 98.12 86 LEU B CA 1
ATOM 3724 C C . LEU B 1 86 ? -1.148 19.656 25.297 1 98.12 86 LEU B C 1
ATOM 3726 O O . LEU B 1 86 ? -0.745 18.562 25.719 1 98.12 86 LEU B O 1
ATOM 3730 N N . LEU B 1 87 ? -0.634 20.234 24.203 1 97.94 87 LEU B N 1
ATOM 3731 C CA . LEU B 1 87 ? 0.485 19.609 23.5 1 97.94 87 LEU B CA 1
ATOM 3732 C C . LEU B 1 87 ? 1.697 19.484 24.406 1 97.94 87 LEU B C 1
ATOM 3734 O O . LEU B 1 87 ? 2.455 18.516 24.312 1 97.94 87 LEU B O 1
ATOM 3738 N N . GLY B 1 88 ? 1.831 20.391 25.312 1 94.88 88 GLY B N 1
ATOM 3739 C CA . GLY B 1 88 ? 2.982 20.453 26.203 1 94.88 88 GLY B CA 1
ATOM 3740 C C . GLY B 1 88 ? 2.951 19.391 27.281 1 94.88 88 GLY B C 1
ATOM 3741 O O . GLY B 1 88 ? 3.918 19.234 28.031 1 94.88 88 GLY B O 1
ATOM 3742 N N . GLU B 1 89 ? 1.896 18.672 27.359 1 95.38 89 GLU B N 1
ATOM 3743 C CA . GLU B 1 89 ? 1.81 17.609 28.359 1 95.38 89 GLU B CA 1
ATOM 3744 C C . GLU B 1 89 ? 2.656 16.406 27.969 1 95.38 89 GLU B C 1
ATOM 3746 O O . GLU B 1 89 ? 3.029 15.602 28.828 1 95.38 89 GLU B O 1
ATOM 3751 N N . SER B 1 90 ? 2.838 16.203 26.719 1 94.94 90 SER B N 1
ATOM 3752 C CA . SER B 1 90 ? 3.797 15.211 26.234 1 94.94 90 SER B CA 1
ATOM 3753 C C . SER B 1 90 ? 5.219 15.766 26.266 1 94.94 90 SER B C 1
ATOM 3755 O O . SER B 1 90 ? 5.492 16.812 25.688 1 94.94 90 SER B O 1
ATOM 3757 N N . LEU B 1 91 ? 6.129 15.047 26.938 1 95.25 91 LEU B N 1
ATOM 3758 C CA . LEU B 1 91 ? 7.516 15.492 27.016 1 95.25 91 LEU B CA 1
ATOM 3759 C C . LEU B 1 91 ? 8.117 15.633 25.625 1 95.25 91 LEU B C 1
ATOM 3761 O O . LEU B 1 91 ? 8.859 16.578 25.359 1 95.25 91 LEU B O 1
ATOM 3765 N N . PHE B 1 92 ? 7.758 14.688 24.797 1 96.75 92 PHE B N 1
ATOM 3766 C CA . PHE B 1 92 ? 8.289 14.727 23.438 1 96.75 92 PHE B CA 1
ATOM 3767 C C . PHE B 1 92 ? 7.789 15.969 22.703 1 96.75 92 PHE B C 1
ATOM 3769 O O . PHE B 1 92 ? 8.57 16.672 22.062 1 96.75 92 PHE B O 1
ATOM 3776 N N . LEU B 1 93 ? 6.527 16.156 22.719 1 98.25 93 LEU B N 1
ATOM 3777 C CA . LEU B 1 93 ? 5.953 17.297 22.016 1 98.25 93 LEU B CA 1
ATOM 3778 C C . LEU B 1 93 ? 6.434 18.609 22.609 1 98.25 93 LEU B C 1
ATOM 3780 O O . LEU B 1 93 ? 6.762 19.547 21.875 1 98.25 93 LEU B O 1
ATOM 3784 N N . LYS B 1 94 ? 6.484 18.703 23.891 1 97.81 94 LYS B N 1
ATOM 3785 C CA . LYS B 1 94 ? 6.918 19.922 24.578 1 97.81 94 LYS B CA 1
ATOM 3786 C C . LYS B 1 94 ? 8.305 20.344 24.094 1 97.81 94 LYS B C 1
ATOM 3788 O O . LYS B 1 94 ? 8.531 21.531 23.828 1 97.81 94 LYS B O 1
ATOM 3793 N N . ARG B 1 95 ? 9.117 19.469 23.938 1 98 95 ARG B N 1
ATOM 3794 C CA . ARG B 1 95 ? 10.508 19.766 23.594 1 98 95 ARG B CA 1
ATOM 3795 C C . ARG B 1 95 ? 10.656 20.047 22.109 1 98 95 ARG B C 1
ATOM 3797 O O . ARG B 1 95 ? 11.602 20.734 21.703 1 98 95 ARG B O 1
ATOM 3804 N N . THR B 1 96 ? 9.711 19.562 21.328 1 98.25 96 THR B N 1
ATOM 3805 C CA . THR B 1 96 ? 9.883 19.656 19.875 1 98.25 96 THR B CA 1
ATOM 3806 C C . THR B 1 96 ? 8.914 20.688 19.281 1 98.25 96 THR B C 1
ATOM 3808 O O . THR B 1 96 ? 8.812 20.812 18.062 1 98.25 96 THR B O 1
ATOM 3811 N N . LEU B 1 97 ? 8.195 21.375 20.094 1 98.56 97 LEU B N 1
ATOM 3812 C CA . LEU B 1 97 ? 7.449 22.531 19.594 1 98.56 97 LEU B CA 1
ATOM 3813 C C . LEU B 1 97 ? 8.391 23.578 19 1 98.56 97 LEU B C 1
ATOM 3815 O O . LEU B 1 97 ? 9.578 23.594 19.328 1 98.56 97 LEU B O 1
ATOM 3819 N N . PRO B 1 98 ? 7.844 24.484 18.125 1 98 98 PRO B N 1
ATOM 3820 C CA . PRO B 1 98 ? 8.734 25.469 17.516 1 98 98 PRO B CA 1
ATOM 3821 C C . PRO B 1 98 ? 9.492 26.297 18.547 1 98 98 PRO B C 1
ATOM 3823 O O . PRO B 1 98 ? 10.602 26.766 18.281 1 98 98 PRO B O 1
ATOM 3826 N N . TRP B 1 99 ? 8.969 26.484 19.703 1 98 99 TRP B N 1
ATOM 3827 C CA . TRP B 1 99 ? 9.57 27.25 20.797 1 98 99 TRP B CA 1
ATOM 3828 C C . TRP B 1 99 ? 10.031 26.328 21.922 1 98 99 TRP B C 1
ATOM 3830 O O . TRP B 1 99 ? 10.305 26.781 23.031 1 98 99 TRP B O 1
ATOM 3840 N N . GLY B 1 100 ? 10.07 25.031 21.703 1 98 100 GLY B N 1
ATOM 3841 C CA . GLY B 1 100 ? 10.508 24.078 22.719 1 98 100 GLY B CA 1
ATOM 3842 C C . GLY B 1 100 ? 12 24.141 22.984 1 98 100 GLY B C 1
ATOM 3843 O O . GLY B 1 100 ? 12.742 24.812 22.266 1 98 100 GLY B O 1
ATOM 3844 N N . SER B 1 101 ? 12.406 23.391 23.953 1 97.5 101 SER B N 1
ATOM 3845 C CA . SER B 1 101 ? 13.789 23.469 24.422 1 97.5 101 SER B CA 1
ATOM 3846 C C . SER B 1 101 ? 14.758 22.938 23.375 1 97.5 101 SER B C 1
ATOM 3848 O O . SER B 1 101 ? 15.953 23.25 23.406 1 97.5 101 SER B O 1
ATOM 3850 N N . PHE B 1 102 ? 14.258 22.125 22.438 1 97.5 102 PHE B N 1
ATOM 3851 C CA . PHE B 1 102 ? 15.141 21.594 21.406 1 97.5 102 PHE B CA 1
ATOM 3852 C C . PHE B 1 102 ? 15.273 22.578 20.25 1 97.5 102 PHE B C 1
ATOM 3854 O O . PHE B 1 102 ? 16.141 22.422 19.391 1 97.5 102 PHE B O 1
ATOM 3861 N N . SER B 1 103 ? 14.484 23.578 20.219 1 97.62 103 SER B N 1
ATOM 3862 C CA . SER B 1 103 ? 14.445 24.531 19.125 1 97.62 103 SER B CA 1
ATOM 3863 C C . SER B 1 103 ? 15.484 25.641 19.312 1 97.62 103 SER B C 1
ATOM 3865 O O . SER B 1 103 ? 15.781 26.031 20.438 1 97.62 103 SER B O 1
ATOM 3867 N N . SER B 1 104 ? 16 26.141 18.25 1 96.75 104 SER B N 1
ATOM 3868 C CA . SER B 1 104 ? 16.875 27.312 18.281 1 96.75 104 SER B CA 1
ATOM 3869 C C . SER B 1 104 ? 16.078 28.578 18.609 1 96.75 104 SER B C 1
ATOM 3871 O O . SER B 1 104 ? 16.672 29.609 18.922 1 96.75 104 SER B O 1
ATOM 3873 N N . LEU B 1 105 ? 14.781 28.484 18.625 1 96.75 105 LEU B N 1
ATOM 3874 C CA . LEU B 1 105 ? 13.906 29.609 18.938 1 96.75 105 LEU B CA 1
ATOM 3875 C C . LEU B 1 105 ? 13.203 29.406 20.266 1 96.75 105 LEU B C 1
ATOM 3877 O O . LEU B 1 105 ? 12.031 29.75 20.422 1 96.75 105 LEU B O 1
ATOM 3881 N N . SER B 1 106 ? 13.852 28.797 21.234 1 95.12 106 SER B N 1
ATOM 3882 C CA . SER B 1 106 ? 13.266 28.391 22.516 1 95.12 106 SER B CA 1
ATOM 3883 C C . SER B 1 106 ? 12.758 29.594 23.297 1 95.12 106 SER B C 1
ATOM 3885 O O . SER B 1 106 ? 11.969 29.438 24.234 1 95.12 106 SER B O 1
ATOM 3887 N N . PHE B 1 107 ? 13.039 30.828 23 1 93.38 107 PHE B N 1
ATOM 3888 C CA . PHE B 1 107 ? 12.602 32 23.734 1 93.38 107 PHE B CA 1
ATOM 3889 C C . PHE B 1 107 ? 11.461 32.719 23.016 1 93.38 107 PHE B C 1
ATOM 3891 O O . PHE B 1 107 ? 10.914 33.688 23.5 1 93.38 107 PHE B O 1
ATOM 3898 N N . MET B 1 108 ? 11.07 32.125 21.938 1 95.62 108 MET B N 1
ATOM 3899 C CA . MET B 1 108 ? 10.008 32.719 21.125 1 95.62 108 MET B CA 1
ATOM 3900 C C . MET B 1 108 ? 8.641 32.5 21.766 1 95.62 108 MET B C 1
ATOM 3902 O O . MET B 1 108 ? 8.391 31.422 22.328 1 95.62 108 MET B O 1
ATOM 3906 N N . GLU B 1 109 ? 7.809 33.469 21.672 1 96.31 109 GLU B N 1
ATOM 3907 C CA . GLU B 1 109 ? 6.414 33.281 22.062 1 96.31 109 GLU B CA 1
ATOM 3908 C C . GLU B 1 109 ? 5.633 32.531 21 1 96.31 109 GLU B C 1
ATOM 3910 O O . GLU B 1 109 ? 5.82 32.75 19.812 1 96.31 109 GLU B O 1
ATOM 3915 N N . PRO B 1 110 ? 4.738 31.656 21.438 1 96.94 110 PRO B N 1
ATOM 3916 C CA . PRO B 1 110 ? 3.975 30.859 20.469 1 96.94 110 PRO B CA 1
ATOM 3917 C C . PRO B 1 110 ? 3.273 31.719 19.422 1 96.94 110 PRO B C 1
ATOM 3919 O O . PRO B 1 110 ? 3.254 31.359 18.25 1 96.94 110 PRO B O 1
ATOM 3922 N N . LYS B 1 111 ? 2.758 32.875 19.75 1 95.25 111 LYS B N 1
ATOM 3923 C CA . LYS B 1 111 ? 2.004 33.719 18.828 1 95.25 111 LYS B CA 1
ATOM 3924 C C . LYS B 1 111 ? 2.895 34.25 17.719 1 95.25 111 LYS B C 1
ATOM 3926 O O . LYS B 1 111 ? 2.4 34.75 16.703 1 95.25 111 LYS B O 1
ATOM 3931 N N . ASP B 1 112 ? 4.164 34.219 17.891 1 94.62 112 ASP B N 1
ATOM 3932 C CA . ASP B 1 112 ? 5.113 34.781 16.938 1 94.62 112 ASP B CA 1
ATOM 3933 C C . ASP B 1 112 ? 5.676 33.688 16.016 1 94.62 112 ASP B C 1
ATOM 3935 O O . ASP B 1 112 ? 6.555 33.969 15.203 1 94.62 112 ASP B O 1
ATOM 3939 N N . SER B 1 113 ? 5.176 32.5 16.172 1 95.25 113 SER B N 1
ATOM 3940 C CA . SER B 1 113 ? 5.746 31.391 15.422 1 95.25 113 SER B CA 1
ATOM 3941 C C . SER B 1 113 ? 5.336 31.422 13.961 1 95.25 113 SER B C 1
ATOM 3943 O O . SER B 1 113 ? 4.145 31.5 13.641 1 95.25 113 SER B O 1
ATOM 3945 N N . ASP B 1 114 ? 6.328 31.297 13.078 1 92.5 114 ASP B N 1
ATOM 3946 C CA . ASP B 1 114 ? 6.094 31.141 11.648 1 92.5 114 ASP B CA 1
ATOM 3947 C C . ASP B 1 114 ? 6.223 29.672 11.234 1 92.5 114 ASP B C 1
ATOM 3949 O O . ASP B 1 114 ? 6.164 29.344 10.047 1 92.5 114 ASP B O 1
ATOM 3953 N N . ASP B 1 115 ? 6.348 28.797 12.219 1 95.62 115 ASP B N 1
ATOM 3954 C CA . ASP B 1 115 ? 6.629 27.391 11.953 1 95.62 115 ASP B CA 1
ATOM 3955 C C . ASP B 1 115 ? 5.453 26.5 12.367 1 95.62 115 ASP B C 1
ATOM 3957 O O . ASP B 1 115 ? 5.582 25.281 12.438 1 95.62 115 ASP B O 1
ATOM 3961 N N . GLY B 1 116 ? 4.344 27.141 12.695 1 96 116 GLY B N 1
ATOM 3962 C CA . GLY B 1 116 ? 3.182 26.422 13.195 1 96 116 GLY B CA 1
ATOM 3963 C C . GLY B 1 116 ? 3.078 26.438 14.711 1 96 116 GLY B C 1
ATOM 3964 O O . GLY B 1 116 ? 3.721 27.25 15.375 1 96 116 GLY B O 1
ATOM 3965 N N . PRO B 1 117 ? 2.199 25.422 15.031 1 97.69 117 PRO B N 1
ATOM 3966 C CA . PRO B 1 117 ? 1.457 24.297 14.438 1 97.69 117 PRO B CA 1
ATOM 3967 C C . PRO B 1 117 ? 0.299 24.766 13.555 1 97.69 117 PRO B C 1
ATOM 3969 O O . PRO B 1 117 ? -0.348 25.766 13.859 1 97.69 117 PRO B O 1
ATOM 3972 N N . ILE B 1 118 ? 0.036 24.031 12.5 1 97.38 118 ILE B N 1
ATOM 3973 C CA . ILE B 1 118 ? -1.147 24.172 11.656 1 97.38 118 ILE B CA 1
ATOM 3974 C C . ILE B 1 118 ? -1.962 22.875 11.711 1 97.38 118 ILE B C 1
ATOM 3976 O O . ILE B 1 118 ? -1.419 21.812 11.984 1 97.38 118 ILE B O 1
ATOM 3980 N N . MET B 1 119 ? -3.234 23.016 11.516 1 98.19 119 MET B N 1
ATOM 3981 C CA . MET B 1 119 ? -4.141 21.859 11.562 1 98.19 119 MET B CA 1
ATOM 3982 C C . MET B 1 119 ? -5.012 21.812 10.312 1 98.19 119 MET B C 1
ATOM 3984 O O . MET B 1 119 ? -5.469 22.844 9.82 1 98.19 119 MET B O 1
ATOM 3988 N N . TRP B 1 120 ? -5.258 20.672 9.773 1 98.44 120 TRP B N 1
ATOM 3989 C CA . TRP B 1 120 ? -6.176 20.469 8.656 1 98.44 120 TRP B CA 1
ATOM 3990 C C . TRP B 1 120 ? -6.875 19.109 8.766 1 98.44 120 TRP B C 1
ATOM 3992 O O . TRP B 1 120 ? -6.496 18.281 9.594 1 98.44 120 TRP B O 1
ATOM 4002 N N . VAL B 1 121 ? -7.953 18.891 8.062 1 98.69 121 VAL B N 1
ATOM 4003 C CA . VAL B 1 121 ? -8.734 17.672 8.094 1 98.69 121 VAL B CA 1
ATOM 4004 C C . VAL B 1 121 ? -8.93 17.141 6.676 1 98.69 121 VAL B C 1
ATOM 4006 O O . VAL B 1 121 ? -9.258 17.906 5.762 1 98.69 121 VAL B O 1
ATOM 4009 N N . ARG B 1 122 ? -8.695 15.852 6.527 1 98.56 122 ARG B N 1
ATOM 4010 C CA . ARG B 1 122 ? -8.812 15.203 5.227 1 98.56 122 ARG B CA 1
ATOM 4011 C C . ARG B 1 122 ? -9.758 14.008 5.285 1 98.56 122 ARG B C 1
ATOM 4013 O O . ARG B 1 122 ? -9.766 13.266 6.273 1 98.56 122 ARG B O 1
ATOM 4020 N N . PRO B 1 123 ? -10.547 13.781 4.293 1 98.12 123 PRO B N 1
ATOM 4021 C CA . PRO B 1 123 ? -11.578 12.734 4.312 1 98.12 123 PRO B CA 1
ATOM 4022 C C . PRO B 1 123 ? -11.016 11.344 4.043 1 98.12 123 PRO B C 1
ATOM 4024 O O . PRO B 1 123 ? -11.664 10.344 4.352 1 98.12 123 PRO B O 1
ATOM 4027 N N . GLY B 1 124 ? -9.844 11.203 3.42 1 98.25 124 GLY B N 1
ATOM 4028 C CA . GLY B 1 124 ? -9.328 9.93 2.961 1 98.25 124 GLY B CA 1
ATOM 4029 C C . GLY B 1 124 ? -9.625 9.656 1.498 1 98.25 124 GLY B C 1
ATOM 4030 O O . GLY B 1 124 ? -10.695 10 1.003 1 98.25 124 GLY B O 1
ATOM 4031 N N . GLU B 1 125 ? -8.648 9.055 0.854 1 98.19 125 GLU B N 1
ATOM 4032 C CA . GLU B 1 125 ? -8.812 8.719 -0.558 1 98.19 125 GLU B CA 1
ATOM 4033 C C . GLU B 1 125 ? -9.992 7.781 -0.769 1 98.19 125 GLU B C 1
ATOM 4035 O O . GLU B 1 125 ? -10.172 6.824 -0.011 1 98.19 125 GLU B O 1
ATOM 4040 N N . GLN B 1 126 ? -10.844 8.055 -1.828 1 97.56 126 GLN B N 1
ATOM 4041 C CA . GLN B 1 126 ? -12.055 7.258 -2.01 1 97.56 126 GLN B CA 1
ATOM 4042 C C . GLN B 1 126 ? -12.648 7.465 -3.4 1 97.56 126 GLN B C 1
ATOM 4044 O O . GLN B 1 126 ? -12.453 8.516 -4.012 1 97.56 126 GLN B O 1
ATOM 4049 N N . MET B 1 127 ? -13.25 6.398 -3.885 1 96.81 127 MET B N 1
ATOM 4050 C CA . MET B 1 127 ? -14.125 6.543 -5.039 1 96.81 127 MET B CA 1
ATOM 4051 C C . MET B 1 127 ? -15.508 7.031 -4.617 1 96.81 127 MET B C 1
ATOM 4053 O O . MET B 1 127 ? -16.078 6.539 -3.639 1 96.81 127 MET B O 1
ATOM 4057 N N . ILE B 1 128 ? -16 7.988 -5.285 1 94.69 128 ILE B N 1
ATOM 4058 C CA . ILE B 1 128 ? -17.281 8.578 -4.922 1 94.69 128 ILE B CA 1
ATOM 4059 C C . ILE B 1 128 ? -18.281 8.398 -6.066 1 94.69 128 ILE B C 1
ATOM 4061 O O . ILE B 1 128 ? -18.031 8.844 -7.191 1 94.69 128 ILE B O 1
ATOM 4065 N N . PRO B 1 129 ? -19.359 7.719 -5.75 1 91.69 129 PRO B N 1
ATOM 4066 C CA . PRO B 1 129 ? -20.422 7.711 -6.77 1 91.69 129 PRO B CA 1
ATOM 4067 C C . PRO B 1 129 ? -20.875 9.117 -7.148 1 91.69 129 PRO B C 1
ATOM 4069 O O . PRO B 1 129 ? -20.984 9.992 -6.285 1 91.69 129 PRO B O 1
ATOM 4072 N N . LEU B 1 130 ? -21.156 9.336 -8.398 1 87.56 130 LEU B N 1
ATOM 4073 C CA . LEU B 1 130 ? -21.531 10.664 -8.875 1 87.56 130 LEU B CA 1
ATOM 4074 C C . LEU B 1 130 ? -22.812 11.148 -8.188 1 87.56 130 LEU B C 1
ATOM 4076 O O . LEU B 1 130 ? -23 12.344 -7.977 1 87.56 130 LEU B O 1
ATOM 4080 N N . ALA B 1 131 ? -23.625 10.219 -7.832 1 82.88 131 ALA B N 1
ATOM 4081 C CA . ALA B 1 131 ? -24.875 10.555 -7.16 1 82.88 131 ALA B CA 1
ATOM 4082 C C . ALA B 1 131 ? -24.625 11.188 -5.797 1 82.88 131 ALA B C 1
ATOM 4084 O O . ALA B 1 131 ? -25.469 11.906 -5.266 1 82.88 131 ALA B O 1
ATOM 4085 N N . ASP B 1 132 ? -23.453 11 -5.246 1 79.81 132 ASP B N 1
ATOM 4086 C CA . ASP B 1 132 ? -23.125 11.484 -3.904 1 79.81 132 ASP B CA 1
ATOM 4087 C C . ASP B 1 132 ? -22.375 12.805 -3.965 1 79.81 132 ASP B C 1
ATOM 4089 O O . ASP B 1 132 ? -22.031 13.375 -2.928 1 79.81 132 ASP B O 1
ATOM 4093 N N . ILE B 1 133 ? -22.156 13.273 -5.098 1 75.88 133 ILE B N 1
ATOM 4094 C CA . ILE B 1 133 ? -21.438 14.539 -5.227 1 75.88 133 ILE B CA 1
ATOM 4095 C C . ILE B 1 133 ? -22.406 15.703 -5.137 1 75.88 133 ILE B C 1
ATOM 4097 O O . ILE B 1 133 ? -23.422 15.734 -5.852 1 75.88 133 ILE B O 1
ATOM 4101 N N . PRO B 1 134 ? -22.109 16.578 -4.191 1 69.12 134 PRO B N 1
ATOM 4102 C CA . PRO B 1 134 ? -23 17.719 -4.066 1 69.12 134 PRO B CA 1
ATOM 4103 C C . PRO B 1 134 ? -22.984 18.625 -5.305 1 69.12 134 PRO B C 1
ATOM 4105 O O . PRO B 1 134 ? -21.953 18.734 -5.977 1 69.12 134 PRO B O 1
ATOM 4108 N N . LYS B 1 135 ? -24.156 19.031 -5.797 1 63 135 LYS B N 1
ATOM 4109 C CA . LYS B 1 135 ? -24.281 19.938 -6.941 1 63 135 LYS B CA 1
ATOM 4110 C C . LYS B 1 135 ? -23.703 21.312 -6.625 1 63 135 LYS B C 1
ATOM 4112 O O . LYS B 1 135 ? -23.75 21.766 -5.477 1 63 135 LYS B O 1
ATOM 4117 N N . SER B 1 136 ? -22.719 21.766 -7.48 1 57.28 136 SER B N 1
ATOM 4118 C CA . SER B 1 136 ? -22.203 23.109 -7.312 1 57.28 136 SER B CA 1
ATOM 4119 C C . SER B 1 136 ? -23.328 24.141 -7.246 1 57.28 136 SER B C 1
ATOM 4121 O O . SER B 1 136 ? -24.281 24.078 -8.023 1 57.28 136 SER B O 1
ATOM 4123 N N . PRO B 1 137 ? -23.484 24.906 -6.246 1 51.47 137 PRO B N 1
ATOM 4124 C CA . PRO B 1 137 ? -24.516 25.938 -6.312 1 51.47 137 PRO B CA 1
ATOM 4125 C C . PRO B 1 137 ? -24.375 26.844 -7.531 1 51.47 137 PRO B C 1
ATOM 4127 O O . PRO B 1 137 ? -25.297 27.578 -7.871 1 51.47 137 PRO B O 1
ATOM 4130 N N . PHE B 1 138 ? -23.156 26.984 -8.094 1 42.5 138 PHE B N 1
ATOM 4131 C CA . PHE B 1 138 ? -22.984 27.969 -9.156 1 42.5 138 PHE B CA 1
ATOM 4132 C C . PHE B 1 138 ? -23.266 27.344 -10.516 1 42.5 138 PHE B C 1
ATOM 4134 O O . PHE B 1 138 ? -22.688 27.75 -11.523 1 42.5 138 PHE B O 1
ATOM 4141 N N . LYS B 1 139 ? -23.656 26.188 -10.664 1 43.19 139 LYS B N 1
ATOM 4142 C CA . LYS B 1 139 ? -23.906 25.828 -12.062 1 43.19 139 LYS B CA 1
ATOM 4143 C C . LYS B 1 139 ? -25 26.719 -12.664 1 43.19 139 LYS B C 1
ATOM 4145 O O . LYS B 1 139 ? -26.109 26.797 -12.133 1 43.19 139 LYS B O 1
ATOM 4150 N N . ARG B 1 140 ? -24.625 27.578 -13.625 1 39.34 140 ARG B N 1
ATOM 4151 C CA . ARG B 1 140 ? -25.5 28.188 -14.609 1 39.34 140 ARG B CA 1
ATOM 4152 C C . ARG B 1 140 ? -26.359 27.141 -15.305 1 39.34 140 ARG B C 1
ATOM 4154 O O . ARG B 1 140 ? -25.922 26.016 -15.531 1 39.34 140 ARG B O 1
ATOM 4161 N N . LYS B 1 141 ? -27.703 27.188 -15.445 1 38.53 141 LYS B N 1
ATOM 4162 C CA . LYS B 1 141 ? -28.703 26.484 -16.234 1 38.53 141 LYS B CA 1
ATOM 4163 C C . LYS B 1 141 ? -28.203 26.172 -17.641 1 38.53 141 LYS B C 1
ATOM 4165 O O . LYS B 1 141 ? -27.953 27.094 -18.422 1 38.53 141 LYS B O 1
ATOM 4170 N N . ARG B 1 142 ? -27.469 25.172 -18 1 35.69 142 ARG B N 1
ATOM 4171 C CA . ARG B 1 142 ? -27.266 24.828 -19.406 1 35.69 142 ARG B CA 1
ATOM 4172 C C . ARG B 1 142 ? -28.609 24.609 -20.109 1 35.69 142 ARG B C 1
ATOM 4174 O O . ARG B 1 142 ? -29.562 24.141 -19.484 1 35.69 142 ARG B O 1
ATOM 4181 N N . SER B 1 143 ? -28.859 25.188 -21.328 1 33.28 143 SER B N 1
ATOM 4182 C CA . SER B 1 143 ? -30.016 25.219 -22.219 1 33.28 143 SER B CA 1
ATOM 4183 C C . SER B 1 143 ? -30.516 23.797 -22.5 1 33.28 143 SER B C 1
ATOM 4185 O O . SER B 1 143 ? -29.75 22.844 -22.453 1 33.28 143 SER B O 1
ATOM 4187 N N . THR B 1 144 ? -31.922 23.5 -22.609 1 38.06 144 THR B N 1
ATOM 4188 C CA . THR B 1 144 ? -32.875 22.438 -22.891 1 38.06 144 THR B CA 1
ATOM 4189 C C . THR B 1 144 ? -32.406 21.609 -24.094 1 38.06 144 THR B C 1
ATOM 4191 O O . THR B 1 144 ? -32.75 20.438 -24.219 1 38.06 144 THR B O 1
ATOM 4194 N N . ASN B 1 145 ? -31.828 22.25 -25.234 1 35.03 145 ASN B N 1
ATOM 4195 C CA . ASN B 1 145 ? -31.812 21.641 -26.547 1 35.03 145 ASN B CA 1
ATOM 4196 C C . ASN B 1 145 ? -30.859 20.438 -26.594 1 35.03 145 ASN B C 1
ATOM 4198 O O . ASN B 1 145 ? -31.078 19.5 -27.344 1 35.03 145 ASN B O 1
ATOM 4202 N N . GLU B 1 146 ? -29.688 20.531 -26 1 32.59 146 GLU B N 1
ATOM 4203 C CA . GLU B 1 146 ? -28.703 19.469 -26.25 1 32.59 146 GLU B CA 1
ATOM 4204 C C . GLU B 1 146 ? -29.031 18.219 -25.438 1 32.59 146 GLU B C 1
ATOM 4206 O O . GLU B 1 146 ? -28.391 17.172 -25.625 1 32.59 146 GLU B O 1
ATOM 4211 N N . VAL B 1 147 ? -30.094 18.25 -24.641 1 34 147 VAL B N 1
ATOM 4212 C CA . VAL B 1 147 ? -30.469 17.125 -23.781 1 34 147 VAL B CA 1
ATOM 4213 C C . VAL B 1 147 ? -31.234 16.094 -24.594 1 34 147 VAL B C 1
ATOM 4215 O O . VAL B 1 147 ? -31.406 14.945 -24.156 1 34 147 VAL B O 1
ATOM 4218 N N . LYS B 1 148 ? -31.969 16.469 -25.609 1 31.64 148 LYS B N 1
ATOM 4219 C CA . LYS B 1 148 ? -32.844 15.523 -26.312 1 31.64 148 LYS B CA 1
ATOM 4220 C C . LYS B 1 148 ? -32.031 14.414 -26.969 1 31.64 148 LYS B C 1
ATOM 4222 O O . LYS B 1 148 ? -32.469 13.266 -27.031 1 31.64 148 LYS B O 1
ATOM 4227 N N . ASN B 1 149 ? -30.984 14.766 -27.766 1 30.91 149 ASN B N 1
ATOM 4228 C CA . ASN B 1 149 ? -30.344 13.758 -28.609 1 30.91 149 ASN B CA 1
ATOM 4229 C C . ASN B 1 149 ? -29.625 12.695 -27.781 1 30.91 149 ASN B C 1
ATOM 4231 O O . ASN B 1 149 ? -29.172 11.68 -28.312 1 30.91 149 ASN B O 1
ATOM 4235 N N . LEU B 1 150 ? -29.188 12.984 -26.562 1 31.92 150 LEU B N 1
ATOM 4236 C CA . LEU B 1 150 ? -28.469 11.992 -25.766 1 31.92 150 LEU B CA 1
ATOM 4237 C C . LEU B 1 150 ? -29.438 10.953 -25.188 1 31.92 150 LEU B C 1
ATOM 4239 O O . LEU B 1 150 ? -29.031 10.062 -24.453 1 31.92 150 LEU B O 1
ATOM 4243 N N . MET B 1 151 ? -30.734 11.055 -25.328 1 31.97 151 MET B N 1
ATOM 4244 C CA . MET B 1 151 ? -31.734 10.109 -24.844 1 31.97 151 MET B CA 1
ATOM 4245 C C . MET B 1 151 ? -31.516 8.727 -25.438 1 31.97 151 MET B C 1
ATOM 4247 O O . MET B 1 151 ? -31.953 7.719 -24.875 1 31.97 151 MET B O 1
ATOM 4251 N N . GLN B 1 152 ? -31.422 8.625 -26.75 1 32.66 152 GLN B N 1
ATOM 4252 C CA . GLN B 1 152 ? -31.625 7.359 -27.438 1 32.66 152 GLN B CA 1
ATOM 4253 C C . GLN B 1 152 ? -30.578 6.332 -27.031 1 32.66 152 GLN B C 1
ATOM 4255 O O . GLN B 1 152 ? -30.578 5.203 -27.531 1 32.66 152 GLN B O 1
ATOM 4260 N N . SER B 1 153 ? -29.344 6.766 -26.594 1 31.92 153 SER B N 1
ATOM 4261 C CA . SER B 1 153 ? -28.438 5.641 -26.391 1 31.92 153 SER B CA 1
ATOM 4262 C C . SER B 1 153 ? -29.016 4.633 -25.406 1 31.92 153 SER B C 1
ATOM 4264 O O . SER B 1 153 ? -29.672 5.02 -24.438 1 31.92 153 SER B O 1
ATOM 4266 N N . MET B 1 154 ? -29.422 3.434 -25.781 1 33.44 154 MET B N 1
ATOM 4267 C CA . MET B 1 154 ? -29.922 2.242 -25.109 1 33.44 154 MET B CA 1
ATOM 4268 C C . MET B 1 154 ? -29.344 2.125 -23.688 1 33.44 154 MET B C 1
ATOM 4270 O O . MET B 1 154 ? -28.188 2.465 -23.453 1 33.44 154 MET B O 1
ATOM 4274 N N . PRO B 1 155 ? -30.234 2.02 -22.594 1 35.84 155 PRO B N 1
ATOM 4275 C CA . PRO B 1 155 ? -29.797 1.883 -21.203 1 35.84 155 PRO B CA 1
ATOM 4276 C C . PRO B 1 155 ? -28.672 0.865 -21.031 1 35.84 155 PRO B C 1
ATOM 4278 O O . PRO B 1 155 ? -28.906 -0.341 -21.156 1 35.84 155 PRO B O 1
ATOM 4281 N N . ARG B 1 156 ? -27.719 0.701 -21.859 1 37.09 156 ARG B N 1
ATOM 4282 C CA . ARG B 1 156 ? -26.688 -0.233 -21.406 1 37.09 156 ARG B CA 1
ATOM 4283 C C . ARG B 1 156 ? -26.5 -0.151 -19.891 1 37.09 156 ARG B C 1
ATOM 4285 O O . ARG B 1 156 ? -26.641 0.923 -19.297 1 37.09 156 ARG B O 1
ATOM 4292 N N . THR B 1 157 ? -26.953 -1.096 -19.047 1 41.06 157 THR B N 1
ATOM 4293 C CA . THR B 1 157 ? -26.688 -1.209 -17.609 1 41.06 157 THR B CA 1
ATOM 4294 C C . THR B 1 157 ? -25.422 -0.453 -17.234 1 41.06 157 THR B C 1
ATOM 4296 O O . THR B 1 157 ? -24.312 -0.946 -17.453 1 41.06 157 THR B O 1
ATOM 4299 N N . SER B 1 158 ? -25.125 0.694 -17.609 1 43.41 158 SER B N 1
ATOM 4300 C CA . SER B 1 158 ? -23.953 1.565 -17.484 1 43.41 158 SER B CA 1
ATOM 4301 C C . SER B 1 158 ? -23.469 1.639 -16.047 1 43.41 158 SER B C 1
ATOM 4303 O O . SER B 1 158 ? -24.266 1.768 -15.117 1 43.41 158 SER B O 1
ATOM 4305 N N . GLU B 1 159 ? -22.5 0.864 -15.688 1 57.38 159 GLU B N 1
ATOM 4306 C CA . GLU B 1 159 ? -21.859 0.975 -14.383 1 57.38 159 GLU B CA 1
ATOM 4307 C C . GLU B 1 159 ? -21.859 2.418 -13.891 1 57.38 159 GLU B C 1
ATOM 4309 O O . GLU B 1 159 ? -21.641 3.348 -14.672 1 57.38 159 GLU B O 1
ATOM 4314 N N . PRO B 1 160 ? -22.609 2.672 -12.781 1 67.81 160 PRO B N 1
ATOM 4315 C CA . PRO B 1 160 ? -22.641 4.027 -12.227 1 67.81 160 PRO B CA 1
ATOM 4316 C C . PRO B 1 160 ? -21.281 4.723 -12.281 1 67.81 160 PRO B C 1
ATOM 4318 O O . PRO B 1 160 ? -20.25 4.098 -12.008 1 67.81 160 PRO B O 1
ATOM 4321 N N . ARG B 1 161 ? -21.25 5.844 -12.875 1 85.75 161 ARG B N 1
ATOM 4322 C CA . ARG B 1 161 ? -20.047 6.66 -12.992 1 85.75 161 ARG B CA 1
ATOM 4323 C C . ARG B 1 161 ? -19.516 7.039 -11.617 1 85.75 161 ARG B C 1
ATOM 4325 O O . ARG B 1 161 ? -20.281 7.215 -10.672 1 85.75 161 ARG B O 1
ATOM 4332 N N . GLU B 1 162 ? -18.266 6.859 -11.375 1 92.19 162 GLU B N 1
ATOM 4333 C CA . GLU B 1 162 ? -17.594 7.168 -10.117 1 92.19 162 GLU B CA 1
ATOM 4334 C C . GLU B 1 162 ? -16.453 8.164 -10.344 1 92.19 162 GLU B C 1
ATOM 4336 O O . GLU B 1 162 ? -15.953 8.305 -11.461 1 92.19 162 GLU B O 1
ATOM 4341 N N . MET B 1 163 ? -16.25 8.938 -9.32 1 92.56 163 MET B N 1
ATOM 4342 C CA . MET B 1 163 ? -15.133 9.883 -9.344 1 92.56 163 MET B CA 1
ATOM 4343 C C . MET B 1 163 ? -14.094 9.523 -8.289 1 92.56 163 MET B C 1
ATOM 4345 O O . MET B 1 163 ? -14.438 9.188 -7.156 1 92.56 163 MET B O 1
ATOM 4349 N N . LEU B 1 164 ? -12.883 9.594 -8.68 1 95.25 164 LEU B N 1
ATOM 4350 C CA . LEU B 1 164 ? -11.789 9.375 -7.746 1 95.25 164 LEU B CA 1
ATOM 4351 C C . LEU B 1 164 ? -11.445 10.664 -6.996 1 95.25 164 LEU B C 1
ATOM 4353 O O . LEU B 1 164 ? -11.133 11.68 -7.613 1 95.25 164 LEU B O 1
ATOM 4357 N N . PHE B 1 165 ? -11.633 10.664 -5.727 1 96.25 165 PHE B N 1
ATOM 4358 C CA . PHE B 1 165 ? -11.078 11.719 -4.887 1 96.25 165 PHE B CA 1
ATOM 4359 C C . PHE B 1 165 ? -9.68 11.352 -4.398 1 96.25 165 PHE B C 1
ATOM 4361 O O . PHE B 1 165 ? -9.539 10.57 -3.451 1 96.25 165 PHE B O 1
ATOM 4368 N N . GLU B 1 166 ? -8.625 11.938 -4.949 1 96.06 166 GLU B N 1
ATOM 4369 C CA . GLU B 1 166 ? -7.246 11.703 -4.535 1 96.06 166 GLU B CA 1
ATOM 4370 C C . GLU B 1 166 ? -6.902 12.5 -3.281 1 96.06 166 GLU B C 1
ATOM 4372 O O . GLU B 1 166 ? -7.152 13.703 -3.215 1 96.06 166 GLU B O 1
ATOM 4377 N N . ASP B 1 167 ? -6.414 11.836 -2.326 1 97.19 167 ASP B N 1
ATOM 4378 C CA . ASP B 1 167 ? -5.973 12.477 -1.087 1 97.19 167 ASP B CA 1
ATOM 4379 C C . ASP B 1 167 ? -4.488 12.219 -0.836 1 97.19 167 ASP B C 1
ATOM 4381 O O . ASP B 1 167 ? -4.129 11.422 0.029 1 97.19 167 ASP B O 1
ATOM 4385 N N . ARG B 1 168 ? -3.684 12.961 -1.529 1 97.31 168 ARG B N 1
ATOM 4386 C CA . ARG B 1 168 ? -2.254 12.68 -1.606 1 97.31 168 ARG B CA 1
ATOM 4387 C C . ARG B 1 168 ? -1.438 13.961 -1.451 1 97.31 168 ARG B C 1
ATOM 4389 O O . ARG B 1 168 ? -1.818 15.008 -1.968 1 97.31 168 ARG B O 1
ATOM 4396 N N . THR B 1 169 ? -0.447 13.883 -0.646 1 98 169 THR B N 1
ATOM 4397 C CA . THR B 1 169 ? 0.619 14.883 -0.613 1 98 169 THR B CA 1
ATOM 4398 C C . THR B 1 169 ? 1.882 14.344 -1.28 1 98 169 THR B C 1
ATOM 4400 O O . THR B 1 169 ? 2.531 13.438 -0.753 1 98 169 THR B O 1
ATOM 4403 N N . ARG B 1 170 ? 2.232 14.922 -2.391 1 98.19 170 ARG B N 1
ATOM 4404 C CA . ARG B 1 170 ? 3.342 14.445 -3.207 1 98.19 170 ARG B CA 1
ATOM 4405 C C . ARG B 1 170 ? 4.672 14.625 -2.482 1 98.19 170 ARG B C 1
ATOM 4407 O O . ARG B 1 170 ? 4.738 15.289 -1.446 1 98.19 170 ARG B O 1
ATOM 4414 N N . ALA B 1 171 ? 5.664 13.977 -3.062 1 98.69 171 ALA B N 1
ATOM 4415 C CA . ALA B 1 171 ? 7 13.992 -2.469 1 98.69 171 ALA B CA 1
ATOM 4416 C C . ALA B 1 171 ? 7.488 15.422 -2.262 1 98.69 171 ALA B C 1
ATOM 4418 O O . ALA B 1 171 ? 7.34 16.266 -3.148 1 98.69 171 ALA B O 1
ATOM 4419 N N . HIS B 1 172 ? 8.031 15.648 -1.12 1 98.62 172 HIS B N 1
ATOM 4420 C CA . HIS B 1 172 ? 8.531 16.969 -0.766 1 98.62 172 HIS B CA 1
ATOM 4421 C C . HIS B 1 172 ? 9.492 16.906 0.42 1 98.62 172 HIS B C 1
ATOM 4423 O O . HIS B 1 172 ? 9.594 15.867 1.077 1 98.62 172 HIS B O 1
ATOM 4429 N N . ALA B 1 173 ? 10.203 17.953 0.606 1 98.25 173 ALA B N 1
ATOM 4430 C CA . ALA B 1 173 ? 11.016 18.172 1.794 1 98.25 173 ALA B CA 1
ATOM 4431 C C . ALA B 1 173 ? 10.57 19.422 2.537 1 98.25 173 ALA B C 1
ATOM 4433 O O . ALA B 1 173 ? 10.062 20.375 1.927 1 98.25 173 ALA B O 1
ATOM 4434 N N . ASP B 1 174 ? 10.719 19.391 3.805 1 97.06 174 ASP B N 1
ATOM 4435 C CA . ASP B 1 174 ? 10.312 20.531 4.637 1 97.06 174 ASP B CA 1
ATOM 4436 C C . ASP B 1 174 ? 11.422 21.578 4.719 1 97.06 174 ASP B C 1
ATOM 4438 O O . ASP B 1 174 ? 12.586 21.234 4.941 1 97.06 174 ASP B O 1
ATOM 4442 N N . HIS B 1 175 ? 10.977 22.781 4.578 1 95.19 175 HIS B N 1
ATOM 4443 C CA . HIS B 1 175 ? 11.93 23.891 4.547 1 95.19 175 HIS B CA 1
ATOM 4444 C C . HIS B 1 175 ? 11.453 25.062 5.395 1 95.19 175 HIS B C 1
ATOM 4446 O O . HIS B 1 175 ? 10.258 25.188 5.668 1 95.19 175 HIS B O 1
ATOM 4452 N N . ILE B 1 176 ? 12.445 25.828 5.781 1 92.81 176 ILE B N 1
ATOM 4453 C CA . ILE B 1 176 ? 12.203 27.141 6.355 1 92.81 176 ILE B CA 1
ATOM 4454 C C . ILE B 1 176 ? 12.844 28.219 5.477 1 92.81 176 ILE B C 1
ATOM 4456 O O . ILE B 1 176 ? 13.68 27.906 4.621 1 92.81 176 ILE B O 1
ATOM 4460 N N . GLY B 1 177 ? 12.383 29.375 5.703 1 86.31 177 GLY B N 1
ATOM 4461 C CA . GLY B 1 177 ? 12.914 30.469 4.914 1 86.31 177 GLY B CA 1
ATOM 4462 C C . GLY B 1 177 ? 12.172 30.688 3.609 1 86.31 177 GLY B C 1
ATOM 4463 O O . GLY B 1 177 ? 11.18 30.016 3.336 1 86.31 177 GLY B O 1
ATOM 4464 N N . GLN B 1 178 ? 12.555 31.781 2.877 1 79.5 178 GLN B N 1
ATOM 4465 C CA . GLN B 1 178 ? 11.906 32.094 1.61 1 79.5 178 GLN B CA 1
ATOM 4466 C C . GLN B 1 178 ? 12.93 32.25 0.489 1 79.5 178 GLN B C 1
ATOM 4468 O O . GLN B 1 178 ? 14.07 32.656 0.729 1 79.5 178 GLN B O 1
ATOM 4473 N N . GLY B 1 179 ? 12.516 31.859 -0.662 1 74.69 179 GLY B N 1
ATOM 4474 C CA . GLY B 1 179 ? 13.344 32.031 -1.842 1 74.69 179 GLY B CA 1
ATOM 4475 C C . GLY B 1 179 ? 14.688 31.344 -1.75 1 74.69 179 GLY B C 1
ATOM 4476 O O . GLY B 1 179 ? 14.75 30.141 -1.474 1 74.69 179 GLY B O 1
ATOM 4477 N N . PHE B 1 180 ? 15.766 32.125 -1.881 1 76.56 180 PHE B N 1
ATOM 4478 C CA . PHE B 1 180 ? 17.125 31.625 -1.967 1 76.56 180 PHE B CA 1
ATOM 4479 C C . PHE B 1 180 ? 17.656 31.266 -0.584 1 76.56 180 PHE B C 1
ATOM 4481 O O . PHE B 1 180 ? 18.688 30.594 -0.462 1 76.56 180 PHE B O 1
ATOM 4488 N N . GLU B 1 181 ? 16.922 31.516 0.425 1 83 181 GLU B N 1
ATOM 4489 C CA . GLU B 1 181 ? 17.375 31.25 1.788 1 83 181 GLU B CA 1
ATOM 4490 C C . GLU B 1 181 ? 16.719 29.984 2.346 1 83 181 GLU B C 1
ATOM 4492 O O . GLU B 1 181 ? 16.859 29.688 3.535 1 83 181 GLU B O 1
ATOM 4497 N N . ARG B 1 182 ? 16.188 29.266 1.481 1 89.31 182 ARG B N 1
ATOM 4498 C CA . ARG B 1 182 ? 15.469 28.109 1.969 1 89.31 182 ARG B CA 1
ATOM 4499 C C . ARG B 1 182 ? 16.422 27.031 2.451 1 89.31 182 ARG B C 1
ATOM 4501 O O . ARG B 1 182 ? 17.422 26.734 1.791 1 89.31 182 ARG B O 1
ATOM 4508 N N . LYS B 1 183 ? 16.125 26.562 3.654 1 92.94 183 LYS B N 1
ATOM 4509 C CA . LYS B 1 183 ? 16.891 25.469 4.266 1 92.94 183 LYS B CA 1
ATOM 4510 C C . LYS B 1 183 ? 15.969 24.359 4.766 1 92.94 183 LYS B C 1
ATOM 4512 O O . LYS B 1 183 ? 14.898 24.641 5.312 1 92.94 183 LYS B O 1
ATOM 4517 N N . THR B 1 184 ? 16.438 23.125 4.523 1 96.06 184 THR B N 1
ATOM 4518 C CA . THR B 1 184 ? 15.656 22.016 5.043 1 96.06 184 THR B CA 1
ATOM 4519 C C . THR B 1 184 ? 15.586 22.062 6.566 1 96.06 184 THR B C 1
ATOM 4521 O O . THR B 1 184 ? 16.484 22.594 7.219 1 96.06 184 THR B O 1
ATOM 4524 N N . THR B 1 185 ? 14.508 21.578 7.148 1 97.5 185 THR B N 1
ATOM 4525 C CA . THR B 1 185 ? 14.289 21.594 8.594 1 97.5 185 THR B CA 1
ATOM 4526 C C . THR B 1 185 ? 13.539 20.328 9.039 1 97.5 185 THR B C 1
ATOM 4528 O O . THR B 1 185 ? 13.195 19.484 8.211 1 97.5 185 THR B O 1
ATOM 4531 N N . ALA B 1 186 ? 13.477 20.203 10.32 1 98.38 186 ALA B N 1
ATOM 4532 C CA . ALA B 1 186 ? 12.734 19.078 10.875 1 98.38 186 ALA B CA 1
ATOM 4533 C C . ALA B 1 186 ? 11.242 19.391 10.984 1 98.38 186 ALA B C 1
ATOM 4535 O O . ALA B 1 186 ? 10.852 20.562 10.992 1 98.38 186 ALA B O 1
ATOM 4536 N N . ALA B 1 187 ? 10.477 18.344 11.047 1 98.62 187 ALA B N 1
ATOM 4537 C CA . ALA B 1 187 ? 9.031 18.5 11.164 1 98.62 187 ALA B CA 1
ATOM 4538 C C . ALA B 1 187 ? 8.453 17.469 12.133 1 98.62 187 ALA B C 1
ATOM 4540 O O . ALA B 1 187 ? 9 16.375 12.289 1 98.62 187 ALA B O 1
ATOM 4541 N N . VAL B 1 188 ? 7.402 17.875 12.797 1 98.81 188 VAL B N 1
ATOM 4542 C CA . VAL B 1 188 ? 6.645 17.016 13.703 1 98.81 188 VAL B CA 1
ATOM 4543 C C . VAL B 1 188 ? 5.176 17 13.281 1 98.81 188 VAL B C 1
ATOM 4545 O O . VAL B 1 188 ? 4.652 18 12.781 1 98.81 188 VAL B O 1
ATOM 4548 N N . GLY B 1 189 ? 4.551 15.828 13.469 1 98.75 189 GLY B N 1
ATOM 4549 C CA . GLY B 1 189 ? 3.127 15.719 13.195 1 98.75 189 GLY B CA 1
ATOM 4550 C C . GLY B 1 189 ? 2.389 14.836 14.18 1 98.75 189 GLY B C 1
ATOM 4551 O O . GLY B 1 189 ? 2.979 13.93 14.773 1 98.75 189 GLY B O 1
ATOM 4552 N N . VAL B 1 190 ? 1.148 15.18 14.414 1 98.88 190 VAL B N 1
ATOM 4553 C CA . VAL B 1 190 ? 0.225 14.406 15.234 1 98.88 190 VAL B CA 1
ATOM 4554 C C . VAL B 1 190 ? -1.011 14.031 14.422 1 98.88 190 VAL B C 1
ATOM 4556 O O . VAL B 1 190 ? -1.591 14.883 13.742 1 98.88 190 VAL B O 1
ATOM 4559 N N . LEU B 1 191 ? -1.379 12.773 14.555 1 98.69 191 LEU B N 1
ATOM 4560 C CA . LEU B 1 191 ? -2.512 12.305 13.766 1 98.69 191 LEU B CA 1
ATOM 4561 C C . LEU B 1 191 ? -3.645 11.828 14.664 1 98.69 191 LEU B C 1
ATOM 4563 O O . LEU B 1 191 ? -3.422 11.023 15.578 1 98.69 191 LEU B O 1
ATOM 4567 N N . LYS B 1 192 ? -4.848 12.336 14.398 1 98.06 192 LYS B N 1
ATOM 4568 C CA . LYS B 1 192 ? -6.086 11.867 15.016 1 98.06 192 LYS B CA 1
ATOM 4569 C C . LYS B 1 192 ? -7.102 11.453 13.961 1 98.06 192 LYS B C 1
ATOM 4571 O O . LYS B 1 192 ? -7.566 12.289 13.18 1 98.06 192 LYS B O 1
ATOM 4576 N N . ALA B 1 193 ? -7.426 10.164 13.953 1 97.75 193 ALA B N 1
ATOM 4577 C CA . ALA B 1 193 ? -8.477 9.727 13.039 1 97.75 193 ALA B CA 1
ATOM 4578 C C . ALA B 1 193 ? -9.797 10.43 13.352 1 97.75 193 ALA B C 1
ATOM 4580 O O . ALA B 1 193 ? -10.125 10.656 14.516 1 97.75 193 ALA B O 1
ATOM 4581 N N . VAL B 1 194 ? -10.492 10.812 12.289 1 97.12 194 VAL B N 1
ATOM 4582 C CA . VAL B 1 194 ? -11.875 11.258 12.453 1 97.12 194 VAL B CA 1
ATOM 4583 C C . VAL B 1 194 ? -12.766 10.055 12.75 1 97.12 194 VAL B C 1
ATOM 4585 O O . VAL B 1 194 ? -12.859 9.125 11.938 1 97.12 194 VAL B O 1
ATOM 4588 N N . ARG B 1 195 ? -13.43 10.023 13.82 1 91.69 195 ARG B N 1
ATOM 4589 C CA . ARG B 1 195 ? -14.102 8.781 14.219 1 91.69 195 ARG B CA 1
ATOM 4590 C C . ARG B 1 195 ? -15.594 9 14.398 1 91.69 195 ARG B C 1
ATOM 4592 O O . ARG B 1 195 ? -16.375 8.055 14.344 1 91.69 195 ARG B O 1
ATOM 4599 N N . CYS B 1 196 ? -16.109 10.102 14.617 1 89.44 196 CYS B N 1
ATOM 4600 C CA . CYS B 1 196 ? -17.516 10.391 14.781 1 89.44 196 CYS B CA 1
ATOM 4601 C C . CYS B 1 196 ? -18.203 9.352 15.664 1 89.44 196 CYS B C 1
ATOM 4603 O O . CYS B 1 196 ? -19.234 8.789 15.297 1 89.44 196 CYS B O 1
ATOM 4605 N N . GLY B 1 197 ? -17.672 9.008 16.75 1 83.25 197 GLY B N 1
ATOM 4606 C CA . GLY B 1 197 ? -18.281 8.086 17.703 1 83.25 197 GLY B CA 1
ATOM 4607 C C . GLY B 1 197 ? -17.781 6.66 17.547 1 83.25 197 GLY B C 1
ATOM 4608 O O . GLY B 1 197 ? -18 5.82 18.422 1 83.25 197 GLY B O 1
ATOM 4609 N N . ASP B 1 198 ? -17.125 6.402 16.438 1 80.38 198 ASP B N 1
ATOM 4610 C CA . ASP B 1 198 ? -16.578 5.074 16.188 1 80.38 198 ASP B CA 1
ATOM 4611 C C . ASP B 1 198 ? -15.359 4.816 17.078 1 80.38 198 ASP B C 1
ATOM 4613 O O . ASP B 1 198 ? -14.539 5.719 17.297 1 80.38 198 ASP B O 1
ATOM 4617 N N . SER B 1 199 ? -15.359 3.762 17.953 1 70.75 199 SER B N 1
ATOM 4618 C CA . SER B 1 199 ? -14.219 3.42 18.797 1 70.75 199 SER B CA 1
ATOM 4619 C C . SER B 1 199 ? -13.602 2.09 18.391 1 70.75 199 SER B C 1
ATOM 4621 O O . SER B 1 1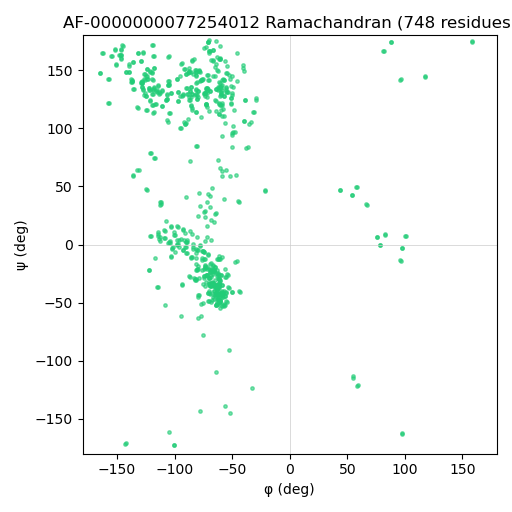99 ? -12.906 1.445 19.172 1 70.75 199 SER B O 1
ATOM 4623 N N . SER B 1 200 ? -13.609 1.804 17.234 1 65.31 200 SER B N 1
ATOM 4624 C CA . SER B 1 200 ? -13.203 0.469 16.797 1 65.31 200 SER B CA 1
ATOM 4625 C C . SER B 1 200 ? -11.703 0.276 16.938 1 65.31 200 SER B C 1
ATOM 4627 O O . SER B 1 200 ? -10.93 1.232 16.812 1 65.31 200 SER B O 1
ATOM 4629 N N . GLU B 1 201 ? -11.281 -0.869 17.672 1 71.12 201 GLU B N 1
ATOM 4630 C CA . GLU B 1 201 ? -9.922 -1.41 17.656 1 71.12 201 GLU B CA 1
ATOM 4631 C C . GLU B 1 201 ? -9.742 -2.402 16.5 1 71.12 201 GLU B C 1
ATOM 4633 O O . GLU B 1 201 ? -10.695 -3.047 16.078 1 71.12 201 GLU B O 1
ATOM 4638 N N . PRO B 1 202 ? -8.5 -2.434 16.031 1 80.62 202 PRO B N 1
ATOM 4639 C CA . PRO B 1 202 ? -7.25 -1.721 16.297 1 80.62 202 PRO B CA 1
ATOM 4640 C C . PRO B 1 202 ? -7.262 -0.29 15.766 1 80.62 202 PRO B C 1
ATOM 4642 O O . PRO B 1 202 ? -8.18 0.093 15.031 1 80.62 202 PRO B O 1
ATOM 4645 N N . SER B 1 203 ? -6.18 0.461 16.203 1 90.25 203 SER B N 1
ATOM 4646 C CA . SER B 1 203 ? -6.062 1.84 15.75 1 90.25 203 SER B CA 1
ATOM 4647 C C . SER B 1 203 ? -6.105 1.921 14.227 1 90.25 203 SER B C 1
ATOM 4649 O O . SER B 1 203 ? -5.375 1.201 13.539 1 90.25 203 SER B O 1
ATOM 4651 N N . ARG B 1 204 ? -6.863 2.744 13.734 1 94.56 204 ARG B N 1
ATOM 4652 C CA . ARG B 1 204 ? -7.078 2.871 12.297 1 94.56 204 ARG B CA 1
ATOM 4653 C C . ARG B 1 204 ? -5.852 3.459 11.609 1 94.56 204 ARG B C 1
ATOM 4655 O O . ARG B 1 204 ? -5.262 4.426 12.102 1 94.56 204 ARG B O 1
ATOM 4662 N N . VAL B 1 205 ? -5.473 2.881 10.57 1 96.44 205 VAL B N 1
ATOM 4663 C CA . VAL B 1 205 ? -4.426 3.445 9.727 1 96.44 205 VAL B CA 1
ATOM 4664 C C . VAL B 1 205 ? -4.941 4.707 9.031 1 96.44 205 VAL B C 1
ATOM 4666 O O . VAL B 1 205 ? -6.016 4.695 8.43 1 96.44 205 VAL B O 1
ATOM 4669 N N . THR B 1 206 ? -4.164 5.777 9.07 1 98.31 206 THR B N 1
ATOM 4670 C CA . THR B 1 206 ? -4.637 7.047 8.523 1 98.31 206 THR B CA 1
ATOM 4671 C C . THR B 1 206 ? -3.801 7.457 7.312 1 98.31 206 THR B C 1
ATOM 4673 O O . THR B 1 206 ? -4.324 8.023 6.355 1 98.31 206 THR B O 1
ATOM 4676 N N . LYS B 1 207 ? -2.502 7.164 7.395 1 98.62 207 LYS B N 1
ATOM 4677 C CA . LYS B 1 207 ? -1.634 7.605 6.305 1 98.62 207 LYS B CA 1
ATOM 4678 C C . LYS B 1 207 ? -0.643 6.512 5.918 1 98.62 207 LYS B C 1
ATOM 4680 O O . LYS B 1 207 ? -0.121 5.801 6.781 1 98.62 207 LYS B O 1
ATOM 4685 N N . ASP B 1 208 ? -0.423 6.379 4.621 1 98 208 ASP B N 1
ATOM 4686 C CA . ASP B 1 208 ? 0.728 5.672 4.066 1 98 208 ASP B CA 1
ATOM 4687 C C . ASP B 1 208 ? 1.84 6.648 3.688 1 98 208 ASP B C 1
ATOM 4689 O O . ASP B 1 208 ? 1.598 7.633 2.986 1 98 208 ASP B O 1
ATOM 4693 N N . VAL B 1 209 ? 3.027 6.305 4.148 1 98.69 209 VAL B N 1
ATOM 4694 C CA . VAL B 1 209 ? 4.113 7.27 3.994 1 98.69 209 VAL B CA 1
ATOM 4695 C C . VAL B 1 209 ? 5.312 6.594 3.334 1 98.69 209 VAL B C 1
ATOM 4697 O O . VAL B 1 209 ? 5.641 5.449 3.648 1 98.69 209 VAL B O 1
ATOM 4700 N N . ILE B 1 210 ? 5.883 7.281 2.389 1 98.56 210 ILE B N 1
ATOM 4701 C CA . ILE B 1 210 ? 7.203 6.934 1.871 1 98.56 210 ILE B CA 1
ATOM 4702 C C . ILE B 1 210 ? 8.227 7.961 2.352 1 98.56 210 ILE B C 1
ATOM 4704 O O . ILE B 1 210 ? 8.039 9.164 2.174 1 98.56 210 ILE B O 1
ATOM 4708 N N . CYS B 1 211 ? 9.242 7.516 2.977 1 98.5 211 CYS B N 1
ATOM 4709 C CA . CYS B 1 211 ? 10.336 8.367 3.424 1 98.5 211 CYS B CA 1
ATOM 4710 C C . CYS B 1 211 ? 11.664 7.914 2.824 1 98.5 211 CYS B C 1
ATOM 4712 O O . CYS B 1 211 ? 12.07 6.77 3.012 1 98.5 211 CYS B O 1
ATOM 4714 N N . PHE B 1 212 ? 12.289 8.812 2.168 1 98.62 212 PHE B N 1
ATOM 4715 C CA . PHE B 1 212 ? 13.578 8.492 1.575 1 98.62 212 PHE B CA 1
ATOM 4716 C C . PHE B 1 212 ? 14.711 8.727 2.572 1 98.62 212 PHE B C 1
ATOM 4718 O O . PHE B 1 212 ? 14.602 9.602 3.441 1 98.62 212 PHE B O 1
ATOM 4725 N N . HIS B 1 213 ? 15.742 7.938 2.449 1 98.19 213 HIS B N 1
ATOM 4726 C CA . HIS B 1 213 ? 16.891 8.086 3.328 1 98.19 213 HIS B CA 1
ATOM 4727 C C . HIS B 1 213 ? 17.547 9.461 3.16 1 98.19 213 HIS B C 1
ATOM 4729 O O . HIS B 1 213 ? 17.812 9.891 2.037 1 98.19 213 HIS B O 1
ATOM 4735 N N . ALA B 1 214 ? 17.859 10.039 4.289 1 97.88 214 ALA B N 1
ATOM 4736 C CA . ALA B 1 214 ? 18.406 11.398 4.285 1 97.88 214 ALA B CA 1
ATOM 4737 C C . ALA B 1 214 ? 19.719 11.469 3.52 1 97.88 214 ALA B C 1
ATOM 4739 O O . ALA B 1 214 ? 20.016 12.469 2.871 1 97.88 214 ALA B O 1
ATOM 4740 N N . ALA B 1 215 ? 20.5 10.414 3.572 1 97.62 215 ALA B N 1
ATOM 4741 C CA . ALA B 1 215 ? 21.797 10.383 2.908 1 97.62 215 ALA B CA 1
ATOM 4742 C C . ALA B 1 215 ? 21.641 10.438 1.392 1 97.62 215 ALA B C 1
ATOM 4744 O O . ALA B 1 215 ? 22.578 10.781 0.675 1 97.62 215 ALA B O 1
ATOM 4745 N N . ASP B 1 216 ? 20.516 10.07 0.917 1 98.25 216 ASP B N 1
ATOM 4746 C CA . ASP B 1 216 ? 20.266 10.023 -0.521 1 98.25 216 ASP B CA 1
ATOM 4747 C C . ASP B 1 216 ? 19.547 11.281 -0.998 1 98.25 216 ASP B C 1
ATOM 4749 O O . ASP B 1 216 ? 19.062 11.336 -2.129 1 98.25 216 ASP B O 1
ATOM 4753 N N . PHE B 1 217 ? 19.516 12.344 -0.195 1 98.19 217 PHE B N 1
ATOM 4754 C CA . PHE B 1 217 ? 18.703 13.531 -0.405 1 98.19 217 PHE B CA 1
ATOM 4755 C C . PHE B 1 217 ? 19 14.164 -1.759 1 98.19 217 PHE B C 1
ATOM 4757 O O . PHE B 1 217 ? 18.094 14.352 -2.578 1 98.19 217 PHE B O 1
ATOM 4764 N N . PRO B 1 218 ? 20.234 14.438 -2.068 1 97.75 218 PRO B N 1
ATOM 4765 C CA . PRO B 1 218 ? 20.484 15.102 -3.352 1 97.75 218 PRO B CA 1
ATOM 4766 C C . PRO B 1 218 ? 20.078 14.242 -4.547 1 97.75 218 PRO B C 1
ATOM 4768 O O . PRO B 1 218 ? 19.578 14.773 -5.551 1 97.75 218 PRO B O 1
ATOM 4771 N N . TYR B 1 219 ? 20.234 12.961 -4.453 1 97.69 219 TYR B N 1
ATOM 4772 C CA . TYR B 1 219 ? 19.906 12.055 -5.543 1 97.69 219 TYR B CA 1
ATOM 4773 C C . TYR B 1 219 ? 18.391 11.969 -5.738 1 97.69 219 TYR B C 1
ATOM 4775 O O . TYR B 1 219 ? 17.906 11.961 -6.871 1 97.69 219 TYR B O 1
ATOM 4783 N N . VAL B 1 220 ? 17.688 11.906 -4.633 1 98.44 220 VAL B N 1
ATOM 4784 C CA . VAL B 1 220 ? 16.234 11.859 -4.691 1 98.44 220 VAL B CA 1
ATOM 4785 C C . VAL B 1 220 ? 15.695 13.141 -5.332 1 98.44 220 VAL B C 1
ATOM 4787 O O . VAL B 1 220 ? 14.828 13.094 -6.203 1 98.44 220 VAL B O 1
ATOM 4790 N N . VAL B 1 221 ? 16.219 14.281 -4.914 1 98.19 221 VAL B N 1
ATOM 4791 C CA . VAL B 1 221 ? 15.797 15.578 -5.441 1 98.19 221 VAL B CA 1
ATOM 4792 C C . VAL B 1 221 ? 16.031 15.617 -6.949 1 98.19 221 VAL B C 1
ATOM 4794 O O . VAL B 1 221 ? 15.172 16.078 -7.703 1 98.19 221 VAL B O 1
ATOM 4797 N N . GLN B 1 222 ? 17.094 15.109 -7.34 1 97.06 222 GLN B N 1
ATOM 4798 C CA . GLN B 1 222 ? 17.453 15.109 -8.758 1 97.06 222 GLN B CA 1
ATOM 4799 C C . GLN B 1 222 ? 16.562 14.148 -9.539 1 97.06 222 GLN B C 1
ATOM 4801 O O . GLN B 1 222 ? 15.984 14.523 -10.562 1 97.06 222 GLN B O 1
ATOM 4806 N N . ARG B 1 223 ? 16.422 12.953 -9.055 1 96.06 223 ARG B N 1
ATOM 4807 C CA . ARG B 1 223 ? 15.734 11.898 -9.789 1 96.06 223 ARG B CA 1
ATOM 4808 C C . ARG B 1 223 ? 14.242 12.195 -9.898 1 96.06 223 ARG B C 1
ATOM 4810 O O . ARG B 1 223 ? 13.617 11.875 -10.906 1 96.06 223 ARG B O 1
ATOM 4817 N N . LEU B 1 224 ? 13.727 12.789 -8.82 1 97.19 224 LEU B N 1
ATOM 4818 C CA . LEU B 1 224 ? 12.305 13.125 -8.828 1 97.19 224 LEU B CA 1
ATOM 4819 C C . LEU B 1 224 ? 12.086 14.547 -9.32 1 97.19 224 LEU B C 1
ATOM 4821 O O . LEU B 1 224 ? 10.945 15.008 -9.414 1 97.19 224 LEU B O 1
ATOM 4825 N N . GLN B 1 225 ? 13.117 15.25 -9.562 1 96.38 225 GLN B N 1
ATOM 4826 C CA . GLN B 1 225 ? 13.086 16.609 -10.086 1 96.38 225 GLN B CA 1
ATOM 4827 C C . GLN B 1 225 ? 12.297 17.531 -9.164 1 96.38 225 GLN B C 1
ATOM 4829 O O . GLN B 1 225 ? 11.406 18.266 -9.617 1 96.38 225 GLN B O 1
ATOM 4834 N N . LEU B 1 226 ? 12.617 17.484 -7.926 1 97.25 226 LEU B N 1
ATOM 4835 C CA . LEU B 1 226 ? 11.969 18.359 -6.965 1 97.25 226 LEU B CA 1
ATOM 4836 C C . LEU B 1 226 ? 12.453 19.797 -7.141 1 97.25 226 LEU B C 1
ATOM 4838 O O . LEU B 1 226 ? 13.641 20.047 -7.363 1 97.25 226 LEU B O 1
ATOM 4842 N N . ASP B 1 227 ? 11.523 20.719 -7.125 1 95.44 227 ASP B N 1
ATOM 4843 C CA . ASP B 1 227 ? 11.859 22.141 -7.02 1 95.44 227 ASP B CA 1
ATOM 4844 C C . ASP B 1 227 ? 11.789 22.609 -5.57 1 95.44 227 ASP B C 1
ATOM 4846 O O . ASP B 1 227 ? 10.734 23.031 -5.094 1 95.44 227 ASP B O 1
ATOM 4850 N N . LEU B 1 228 ? 12.914 22.703 -4.941 1 93.69 228 LEU B N 1
ATOM 4851 C CA . LEU B 1 228 ? 13 22.969 -3.512 1 93.69 228 LEU B CA 1
ATOM 4852 C C . LEU B 1 228 ? 12.703 24.438 -3.221 1 93.69 228 LEU B C 1
ATOM 4854 O O . LEU B 1 228 ? 12.555 24.828 -2.061 1 93.69 228 LEU B O 1
ATOM 4858 N N . TYR B 1 229 ? 12.539 25.266 -4.195 1 91.5 229 TYR B N 1
ATOM 4859 C CA . TYR B 1 229 ? 12.234 26.688 -3.998 1 91.5 229 TYR B CA 1
ATOM 4860 C C . TYR B 1 229 ? 10.727 26.922 -3.936 1 91.5 229 TYR B C 1
ATOM 4862 O O . TYR B 1 229 ? 10.273 28.016 -3.6 1 91.5 229 TYR B O 1
ATOM 4870 N N . GLU B 1 230 ? 10.055 25.812 -4.238 1 91.12 230 GLU B N 1
ATOM 4871 C CA . GLU B 1 230 ? 8.602 25.859 -4.121 1 91.12 230 GLU B CA 1
ATOM 4872 C C . GLU B 1 230 ? 8.141 25.359 -2.75 1 91.12 230 GLU B C 1
ATOM 4874 O O . GLU B 1 230 ? 8.867 24.609 -2.082 1 91.12 230 GLU B O 1
ATOM 4879 N N . PRO B 1 231 ? 6.91 25.828 -2.365 1 88.62 231 PRO B N 1
ATOM 4880 C CA . PRO B 1 231 ? 6.348 25.234 -1.152 1 88.62 231 PRO B CA 1
ATOM 4881 C C . PRO B 1 231 ? 6.129 23.734 -1.281 1 88.62 231 PRO B C 1
ATOM 4883 O O . PRO B 1 231 ? 6.098 23.203 -2.395 1 88.62 231 PRO B O 1
ATOM 4886 N N . PRO B 1 232 ? 6.02 23.047 -0.209 1 90.06 232 PRO B N 1
ATOM 4887 C CA . PRO B 1 232 ? 5.953 21.594 -0.2 1 90.06 232 PRO B CA 1
ATOM 4888 C C . PRO B 1 232 ? 4.918 21.047 -1.182 1 90.06 232 PRO B C 1
ATOM 4890 O O . PRO B 1 232 ? 5.195 20.078 -1.899 1 90.06 232 PRO B O 1
ATOM 4893 N N . LEU B 1 233 ? 3.771 21.594 -1.335 1 90.06 233 LEU B N 1
ATOM 4894 C CA . LEU B 1 233 ? 2.678 21.047 -2.131 1 90.06 233 LEU B CA 1
ATOM 4895 C C . LEU B 1 233 ? 3.014 21.094 -3.617 1 90.06 233 LEU B C 1
ATOM 4897 O O . LEU B 1 233 ? 2.428 20.359 -4.414 1 90.06 233 LEU B O 1
ATOM 4901 N N . SER B 1 234 ? 4.023 21.891 -3.98 1 92.75 234 SER B N 1
ATOM 4902 C CA . SER B 1 234 ? 4.297 22.078 -5.398 1 92.75 234 SER B CA 1
ATOM 4903 C C . SER B 1 234 ? 5.715 21.641 -5.754 1 92.75 234 SER B C 1
ATOM 4905 O O . SER B 1 234 ? 6.176 21.859 -6.875 1 92.75 234 SER B O 1
ATOM 4907 N N . GLN B 1 235 ? 6.379 21.078 -4.879 1 95.88 235 GLN B N 1
ATOM 4908 C CA . GLN B 1 235 ? 7.777 20.734 -5.117 1 95.88 235 GLN B CA 1
ATOM 4909 C C . GLN B 1 235 ? 7.902 19.609 -6.145 1 95.88 235 GLN B C 1
ATOM 4911 O O . GLN B 1 235 ? 8.891 19.531 -6.871 1 95.88 235 GLN B O 1
ATOM 4916 N N . CYS B 1 236 ? 6.984 18.703 -6.156 1 96.5 236 CYS B N 1
ATOM 4917 C CA . CYS B 1 236 ? 7.062 17.531 -7.02 1 96.5 236 CYS B CA 1
ATOM 4918 C C . CYS B 1 236 ? 5.781 17.359 -7.828 1 96.5 236 CYS B C 1
ATOM 4920 O O . CYS B 1 236 ? 4.68 17.484 -7.289 1 96.5 236 CYS B O 1
ATOM 4922 N N . VAL B 1 237 ? 5.922 17.016 -9.062 1 93.5 237 VAL B N 1
ATOM 4923 C CA . VAL B 1 237 ? 4.762 16.875 -9.93 1 93.5 237 VAL B CA 1
ATOM 4924 C C . VAL B 1 237 ? 4.293 15.422 -9.938 1 93.5 237 VAL B C 1
ATOM 4926 O O . VAL B 1 237 ? 3.09 15.148 -9.953 1 93.5 237 VAL B O 1
ATOM 4929 N N . GLN B 1 238 ? 5.203 14.492 -9.828 1 93.38 238 GLN B N 1
ATOM 4930 C CA . GLN B 1 238 ? 4.887 13.078 -9.992 1 93.38 238 GLN B CA 1
ATOM 4931 C C . GLN B 1 238 ? 4.504 12.438 -8.664 1 93.38 238 GLN B C 1
ATOM 4933 O O . GLN B 1 238 ? 4.941 12.891 -7.605 1 93.38 238 GLN B O 1
ATOM 4938 N N . TRP B 1 239 ? 3.566 11.438 -8.758 1 96.62 239 TRP B N 1
ATOM 4939 C CA . TRP B 1 239 ? 3.316 10.562 -7.617 1 96.62 239 TRP B CA 1
ATOM 4940 C C . TRP B 1 239 ? 4.238 9.344 -7.656 1 96.62 239 TRP B C 1
ATOM 4942 O O . TRP B 1 239 ? 4.348 8.672 -8.688 1 96.62 239 TRP B O 1
ATOM 4952 N N . VAL B 1 240 ? 4.887 9.094 -6.566 1 97.81 240 VAL B N 1
ATOM 4953 C CA . VAL B 1 240 ? 5.84 7.992 -6.5 1 97.81 240 VAL B CA 1
ATOM 4954 C C . VAL B 1 240 ? 5.133 6.719 -6.039 1 97.81 240 VAL B C 1
ATOM 4956 O O . VAL B 1 240 ? 4.895 6.535 -4.84 1 97.81 240 VAL B O 1
ATOM 4959 N N . ASP B 1 241 ? 4.871 5.844 -6.969 1 96.31 241 ASP B N 1
ATOM 4960 C CA . ASP B 1 241 ? 4.211 4.582 -6.641 1 96.31 241 ASP B CA 1
ATOM 4961 C C . ASP B 1 241 ? 5.219 3.439 -6.559 1 96.31 241 ASP B C 1
ATOM 4963 O O . ASP B 1 241 ? 6.43 3.67 -6.562 1 96.31 241 ASP B O 1
ATOM 4967 N N . ASP B 1 242 ? 4.746 2.188 -6.414 1 95.69 242 ASP B N 1
ATOM 4968 C CA . ASP B 1 242 ? 5.602 1.019 -6.23 1 95.69 242 ASP B CA 1
ATOM 4969 C C . ASP B 1 242 ? 6.562 0.851 -7.406 1 95.69 242 ASP B C 1
ATOM 4971 O O . ASP B 1 242 ? 7.723 0.486 -7.219 1 95.69 242 ASP B O 1
ATOM 4975 N N . ALA B 1 243 ? 6.059 1.051 -8.539 1 97.75 243 ALA B N 1
ATOM 4976 C CA . ALA B 1 243 ? 6.883 0.894 -9.734 1 97.75 243 ALA B CA 1
ATOM 4977 C C . ALA B 1 243 ? 8.062 1.863 -9.719 1 97.75 243 ALA B C 1
ATOM 4979 O O . ALA B 1 243 ? 9.203 1.469 -9.977 1 97.75 243 ALA B O 1
ATOM 4980 N N . LYS B 1 244 ? 7.746 3.078 -9.43 1 97.62 244 LYS B N 1
ATOM 4981 C CA . LYS B 1 244 ? 8.797 4.09 -9.367 1 97.62 244 LYS B CA 1
ATOM 4982 C C . LYS B 1 244 ? 9.766 3.814 -8.219 1 97.62 244 LYS B C 1
ATOM 4984 O O . LYS B 1 244 ? 10.969 4.008 -8.359 1 97.62 244 LYS B O 1
ATOM 4989 N N . LEU B 1 245 ? 9.234 3.395 -7.109 1 98.25 245 LEU B N 1
ATOM 4990 C CA . LEU B 1 245 ? 10.078 3.053 -5.973 1 98.25 245 LEU B CA 1
ATOM 4991 C C . LEU B 1 245 ? 11.055 1.938 -6.336 1 98.25 245 LEU B C 1
ATOM 4993 O O . LEU B 1 245 ? 12.227 1.981 -5.949 1 98.25 245 LEU B O 1
ATOM 4997 N N . ASN B 1 246 ? 10.57 0.938 -7.035 1 97.56 246 ASN B N 1
ATOM 4998 C CA . ASN B 1 246 ? 11.438 -0.152 -7.457 1 97.56 246 ASN B CA 1
ATOM 4999 C C . ASN B 1 246 ? 12.531 0.337 -8.406 1 97.56 246 ASN B C 1
ATOM 5001 O O . ASN B 1 246 ? 13.664 -0.138 -8.359 1 97.56 246 ASN B O 1
ATOM 5005 N N . GLN B 1 247 ? 12.188 1.237 -9.258 1 97 247 GLN B N 1
ATOM 5006 C CA . GLN B 1 247 ? 13.195 1.842 -10.125 1 97 247 GLN B CA 1
ATOM 5007 C C . GLN B 1 247 ? 14.258 2.568 -9.305 1 97 247 GLN B C 1
ATOM 5009 O O . GLN B 1 247 ? 15.453 2.41 -9.555 1 97 247 GLN B O 1
ATOM 5014 N N . LEU B 1 248 ? 13.781 3.367 -8.398 1 97.62 248 LEU B N 1
ATOM 5015 C CA . LEU B 1 248 ? 14.703 4.133 -7.566 1 97.62 248 LEU B CA 1
ATOM 5016 C C . LEU B 1 248 ? 15.594 3.207 -6.746 1 97.62 248 LEU B C 1
ATOM 5018 O O . LEU B 1 248 ? 16.781 3.48 -6.562 1 97.62 248 LEU B O 1
ATOM 5022 N N . ARG B 1 249 ? 15.023 2.15 -6.297 1 96.19 249 ARG B N 1
ATOM 5023 C CA . ARG B 1 249 ? 15.805 1.169 -5.555 1 96.19 249 ARG B CA 1
ATOM 5024 C C . ARG B 1 249 ? 16.906 0.583 -6.426 1 96.19 249 ARG B C 1
ATOM 5026 O O . ARG B 1 249 ? 18.031 0.366 -5.957 1 96.19 249 ARG B O 1
ATOM 5033 N N . ARG B 1 250 ? 16.656 0.274 -7.598 1 95.94 250 ARG B N 1
ATOM 5034 C CA . ARG B 1 250 ? 17.641 -0.243 -8.539 1 95.94 250 ARG B CA 1
ATOM 5035 C C . ARG B 1 250 ? 18.781 0.75 -8.734 1 95.94 250 ARG B C 1
ATOM 5037 O O . ARG B 1 250 ? 19.922 0.356 -9.039 1 95.94 250 ARG B O 1
ATOM 5044 N N . GLU B 1 251 ? 18.469 1.979 -8.523 1 95.56 251 GLU B N 1
ATOM 5045 C CA . GLU B 1 251 ? 19.484 3.025 -8.688 1 95.56 251 GLU B CA 1
ATOM 5046 C C . GLU B 1 251 ? 20.219 3.289 -7.371 1 95.56 251 GLU B C 1
ATOM 5048 O O . GLU B 1 251 ? 21 4.227 -7.273 1 95.56 251 GLU B O 1
ATOM 5053 N N . GLY B 1 252 ? 19.828 2.621 -6.355 1 95.38 252 GLY B N 1
ATOM 5054 C CA . GLY B 1 252 ? 20.562 2.689 -5.102 1 95.38 252 GLY B CA 1
ATOM 5055 C C . GLY B 1 252 ? 19.922 3.607 -4.078 1 95.38 252 GLY B C 1
ATOM 5056 O O . GLY B 1 252 ? 20.5 3.883 -3.029 1 95.38 252 GLY B O 1
ATOM 5057 N N . ILE B 1 253 ? 18.797 4.059 -4.379 1 97.69 253 ILE B N 1
ATOM 5058 C CA . ILE B 1 253 ? 18.109 4.957 -3.453 1 97.69 253 ILE B CA 1
ATOM 5059 C C . ILE B 1 253 ? 17.344 4.145 -2.416 1 97.69 253 ILE B C 1
ATOM 5061 O O . ILE B 1 253 ? 16.609 3.217 -2.764 1 97.69 253 ILE B O 1
ATOM 5065 N N . ARG B 1 254 ? 17.562 4.492 -1.179 1 96.44 254 ARG B N 1
ATOM 5066 C CA . ARG B 1 254 ? 16.906 3.785 -0.078 1 96.44 254 ARG B CA 1
ATOM 5067 C C . ARG B 1 254 ? 15.672 4.539 0.405 1 96.44 254 ARG B C 1
ATOM 5069 O O . ARG B 1 254 ? 15.656 5.77 0.417 1 96.44 254 ARG B O 1
ATOM 5076 N N . TYR B 1 255 ? 14.656 3.787 0.744 1 97.75 255 TYR B N 1
ATOM 5077 C CA . TYR B 1 255 ? 13.453 4.383 1.308 1 97.75 255 TYR B CA 1
ATOM 5078 C C . TYR B 1 255 ? 12.789 3.434 2.301 1 97.75 255 TYR B C 1
ATOM 5080 O O . TYR B 1 255 ? 13.102 2.24 2.332 1 97.75 255 TYR B O 1
ATOM 5088 N N . ALA B 1 256 ? 11.898 4.016 3.129 1 96.69 256 ALA B N 1
ATOM 5089 C CA . ALA B 1 256 ? 11.039 3.26 4.035 1 96.69 256 ALA B CA 1
ATOM 5090 C C . ALA B 1 256 ? 9.562 3.494 3.715 1 96.69 256 ALA B C 1
ATOM 5092 O O . ALA B 1 256 ? 9.18 4.594 3.307 1 96.69 256 ALA B O 1
ATOM 5093 N N . ARG B 1 257 ? 8.852 2.422 3.838 1 95.69 257 ARG B N 1
ATOM 5094 C CA . ARG B 1 257 ? 7.395 2.504 3.799 1 95.69 257 ARG B CA 1
ATOM 5095 C C . ARG B 1 257 ? 6.801 2.398 5.199 1 95.69 257 ARG B C 1
ATOM 5097 O O . ARG B 1 257 ? 7.102 1.457 5.938 1 95.69 257 ARG B O 1
ATOM 5104 N N . ILE B 1 258 ? 5.91 3.361 5.477 1 96.62 258 ILE B N 1
ATOM 5105 C CA . ILE B 1 258 ? 5.418 3.445 6.844 1 96.62 258 ILE B CA 1
ATOM 5106 C C . ILE B 1 258 ? 3.908 3.68 6.836 1 96.62 258 ILE B C 1
ATOM 5108 O O . ILE B 1 258 ? 3.393 4.414 5.992 1 96.62 258 ILE B O 1
ATOM 5112 N N . ARG B 1 259 ? 3.281 3.039 7.73 1 96.94 259 ARG B N 1
ATOM 5113 C CA . ARG B 1 259 ? 1.877 3.336 7.988 1 96.94 259 ARG B CA 1
ATOM 5114 C C . ARG B 1 259 ? 1.711 4.09 9.305 1 96.94 259 ARG B C 1
ATOM 5116 O O . ARG B 1 259 ? 2.248 3.678 10.336 1 96.94 259 ARG B O 1
ATOM 5123 N N . LEU B 1 260 ? 1.016 5.176 9.25 1 98.5 260 LEU B N 1
ATOM 5124 C CA . LEU B 1 260 ? 0.725 5.953 10.453 1 98.5 260 LEU B CA 1
ATOM 5125 C C . LEU B 1 260 ? -0.723 5.754 10.891 1 98.5 260 LEU B C 1
ATOM 5127 O O . LEU B 1 260 ? -1.627 5.699 10.047 1 98.5 260 LEU B O 1
ATOM 5131 N N . CYS B 1 261 ? -0.881 5.676 12.18 1 97.88 261 CYS B N 1
ATOM 5132 C CA . CYS B 1 261 ? -2.193 5.34 12.719 1 97.88 261 CYS B CA 1
ATOM 5133 C C . CYS B 1 261 ? -2.721 6.461 13.609 1 97.88 261 CYS B C 1
ATOM 5135 O O . CYS B 1 261 ? -1.977 7.375 13.961 1 97.88 261 CYS B O 1
ATOM 5137 N N . HIS B 1 262 ? -4.004 6.262 13.977 1 97.62 262 HIS B N 1
ATOM 5138 C CA . HIS B 1 262 ? -4.645 7.109 14.977 1 97.62 262 HIS B CA 1
ATOM 5139 C C . HIS B 1 262 ? -3.791 7.215 16.234 1 97.62 262 HIS B C 1
ATOM 5141 O O . HIS B 1 262 ? -3.291 6.203 16.734 1 97.62 262 HIS B O 1
ATOM 5147 N N . ASN B 1 263 ? -3.527 8.484 16.609 1 97.81 263 ASN B N 1
ATOM 5148 C CA . ASN B 1 263 ? -2.82 8.82 17.844 1 97.81 263 ASN B CA 1
ATOM 5149 C C . ASN B 1 263 ? -1.308 8.727 17.656 1 97.81 263 ASN B C 1
ATOM 5151 O O . ASN B 1 263 ? -0.557 8.789 18.641 1 97.81 263 ASN B O 1
ATOM 5155 N N . ASP B 1 264 ? -0.842 8.555 16.484 1 98.44 264 ASP B N 1
ATOM 5156 C CA . ASP B 1 264 ? 0.602 8.531 16.281 1 98.44 264 ASP B CA 1
ATOM 5157 C C . ASP B 1 264 ? 1.175 9.945 16.266 1 98.44 264 ASP B C 1
ATOM 5159 O O . ASP B 1 264 ? 0.506 10.891 15.828 1 98.44 264 ASP B O 1
ATOM 5163 N N . ILE B 1 265 ? 2.389 10.055 16.703 1 98.69 265 ILE B N 1
ATOM 5164 C CA . ILE B 1 265 ? 3.244 11.227 16.531 1 98.69 265 ILE B CA 1
ATOM 5165 C C . ILE B 1 265 ? 4.453 10.852 15.672 1 98.69 265 ILE B C 1
ATOM 5167 O O . ILE B 1 265 ? 5.059 9.797 15.875 1 98.69 265 ILE B O 1
ATOM 5171 N N . TYR B 1 266 ? 4.719 11.656 14.703 1 98.75 266 TYR B N 1
ATOM 5172 C CA . TYR B 1 266 ? 5.91 11.367 13.914 1 98.75 266 TYR B CA 1
ATOM 5173 C C . TYR B 1 266 ? 6.855 12.555 13.898 1 98.75 266 TYR B C 1
ATOM 5175 O O . TYR B 1 266 ? 6.438 13.695 14.117 1 98.75 266 TYR B O 1
ATOM 5183 N N . PHE B 1 267 ? 8.117 12.242 13.766 1 98.62 267 PHE B N 1
ATOM 5184 C CA . PHE B 1 267 ? 9.203 13.203 13.617 1 98.62 267 PHE B CA 1
ATOM 5185 C C . PHE B 1 267 ? 10.016 12.922 12.359 1 98.62 267 PHE B C 1
ATOM 5187 O O . PHE B 1 267 ? 10.438 11.789 12.133 1 98.62 267 PHE B O 1
ATOM 5194 N N . ILE B 1 268 ? 10.188 13.953 11.539 1 98.5 268 ILE B N 1
ATOM 5195 C CA . ILE B 1 268 ? 11.008 13.859 10.328 1 98.5 268 ILE B CA 1
ATOM 5196 C C . ILE B 1 268 ? 12.195 14.812 10.438 1 98.5 268 ILE B C 1
ATOM 5198 O O . ILE B 1 268 ? 12.023 16.031 10.539 1 98.5 268 ILE B O 1
ATOM 5202 N N . PRO B 1 269 ? 13.438 14.305 10.367 1 97.81 269 PRO B N 1
ATOM 5203 C CA . PRO B 1 269 ? 14.602 15.188 10.383 1 97.81 269 PRO B CA 1
ATOM 5204 C C . PRO B 1 269 ? 14.758 15.984 9.094 1 97.81 269 PRO B C 1
ATOM 5206 O O . PRO B 1 269 ? 13.969 15.82 8.156 1 97.81 269 PRO B O 1
ATOM 5209 N N . ARG B 1 270 ? 15.695 16.859 9.102 1 97.69 270 ARG B N 1
ATOM 5210 C CA . ARG B 1 270 ? 15.969 17.625 7.883 1 97.69 270 ARG B CA 1
ATOM 5211 C C . ARG B 1 270 ? 16.516 16.719 6.789 1 97.69 270 ARG B C 1
ATOM 5213 O O . ARG B 1 270 ? 16.984 15.609 7.062 1 97.69 270 ARG B O 1
ATOM 5220 N N . ASN B 1 271 ? 16.422 17.094 5.562 1 97.75 271 ASN B N 1
ATOM 5221 C CA . ASN B 1 271 ? 16.953 16.422 4.383 1 97.75 271 ASN B CA 1
ATOM 5222 C C . ASN B 1 271 ? 16.266 15.078 4.148 1 97.75 271 ASN B C 1
ATOM 5224 O O . ASN B 1 271 ? 16.906 14.094 3.777 1 97.75 271 ASN B O 1
ATOM 5228 N N . VAL B 1 272 ? 15.047 15.102 4.469 1 98.56 272 VAL B N 1
ATOM 5229 C CA . VAL B 1 272 ? 14.258 13.906 4.199 1 98.56 272 VAL B CA 1
ATOM 5230 C C . VAL B 1 272 ? 13.125 14.242 3.225 1 98.56 272 VAL B C 1
ATOM 5232 O O . VAL B 1 272 ? 12.266 15.07 3.521 1 98.56 272 VAL B O 1
ATOM 5235 N N . VAL B 1 273 ? 13.211 13.68 2.049 1 98.69 273 VAL B N 1
ATOM 5236 C CA . VAL B 1 273 ? 12.086 13.734 1.127 1 98.69 273 VAL B CA 1
ATOM 5237 C C . VAL B 1 273 ? 11.055 12.672 1.516 1 98.69 273 VAL B C 1
ATOM 5239 O O . VAL B 1 273 ? 11.406 11.531 1.823 1 98.69 273 VAL B O 1
ATOM 5242 N N . HIS B 1 274 ? 9.82 13.055 1.582 1 98.75 274 HIS B N 1
ATOM 5243 C CA . HIS B 1 274 ? 8.773 12.125 1.977 1 98.75 274 HIS B CA 1
ATOM 5244 C C . HIS B 1 274 ? 7.461 12.438 1.258 1 98.75 274 HIS B C 1
ATOM 5246 O O . HIS B 1 274 ? 7.305 13.516 0.68 1 98.75 274 HIS B O 1
ATOM 5252 N N . GLN B 1 275 ? 6.613 11.484 1.215 1 98.5 275 GLN B N 1
ATOM 5253 C CA . GLN B 1 275 ? 5.309 11.539 0.561 1 98.5 275 GLN B CA 1
ATOM 5254 C C . GLN B 1 275 ? 4.23 10.906 1.43 1 98.5 275 GLN B C 1
ATOM 5256 O O . GLN B 1 275 ? 4.477 9.891 2.088 1 98.5 275 GLN B O 1
ATOM 5261 N N . PHE B 1 276 ? 2.9 11.547 1.449 1 98.62 276 PHE B N 1
ATOM 5262 C CA . PHE B 1 276 ? 1.802 11.023 2.256 1 98.62 276 PHE B CA 1
ATOM 5263 C C . PHE B 1 276 ? 0.604 10.68 1.381 1 98.62 276 PHE B C 1
ATOM 5265 O O . PHE B 1 276 ? 0.214 11.469 0.514 1 98.62 276 PHE B O 1
ATOM 5272 N N . LYS B 1 277 ? 0.077 9.539 1.593 1 98.56 277 LYS B N 1
ATOM 5273 C CA . LYS B 1 277 ? -1.269 9.211 1.136 1 98.56 277 LYS B CA 1
ATOM 5274 C C . LYS B 1 277 ? -2.23 9.07 2.312 1 98.56 277 LYS B C 1
ATOM 5276 O O . LYS B 1 277 ? -2.012 8.258 3.211 1 98.56 277 LYS B O 1
ATOM 5281 N N . THR B 1 278 ? -3.244 9.898 2.336 1 98.81 278 THR B N 1
ATOM 5282 C CA . THR B 1 278 ? -4.273 9.773 3.361 1 98.81 278 THR B CA 1
ATOM 5283 C C . THR B 1 278 ? -5.277 8.688 2.99 1 98.81 278 THR B C 1
ATOM 5285 O O . THR B 1 278 ? -6.043 8.836 2.037 1 98.81 278 THR B O 1
ATOM 5288 N N . VAL B 1 279 ? -5.301 7.617 3.789 1 98.19 279 VAL B N 1
ATOM 5289 C CA . VAL B 1 279 ? -6.059 6.449 3.359 1 98.19 279 VAL B CA 1
ATOM 5290 C C . VAL B 1 279 ? -7.379 6.383 4.125 1 98.19 279 VAL B C 1
ATOM 5292 O O . VAL B 1 279 ? -8.258 5.586 3.789 1 98.19 279 VAL B O 1
ATOM 5295 N N . SER B 1 280 ? -7.535 7.207 5.145 1 98 280 SER B N 1
ATOM 5296 C CA . SER B 1 280 ? -8.781 7.352 5.891 1 98 280 SER B CA 1
ATOM 5297 C C . SER B 1 280 ? -8.906 8.75 6.484 1 98 280 SER B C 1
ATOM 5299 O O . SER B 1 280 ? -7.938 9.516 6.508 1 98 280 SER B O 1
ATOM 5301 N N . ALA B 1 281 ? -10.094 9.055 6.961 1 98.25 281 ALA B N 1
ATOM 5302 C CA . ALA B 1 281 ? -10.367 10.391 7.492 1 98.25 281 ALA B CA 1
ATOM 5303 C C . ALA B 1 281 ? -9.484 10.695 8.695 1 98.25 281 ALA B C 1
ATOM 5305 O O . ALA B 1 281 ? -9.398 9.906 9.633 1 98.25 281 ALA B O 1
ATOM 5306 N N . VAL B 1 282 ? -8.883 11.93 8.656 1 98.75 282 VAL B N 1
ATOM 5307 C CA . VAL B 1 282 ? -7.898 12.211 9.695 1 98.75 282 VAL B CA 1
ATOM 5308 C C . VAL B 1 282 ? -7.766 13.719 9.875 1 98.75 282 VAL B C 1
ATOM 5310 O O . VAL B 1 282 ? -7.875 14.484 8.914 1 98.75 282 VAL B O 1
ATOM 5313 N N . CYS B 1 283 ? -7.609 14.109 11.07 1 98.75 283 CYS B N 1
ATOM 5314 C CA . CYS B 1 283 ? -7.152 15.445 11.43 1 98.75 283 CYS B CA 1
ATOM 5315 C C . CYS B 1 283 ? -5.656 15.461 11.703 1 98.75 283 CYS B C 1
ATOM 5317 O O . CYS B 1 283 ? -5.164 14.695 12.547 1 98.75 283 CYS B O 1
ATOM 5319 N N . SER B 1 284 ? -4.977 16.266 11.008 1 98.75 284 SER B N 1
ATOM 5320 C CA . SER B 1 284 ? -3.523 16.344 11.133 1 98.75 284 SER B CA 1
ATOM 5321 C C . SER B 1 284 ? -3.092 17.656 11.766 1 98.75 284 SER B C 1
ATOM 5323 O O . SER B 1 284 ? -3.645 18.719 11.438 1 98.75 284 SER B O 1
ATOM 5325 N N . LEU B 1 285 ? -2.238 17.531 12.703 1 98.62 285 LEU B N 1
ATOM 5326 C CA . LEU B 1 285 ? -1.515 18.641 13.305 1 98.62 285 LEU B CA 1
ATOM 5327 C C . LEU B 1 285 ? -0.023 18.562 12.992 1 98.62 285 LEU B C 1
ATOM 5329 O O . LEU B 1 285 ? 0.581 17.484 13.148 1 98.62 285 LEU B O 1
ATOM 5333 N N . ALA B 1 286 ? 0.566 19.672 12.5 1 98.62 286 ALA B N 1
ATOM 5334 C CA . ALA B 1 286 ? 1.982 19.594 12.156 1 98.62 286 ALA B CA 1
ATOM 5335 C C . ALA B 1 286 ? 2.672 20.938 12.305 1 98.62 286 ALA B C 1
ATOM 5337 O O . ALA B 1 286 ? 2.021 21.984 12.227 1 98.62 286 ALA B O 1
ATOM 5338 N N . TRP B 1 287 ? 3.996 20.938 12.531 1 98.44 287 TRP B N 1
ATOM 5339 C CA . TRP B 1 287 ? 4.82 22.125 12.594 1 98.44 287 TRP B CA 1
ATOM 5340 C C . TRP B 1 287 ? 6.273 21.812 12.242 1 98.44 287 TRP B C 1
ATOM 5342 O O . TRP B 1 287 ? 6.656 20.641 12.172 1 98.44 287 TRP B O 1
ATOM 5352 N N . HIS B 1 288 ? 6.965 22.844 11.922 1 98.12 288 HIS B N 1
ATOM 5353 C CA . HIS B 1 288 ? 8.414 22.734 11.758 1 98.12 288 HIS B CA 1
ATOM 5354 C C . HIS B 1 288 ? 9.141 23.031 13.062 1 98.12 288 HIS B C 1
ATOM 5356 O O . HIS B 1 288 ? 8.656 23.812 13.891 1 98.12 288 HIS B O 1
ATOM 5362 N N . VAL B 1 289 ? 10.258 22.453 13.234 1 98.06 289 VAL B N 1
ATOM 5363 C CA . VAL B 1 289 ? 11.102 22.75 14.391 1 98.06 289 VAL B CA 1
ATOM 5364 C C . VAL B 1 289 ? 12.539 22.984 13.93 1 98.06 289 VAL B C 1
ATOM 5366 O O . VAL B 1 289 ? 13.148 22.109 13.312 1 98.06 289 VAL B O 1
ATOM 5369 N N . ARG B 1 290 ? 12.992 24.156 14.18 1 97.44 290 ARG B N 1
ATOM 5370 C CA . ARG B 1 290 ? 14.383 24.516 13.906 1 97.44 290 ARG B CA 1
ATOM 5371 C C . ARG B 1 290 ? 15.297 24.031 15.031 1 97.44 290 ARG B C 1
ATOM 5373 O O . ARG B 1 290 ? 15.711 24.812 15.883 1 97.44 290 ARG B O 1
ATOM 5380 N N . LEU B 1 291 ? 15.672 22.812 14.906 1 97.75 291 LEU B N 1
ATOM 5381 C CA . LEU B 1 291 ? 16.5 22.25 15.969 1 97.75 291 LEU B CA 1
ATOM 5382 C C . LEU B 1 291 ? 17.781 23.047 16.156 1 97.75 291 LEU B C 1
ATOM 5384 O O . LEU B 1 291 ? 18.422 23.422 15.172 1 97.75 291 LEU B O 1
ATOM 5388 N N . SER B 1 292 ? 18.172 23.172 17.359 1 96.94 292 SER B N 1
ATOM 5389 C CA . SER B 1 292 ? 19.375 23.938 17.672 1 96.94 292 SER B CA 1
ATOM 5390 C C . SER B 1 292 ? 20.609 23.344 17.016 1 96.94 292 SER B C 1
ATOM 5392 O O . SER B 1 292 ? 21.531 24.062 16.625 1 96.94 292 SER B O 1
ATOM 5394 N N . GLN B 1 293 ? 20.625 22.062 16.906 1 94.88 293 GLN B N 1
ATOM 5395 C CA . GLN B 1 293 ? 21.781 21.375 16.328 1 94.88 293 GLN B CA 1
ATOM 5396 C C . GLN B 1 293 ? 21.953 21.734 14.844 1 94.88 293 GLN B C 1
ATOM 5398 O O . GLN B 1 293 ? 23.047 21.609 14.297 1 94.88 293 GLN B O 1
ATOM 5403 N N . TYR B 1 294 ? 20.828 22.141 14.258 1 94.12 294 TYR B N 1
ATOM 5404 C CA . TYR B 1 294 ? 20.891 22.516 12.852 1 94.12 294 TYR B CA 1
ATOM 5405 C C . TYR B 1 294 ? 21.438 23.922 12.672 1 94.12 294 TYR B C 1
ATOM 5407 O O . TYR B 1 294 ? 21.812 24.312 11.57 1 94.12 294 TYR B O 1
ATOM 5415 N N . HIS B 1 295 ? 21.391 24.672 13.781 1 90.81 295 HIS B N 1
ATOM 5416 C CA . HIS B 1 295 ? 21.688 26.094 13.727 1 90.81 295 HIS B CA 1
ATOM 5417 C C . HIS B 1 295 ? 22.688 26.5 14.805 1 90.81 295 HIS B C 1
ATOM 5419 O O . HIS B 1 295 ? 22.375 27.328 15.664 1 90.81 295 HIS B O 1
ATOM 5425 N N . PRO B 1 296 ? 23.891 26.047 14.82 1 81.06 296 PRO B N 1
ATOM 5426 C CA . PRO B 1 296 ? 24.844 26.312 15.898 1 81.06 296 PRO B CA 1
ATOM 5427 C C . PRO B 1 296 ? 25.156 27.797 16.047 1 81.06 296 PRO B C 1
ATOM 5429 O O . PRO B 1 296 ? 25.484 28.266 17.141 1 81.06 296 PRO B O 1
ATOM 5432 N N . GLU B 1 297 ? 25.188 28.5 15.023 1 70.12 297 GLU B N 1
ATOM 5433 C CA . GLU B 1 297 ? 25.578 29.906 15.102 1 70.12 297 GLU B CA 1
ATOM 5434 C C . GLU B 1 297 ? 24.547 30.734 15.867 1 70.12 297 GLU B C 1
ATOM 5436 O O . GLU B 1 297 ? 24.891 31.75 16.484 1 70.12 297 GLU B O 1
ATOM 5441 N N . GLN B 1 298 ? 23.406 30.453 15.812 1 59.19 298 GLN B N 1
ATOM 5442 C CA . GLN B 1 298 ? 22.375 31.234 16.484 1 59.19 298 GLN B CA 1
ATOM 5443 C C . GLN B 1 298 ? 22.484 31.109 18 1 59.19 298 GLN B C 1
ATOM 5445 O O . GLN B 1 298 ? 22.078 32 18.734 1 59.19 298 GLN B O 1
ATOM 5450 N N . LYS B 1 299 ? 23.078 30.094 18.656 1 54.5 299 LYS B N 1
ATOM 5451 C CA . LYS B 1 299 ? 23.281 29.969 20.094 1 54.5 299 LYS B CA 1
ATOM 5452 C C . LYS B 1 299 ? 24.328 30.984 20.578 1 54.5 299 LYS B C 1
ATOM 5454 O O . LYS B 1 299 ? 24.312 31.375 21.75 1 54.5 299 LYS B O 1
ATOM 5459 N N . GLN B 1 300 ? 25.281 31.297 19.828 1 49.09 300 GLN B N 1
ATOM 5460 C CA . GLN B 1 300 ? 26.375 32.125 20.312 1 49.09 300 GLN B CA 1
ATOM 5461 C C . GLN B 1 300 ? 25.891 33.562 20.531 1 49.09 300 GLN B C 1
ATOM 5463 O O . GLN B 1 300 ? 26.359 34.25 21.438 1 49.09 300 GLN B O 1
ATOM 5468 N N . GLU B 1 301 ? 25.062 33.969 19.75 1 48 301 GLU B N 1
ATOM 5469 C CA . GLU B 1 301 ? 24.766 35.406 19.906 1 48 301 GLU B CA 1
ATOM 5470 C C . GLU B 1 301 ? 23.969 35.656 21.188 1 48 301 GLU B C 1
ATOM 5472 O O . GLU B 1 301 ? 24 36.75 21.734 1 48 301 GLU B O 1
ATOM 5477 N N . GLU B 1 302 ? 23.234 34.656 21.641 1 47.34 302 GLU B N 1
ATOM 5478 C CA . GLU B 1 302 ? 22.469 34.969 22.844 1 47.34 302 GLU B CA 1
ATOM 5479 C C . GLU B 1 302 ? 23.328 34.812 24.094 1 47.34 302 GLU B C 1
ATOM 5481 O O . GLU B 1 302 ? 22.969 35.312 25.172 1 47.34 302 GLU B O 1
ATOM 5486 N N . SER B 1 303 ? 24.344 33.906 24.047 1 44.41 303 SER B N 1
ATOM 5487 C CA . SER B 1 303 ? 25.188 33.75 25.234 1 44.41 303 SER B CA 1
ATOM 5488 C C . SER B 1 303 ? 26.062 34.969 25.438 1 44.41 303 SER B C 1
ATOM 5490 O O . SER B 1 303 ? 26.719 35.094 26.484 1 44.41 303 SER B O 1
ATOM 5492 N N . ASP B 1 304 ? 26.406 35.656 24.375 1 43.72 304 ASP B N 1
ATOM 5493 C CA . ASP B 1 304 ? 27.328 36.781 24.625 1 43.72 304 ASP B CA 1
ATOM 5494 C C . ASP B 1 304 ? 26.703 37.812 25.531 1 43.72 304 ASP B C 1
ATOM 5496 O O . ASP B 1 304 ? 27.344 38.812 25.875 1 43.72 304 ASP B O 1
ATOM 5500 N N . SER B 1 305 ? 25.344 37.938 25.625 1 40.28 305 SER B N 1
ATOM 5501 C CA . SER B 1 305 ? 24.969 38.969 26.578 1 40.28 305 SER B CA 1
ATOM 5502 C C . SER B 1 305 ? 25.156 38.5 28.016 1 40.28 305 SER B C 1
ATOM 5504 O O . SER B 1 305 ? 25.109 39.281 28.953 1 40.28 305 SER B O 1
ATOM 5506 N N . SER B 1 306 ? 24.641 37.281 28.484 1 37.28 306 SER B N 1
ATOM 5507 C CA . SER B 1 306 ? 24.75 36.969 29.906 1 37.28 306 SER B CA 1
ATOM 5508 C C . SER B 1 306 ? 26.125 36.406 30.234 1 37.28 306 SER B C 1
ATOM 5510 O O . SER B 1 306 ? 26.734 35.75 29.406 1 37.28 306 SER B O 1
ATOM 5512 N N . GLU B 1 307 ? 26.891 36.938 31.281 1 35.91 307 GLU B N 1
ATOM 5513 C CA . GLU B 1 307 ? 28.156 36.656 31.953 1 35.91 307 GLU B CA 1
ATOM 5514 C C . GLU B 1 307 ? 28.328 35.125 32.125 1 35.91 307 GLU B C 1
ATOM 5516 O O . GLU B 1 307 ? 27.359 34.406 32.219 1 35.91 307 GLU B O 1
ATOM 5521 N N . ASP B 1 308 ? 29.656 34.594 32.125 1 36.47 308 ASP B N 1
ATOM 5522 C CA . ASP B 1 308 ? 30.5 33.438 31.922 1 36.47 308 ASP B CA 1
ATOM 5523 C C . ASP B 1 308 ? 30.156 32.312 32.875 1 36.47 308 ASP B C 1
ATOM 5525 O O . ASP B 1 308 ? 30.938 31.375 33.062 1 36.47 308 ASP B O 1
ATOM 5529 N N . THR B 1 309 ? 29.312 32.531 33.969 1 33.62 309 THR B N 1
ATOM 5530 C CA . THR B 1 309 ? 29.609 31.516 34.969 1 33.62 309 THR B CA 1
ATOM 5531 C C . THR B 1 309 ? 29.109 30.156 34.531 1 33.62 309 THR B C 1
ATOM 5533 O O . THR B 1 309 ? 28.531 29.406 35.344 1 33.62 309 THR B O 1
ATOM 5536 N N . GLU B 1 310 ? 28.594 29.969 33.281 1 32.06 310 GLU B N 1
ATOM 5537 C CA . GLU B 1 310 ? 27.812 28.75 33.156 1 32.06 310 GLU B CA 1
ATOM 5538 C C . GLU B 1 310 ? 28.703 27.516 33.219 1 32.06 310 GLU B C 1
ATOM 5540 O O . GLU B 1 310 ? 29.734 27.453 32.531 1 32.06 310 GLU B O 1
ATOM 5545 N N . SER B 1 311 ? 28.578 26.609 34.281 1 32 311 SER B N 1
ATOM 5546 C CA . SER B 1 311 ? 29.156 25.344 34.688 1 32 311 SER B CA 1
ATOM 5547 C C . SER B 1 311 ? 29.062 24.297 33.562 1 32 311 SER B C 1
ATOM 5549 O O . SER B 1 311 ? 28.219 24.422 32.688 1 32 311 SER B O 1
ATOM 5551 N N . GLU B 1 312 ? 30.078 23.344 33.406 1 29.84 312 GLU B N 1
ATOM 5552 C CA . GLU B 1 312 ? 30.562 22.219 32.625 1 29.84 312 GLU B CA 1
ATOM 5553 C C . GLU B 1 312 ? 29.453 21.203 32.375 1 29.84 312 GLU B C 1
ATOM 5555 O O . GLU B 1 312 ? 29.656 20.188 31.703 1 29.84 312 GLU B O 1
ATOM 5560 N N . GLU B 1 313 ? 28.297 21.188 33.062 1 29.64 313 GLU B N 1
ATOM 5561 C CA . GLU B 1 313 ? 27.5 19.953 33.094 1 29.64 313 GLU B CA 1
ATOM 5562 C C . GLU B 1 313 ? 26.766 19.75 31.781 1 29.64 313 GLU B C 1
ATOM 5564 O O . GLU B 1 313 ? 26.016 18.766 31.625 1 29.64 313 GLU B O 1
ATOM 5569 N N . GLU B 1 314 ? 26.688 20.688 30.891 1 28.72 314 GLU B N 1
ATOM 5570 C CA . GLU B 1 314 ? 25.656 20.562 29.859 1 28.72 314 GLU B CA 1
ATOM 5571 C C . GLU B 1 314 ? 26.141 19.688 28.719 1 28.72 314 GLU B C 1
ATOM 5573 O O . GLU B 1 314 ? 25.453 19.547 27.703 1 28.72 314 GLU B O 1
ATOM 5578 N N . GLU B 1 315 ? 27.359 19.203 28.672 1 29.45 315 GLU B N 1
ATOM 5579 C CA . GLU B 1 315 ? 27.812 18.484 27.484 1 29.45 315 GLU B CA 1
ATOM 5580 C C . GLU B 1 315 ? 27.078 17.156 27.328 1 29.45 315 GLU B C 1
ATOM 5582 O O . GLU B 1 315 ? 27.188 16.5 26.297 1 29.45 315 GLU B O 1
ATOM 5587 N N . GLU B 1 316 ? 26.578 16.516 28.375 1 31.14 316 GLU B N 1
ATOM 5588 C CA . GLU B 1 316 ? 26.172 15.117 28.266 1 31.14 316 GLU B CA 1
ATOM 5589 C C . GLU B 1 316 ? 24.875 14.984 27.484 1 31.14 316 GLU B C 1
ATOM 5591 O O . GLU B 1 316 ? 24.391 13.875 27.219 1 31.14 316 GLU B O 1
ATOM 5596 N N . LYS B 1 317 ? 24.016 16.031 27.297 1 29.31 317 LYS B N 1
ATOM 5597 C CA . LYS B 1 317 ? 22.656 15.789 26.812 1 29.31 317 LYS B CA 1
ATOM 5598 C C . LYS B 1 317 ? 22.625 15.625 25.297 1 29.31 317 LYS B C 1
ATOM 5600 O O . LYS B 1 317 ? 21.562 15.508 24.688 1 29.31 317 LYS B O 1
ATOM 5605 N N . LYS B 1 318 ? 23.75 15.859 24.625 1 30.97 318 LYS B N 1
ATOM 5606 C CA . LYS B 1 318 ? 23.594 15.891 23.172 1 30.97 318 LYS B CA 1
ATOM 5607 C C . LYS B 1 318 ? 23.406 14.492 22.594 1 30.97 318 LYS B C 1
ATOM 5609 O O . LYS B 1 318 ? 23.109 14.328 21.406 1 30.97 318 LYS B O 1
ATOM 5614 N N . VAL B 1 319 ? 23.969 13.477 23.344 1 28.23 319 VAL B N 1
ATOM 5615 C CA . VAL B 1 319 ? 24.094 12.227 22.594 1 28.23 319 VAL B CA 1
ATOM 5616 C C . VAL B 1 319 ? 22.719 11.57 22.453 1 28.23 319 VAL B C 1
ATOM 5618 O O . VAL B 1 319 ? 22.562 10.633 21.672 1 28.23 319 VAL B O 1
ATOM 5621 N N . LYS B 1 320 ? 21.734 11.922 23.328 1 29.58 320 LYS B N 1
ATOM 5622 C CA . LYS B 1 320 ? 20.625 10.969 23.422 1 29.58 320 LYS B CA 1
ATOM 5623 C C . LYS B 1 320 ? 19.656 11.125 22.25 1 29.58 320 LYS B C 1
ATOM 5625 O O . LYS B 1 320 ? 18.75 10.305 22.062 1 29.58 320 LYS B O 1
ATOM 5630 N N . ILE B 1 321 ? 19.547 12.242 21.734 1 30.66 321 ILE B N 1
ATOM 5631 C CA . ILE B 1 321 ? 18.438 12.273 20.781 1 30.66 321 ILE B CA 1
ATOM 5632 C C . ILE B 1 321 ? 18.812 11.438 19.547 1 30.66 321 ILE B C 1
ATOM 5634 O O . ILE B 1 321 ? 17.938 11.062 18.75 1 30.66 321 ILE B O 1
ATOM 5638 N N . GLU B 1 322 ? 20.109 11.336 19.203 1 34.19 322 GLU B N 1
ATOM 5639 C CA . GLU B 1 322 ? 20.406 10.5 18.047 1 34.19 322 GLU B CA 1
ATOM 5640 C C . GLU B 1 322 ? 20.094 9.039 18.328 1 34.19 322 GLU B C 1
ATOM 5642 O O . GLU B 1 322 ? 19.953 8.234 17.406 1 34.19 322 GLU B O 1
ATOM 5647 N N . ALA B 1 323 ? 20.281 8.531 19.672 1 33.09 323 ALA B N 1
ATOM 5648 C CA . ALA B 1 323 ? 20.172 7.125 20.047 1 33.09 323 ALA B CA 1
ATOM 5649 C C . ALA B 1 323 ? 18.703 6.688 20.109 1 33.09 323 ALA B C 1
ATOM 5651 O O . ALA B 1 323 ? 18.406 5.539 20.438 1 33.09 323 ALA B O 1
ATOM 5652 N N . ILE B 1 324 ? 17.797 7.582 20.266 1 32 324 ILE B N 1
ATOM 5653 C CA . ILE B 1 324 ? 16.438 7.09 20.469 1 32 324 ILE B CA 1
ATOM 5654 C C . ILE B 1 324 ? 15.992 6.285 19.25 1 32 324 ILE B C 1
ATOM 5656 O O . ILE B 1 324 ? 14.867 5.77 19.219 1 32 324 ILE B O 1
ATOM 5660 N N . ALA B 1 325 ? 16.75 6.32 18.203 1 31.38 325 ALA B N 1
ATOM 5661 C CA . ALA B 1 325 ? 16.188 5.551 17.094 1 31.38 325 ALA B CA 1
ATOM 5662 C C . ALA B 1 325 ? 16.078 4.074 17.453 1 31.38 325 ALA B C 1
ATOM 5664 O O . ALA B 1 325 ? 15.367 3.318 16.766 1 31.38 325 ALA B O 1
ATOM 5665 N N . VAL B 1 326 ? 17.172 3.518 18.297 1 28.22 326 VAL B N 1
ATOM 5666 C CA . VAL B 1 326 ? 17.344 2.078 18.141 1 28.22 326 VAL B CA 1
ATOM 5667 C C . VAL B 1 326 ? 16.234 1.335 18.875 1 28.22 326 VAL B C 1
ATOM 5669 O O . VAL B 1 326 ? 15.617 0.426 18.328 1 28.22 326 VAL B O 1
ATOM 5672 N N . GLU B 1 327 ? 16.344 1.208 20.328 1 29.66 327 GLU B N 1
ATOM 5673 C CA . GLU B 1 327 ? 16.078 -0.04 21.031 1 29.66 327 GLU B CA 1
ATOM 5674 C C . GLU B 1 327 ? 14.617 -0.151 21.453 1 29.66 327 GLU B C 1
ATOM 5676 O O . GLU B 1 327 ? 14.305 -0.227 22.641 1 29.66 327 GLU B O 1
ATOM 5681 N N . ILE B 1 328 ? 13.68 0.616 21.094 1 26.89 328 ILE B N 1
ATOM 5682 C CA . ILE B 1 328 ? 12.492 0.358 21.891 1 26.89 328 ILE B CA 1
ATOM 5683 C C . ILE B 1 328 ? 12.039 -1.089 21.703 1 26.89 328 ILE B C 1
ATOM 5685 O O . ILE B 1 328 ? 11.516 -1.45 20.656 1 26.89 328 ILE B O 1
ATOM 5689 N N . LYS B 1 329 ? 12.914 -2.072 22.188 1 26.39 329 LYS B N 1
ATOM 5690 C CA . LYS B 1 329 ? 12.453 -3.451 22.312 1 26.39 329 LYS B CA 1
ATOM 5691 C C . LYS B 1 329 ? 11.125 -3.525 23.047 1 26.39 329 LYS B C 1
ATOM 5693 O O . LYS B 1 329 ? 10.859 -2.719 23.953 1 26.39 329 LYS B O 1
ATOM 5698 N N . GLU B 1 330 ? 10.172 -4.262 22.641 1 26.31 330 GLU B N 1
ATOM 5699 C CA . GLU B 1 330 ? 8.82 -4.633 23.062 1 26.31 330 GLU B CA 1
ATOM 5700 C C . GLU B 1 330 ? 8.789 -5.02 24.547 1 26.31 330 GLU B C 1
ATOM 5702 O O . GLU B 1 330 ? 9.602 -5.828 24.984 1 26.31 330 GLU B O 1
ATOM 5707 N N . PRO B 1 331 ? 8.422 -4.094 25.531 1 25.97 331 PRO B N 1
ATOM 5708 C CA . PRO B 1 331 ? 8.227 -4.473 26.938 1 25.97 331 PRO B CA 1
ATOM 5709 C C . PRO B 1 331 ? 7.523 -5.82 27.094 1 25.97 331 PRO B C 1
ATOM 5711 O O . PRO B 1 331 ? 6.539 -6.094 26.391 1 25.97 331 PRO B O 1
ATOM 5714 N N . LYS B 1 332 ? 8.227 -6.902 27.484 1 23.17 332 LYS B N 1
ATOM 5715 C CA . LYS B 1 332 ? 7.758 -8.234 27.859 1 23.17 332 LYS B CA 1
ATOM 5716 C C . LYS B 1 332 ? 6.57 -8.156 28.812 1 23.17 332 LYS B C 1
ATOM 5718 O O . LYS B 1 332 ? 6.383 -7.145 29.484 1 23.17 332 LYS B O 1
ATOM 5723 N N . GLN B 1 333 ? 5.754 -9.281 29.062 1 23.88 333 GLN B N 1
ATOM 5724 C CA . GLN B 1 333 ? 4.512 -9.914 29.5 1 23.88 333 GLN B CA 1
ATOM 5725 C C . GLN B 1 333 ? 4.371 -9.867 31.016 1 23.88 333 GLN B C 1
ATOM 5727 O O . GLN B 1 333 ? 3.906 -10.836 31.641 1 23.88 333 GLN B O 1
ATOM 5732 N N . GLU B 1 334 ? 5.039 -8.906 31.734 1 24.09 334 GLU B N 1
ATOM 5733 C CA . GLU B 1 334 ? 4.953 -9.281 33.156 1 24.09 334 GLU B CA 1
ATOM 5734 C C . GLU B 1 334 ? 3.537 -9.078 33.688 1 24.09 334 GLU B C 1
ATOM 5736 O O . GLU B 1 334 ? 3.289 -8.141 34.469 1 24.09 334 GLU B O 1
ATOM 5741 N N . VAL B 1 335 ? 2.473 -8.914 32.875 1 23.72 335 VAL B N 1
ATOM 5742 C CA . VAL B 1 335 ? 1.226 -8.445 33.469 1 23.72 335 VAL B CA 1
ATOM 5743 C C . VAL B 1 335 ? 0.683 -9.5 34.438 1 23.72 335 VAL B C 1
ATOM 5745 O O . VAL B 1 335 ? -0.304 -10.18 34.125 1 23.72 335 VAL B O 1
ATOM 5748 N N . GLU B 1 336 ? 1.484 -10.492 34.969 1 22.14 336 GLU B N 1
ATOM 5749 C CA . GLU B 1 336 ? 0.749 -11.578 35.594 1 22.14 336 GLU B CA 1
ATOM 5750 C C . GLU B 1 336 ? 0.043 -11.102 36.875 1 22.14 336 GLU B C 1
ATOM 5752 O O . GLU B 1 336 ? -1.043 -11.578 37.219 1 22.14 336 GLU B O 1
ATOM 5757 N N . LYS B 1 337 ? 0.708 -10.43 37.781 1 20.8 337 LYS B N 1
ATOM 5758 C CA . LYS B 1 337 ? 0.505 -10.867 39.156 1 20.8 337 LYS B CA 1
ATOM 5759 C C . LYS B 1 337 ? -0.8 -10.32 39.719 1 20.8 337 LYS B C 1
ATOM 5761 O O . LYS B 1 337 ? -1.528 -11.023 40.406 1 20.8 337 LYS B O 1
ATOM 5766 N N . GLU B 1 338 ? -0.996 -8.969 39.875 1 20.52 338 GLU B N 1
ATOM 5767 C CA . GLU B 1 338 ? -1.499 -8.469 41.156 1 20.52 338 GLU B CA 1
ATOM 5768 C C . GLU B 1 338 ? -3.023 -8.5 41.188 1 20.52 338 GLU B C 1
ATOM 5770 O O . GLU B 1 338 ? -3.643 -7.82 42.031 1 20.52 338 GLU B O 1
ATOM 5775 N N . ARG B 1 339 ? -3.725 -9.141 40.25 1 20.61 339 ARG B N 1
ATOM 5776 C CA . ARG B 1 339 ? -5.145 -8.812 40.219 1 20.61 339 ARG B CA 1
ATOM 5777 C C . ARG B 1 339 ? -5.867 -9.328 41.438 1 20.61 339 ARG B C 1
ATOM 5779 O O . ARG B 1 339 ? -7.102 -9.375 41.5 1 20.61 339 ARG B O 1
ATOM 5786 N N . LYS B 1 340 ? -5.223 -9.938 42.438 1 20.84 340 LYS B N 1
ATOM 5787 C CA . LYS B 1 340 ? -6.102 -10.758 43.25 1 20.84 340 LYS B CA 1
ATOM 5788 C C . LYS B 1 340 ? -7.086 -9.891 44.031 1 20.84 340 LYS B C 1
ATOM 5790 O O . LYS B 1 340 ? -8.18 -10.344 44.375 1 20.84 340 LYS B O 1
ATOM 5795 N N . LEU B 1 341 ? -6.711 -8.781 44.75 1 19.58 341 LEU B N 1
ATOM 5796 C CA . LEU B 1 341 ? -7.238 -8.672 46.094 1 19.58 341 LEU B CA 1
ATOM 5797 C C . LEU B 1 341 ? -8.672 -8.156 46.094 1 19.58 341 LEU B C 1
ATOM 5799 O O . LEU B 1 341 ? -9.469 -8.492 46.969 1 19.58 341 LEU B O 1
ATOM 5803 N N . VAL B 1 342 ? -9.086 -7.074 45.312 1 19.33 342 VAL B N 1
ATOM 5804 C CA . VAL B 1 342 ? -9.945 -6.117 46.031 1 19.33 342 VAL B CA 1
ATOM 5805 C C . VAL B 1 342 ? -11.398 -6.586 45.969 1 19.33 342 VAL B C 1
ATOM 5807 O O . VAL B 1 342 ? -12.289 -5.938 46.5 1 19.33 342 VAL B O 1
ATOM 5810 N N . LYS B 1 343 ? -11.852 -7.562 45.188 1 20.11 343 LYS B N 1
ATOM 5811 C CA . LYS B 1 343 ? -13.258 -7.391 44.844 1 20.11 343 LYS B CA 1
ATOM 5812 C C . LYS B 1 343 ? -14.156 -7.723 46.031 1 20.11 343 LYS B C 1
ATOM 5814 O O . LYS B 1 343 ? -15.102 -8.5 45.906 1 20.11 343 LYS B O 1
ATOM 5819 N N . GLU B 1 344 ? -13.859 -7.621 47.219 1 19.55 344 GLU B N 1
ATOM 5820 C CA . GLU B 1 344 ? -14.797 -8.203 48.188 1 19.55 344 GLU B CA 1
ATOM 5821 C C . GLU B 1 344 ? -16.172 -7.527 48.094 1 19.55 344 GLU B C 1
ATOM 5823 O O . GLU B 1 344 ? -17.203 -8.172 48.281 1 19.55 344 GLU B O 1
ATOM 5828 N N . ARG B 1 345 ? -16.375 -6.176 48.125 1 19.55 345 ARG B N 1
ATOM 5829 C CA . ARG B 1 345 ? -17.453 -5.711 49.031 1 19.55 345 ARG B CA 1
ATOM 5830 C C . ARG B 1 345 ? -18.797 -5.738 48.312 1 19.55 345 ARG B C 1
ATOM 5832 O O . ARG B 1 345 ? -19.031 -4.949 47.375 1 19.55 345 ARG B O 1
ATOM 5839 N N . ILE B 1 346 ? -19.453 -6.906 48 1 19.84 346 ILE B N 1
ATOM 5840 C CA . ILE B 1 346 ? -20.75 -7.18 47.375 1 19.84 346 ILE B CA 1
ATOM 5841 C C . ILE B 1 346 ? -21.844 -6.457 48.156 1 19.84 346 ILE B C 1
ATOM 5843 O O . ILE B 1 346 ? -22.234 -6.879 49.25 1 19.84 346 ILE B O 1
ATOM 5847 N N . LYS B 1 347 ? -21.75 -5.02 48.125 1 19.33 347 LYS B N 1
ATOM 5848 C CA . LYS B 1 347 ? -22.719 -4.312 48.969 1 19.33 347 LYS B CA 1
ATOM 5849 C C . LYS B 1 347 ? -24.156 -4.711 48.625 1 19.33 347 LYS B C 1
ATOM 5851 O O . LYS B 1 347 ? -24.391 -5.305 47.562 1 19.33 347 LYS B O 1
ATOM 5856 N N . LYS B 1 348 ? -25.234 -3.693 48.562 1 19.75 348 LYS B N 1
ATOM 5857 C CA . LYS B 1 348 ? -26.422 -3.258 49.281 1 19.75 348 LYS B CA 1
ATOM 585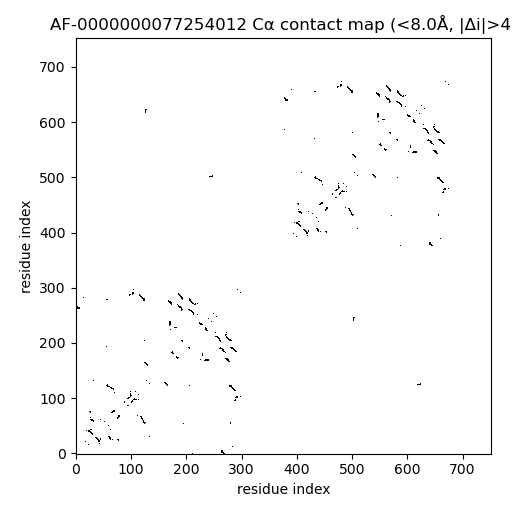8 C C . LYS B 1 348 ? -27.672 -3.414 48.438 1 19.75 348 LYS B C 1
ATOM 5860 O O . LYS B 1 348 ? -28.766 -2.98 48.844 1 19.75 348 LYS B O 1
ATOM 5865 N N . GLU B 1 349 ? -27.688 -3.676 47.125 1 20.12 349 GLU B N 1
ATOM 5866 C CA . GLU B 1 349 ? -28.797 -2.998 46.469 1 20.12 349 GLU B CA 1
ATOM 5867 C C . GLU B 1 349 ? -30.125 -3.6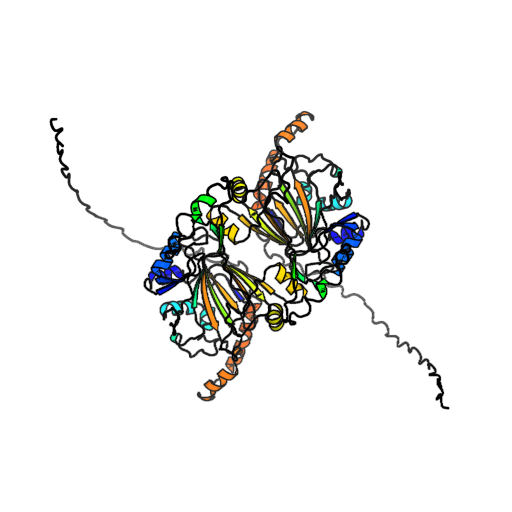99 46.719 1 20.12 349 GLU B C 1
ATOM 5869 O O . GLU B 1 349 ? -30.25 -4.898 46.469 1 20.12 349 GLU B O 1
ATOM 5874 N N . ASP B 1 350 ? -31.078 -3.123 47.531 1 19.28 350 ASP B N 1
ATOM 5875 C CA . ASP B 1 350 ? -32.344 -3.646 48 1 19.28 350 ASP B CA 1
ATOM 5876 C C . ASP B 1 350 ? -33.344 -3.791 46.844 1 19.28 350 ASP B C 1
ATOM 5878 O O . ASP B 1 350 ? -33.219 -3.107 45.812 1 19.28 350 ASP B O 1
ATOM 5882 N N . PRO B 1 351 ? -34.469 -4.637 46.875 1 21.06 351 PRO B N 1
ATOM 5883 C CA . PRO B 1 351 ? -35.438 -5.41 46.094 1 21.06 351 PRO B CA 1
ATOM 5884 C C . PRO B 1 351 ? -36.594 -4.562 45.625 1 21.06 351 PRO B C 1
ATOM 5886 O O . PRO B 1 351 ? -37.562 -5.094 45.031 1 21.06 351 PRO B O 1
ATOM 5889 N N . GLU B 1 352 ? -36.656 -3.113 45.75 1 19.95 352 GLU B N 1
ATOM 5890 C CA . GLU B 1 352 ? -38.031 -2.707 46 1 19.95 352 GLU B CA 1
ATOM 5891 C C . GLU B 1 352 ? -38.938 -3.053 44.812 1 19.95 352 GLU B C 1
ATOM 5893 O O . GLU B 1 352 ? -38.469 -3.225 43.688 1 19.95 352 GLU B O 1
ATOM 5898 N N . GLU B 1 353 ? -40.406 -2.793 44.969 1 20 353 GLU B N 1
ATOM 5899 C CA . GLU B 1 353 ? -41.781 -3.242 44.688 1 20 353 GLU B CA 1
ATOM 5900 C C . GLU B 1 353 ? -42.281 -2.703 43.375 1 20 353 GLU B C 1
ATOM 5902 O O . GLU B 1 353 ? -42.094 -1.524 43.062 1 20 353 GLU B O 1
ATOM 5907 N N . GLU B 1 354 ? -42.438 -3.461 42.312 1 20.77 354 GLU B N 1
ATOM 5908 C CA . GLU B 1 354 ? -42.969 -3.398 40.969 1 20.77 354 GLU B CA 1
ATOM 5909 C C . GLU B 1 354 ? -44.406 -2.854 40.938 1 20.77 354 GLU B C 1
ATOM 5911 O O . GLU B 1 354 ? -45.344 -3.559 41.312 1 20.77 354 GLU B O 1
ATOM 5916 N N . ARG B 1 355 ? -44.656 -1.552 41.469 1 18.7 355 ARG B N 1
ATOM 5917 C CA . ARG B 1 355 ? -46.062 -1.123 41.531 1 18.7 355 ARG B CA 1
ATOM 5918 C C . ARG B 1 355 ? -46.719 -1.122 40.156 1 18.7 355 ARG B C 1
ATOM 5920 O O . ARG B 1 355 ? -46.094 -0.737 39.188 1 18.7 355 ARG B O 1
ATOM 5927 N N . HIS B 1 356 ? -47.812 -1.877 39.969 1 20.58 356 HIS B N 1
ATOM 5928 C CA . HIS B 1 356 ? -48.781 -2.361 39 1 20.58 356 HIS B CA 1
ATOM 5929 C C . HIS B 1 356 ? -49.594 -1.217 38.438 1 20.58 356 HIS B C 1
ATOM 5931 O O . HIS B 1 356 ? -50.562 -1.448 37.688 1 20.58 356 HIS B O 1
ATOM 5937 N N . ARG B 1 357 ? -49.125 0.129 38.375 1 18.98 357 ARG B N 1
ATOM 5938 C CA . ARG B 1 357 ? -50.219 1.08 38.25 1 18.98 357 ARG B CA 1
ATOM 5939 C C . ARG B 1 357 ? -51.031 0.857 37 1 18.98 357 ARG B C 1
ATOM 5941 O O . ARG B 1 357 ? -50.469 0.668 35.906 1 18.98 357 ARG B O 1
ATOM 5948 N N . THR B 1 358 ? -52.344 0.58 37.062 1 20.69 358 THR B N 1
ATOM 5949 C CA . THR B 1 358 ? -53.562 0.194 36.375 1 20.69 358 THR B CA 1
ATOM 5950 C C . THR B 1 358 ? -54.062 1.314 35.438 1 20.69 358 THR B C 1
ATOM 5952 O O . THR B 1 358 ? -55.062 1.178 34.781 1 20.69 358 THR B O 1
ATOM 5955 N N . LEU B 1 359 ? -53.156 2.023 34.656 1 20.58 359 LEU B N 1
ATOM 5956 C CA . LEU B 1 359 ? -53.812 3.207 34.094 1 20.58 359 LEU B CA 1
ATOM 5957 C C . LEU B 1 359 ? -55.062 2.824 33.312 1 20.58 359 LEU B C 1
ATOM 5959 O O . LEU B 1 359 ? -55.062 1.832 32.562 1 20.58 359 LEU B O 1
ATOM 5963 N N . PRO B 1 360 ? -56.188 3.506 33.562 1 21.41 360 PRO B N 1
ATOM 5964 C CA . PRO B 1 360 ? -57.625 3.346 33.25 1 21.41 360 PRO B CA 1
ATOM 5965 C C . PRO B 1 360 ? -57.906 3.445 31.75 1 21.41 360 PRO B C 1
ATOM 5967 O O . PRO B 1 360 ? -57.094 4 31 1 21.41 360 PRO B O 1
ATOM 5970 N N . SER B 1 361 ? -58.938 2.818 31.297 1 22.55 361 SER B N 1
ATOM 5971 C CA . SER B 1 361 ? -59.688 2.307 30.141 1 22.55 361 SER B CA 1
ATOM 5972 C C . SER B 1 361 ? -60.281 3.441 29.328 1 22.55 361 SER B C 1
ATOM 5974 O O . SER B 1 361 ? -61.031 3.197 28.359 1 22.55 361 SER B O 1
ATOM 5976 N N . VAL B 1 362 ? -59.688 4.676 29.203 1 20.06 362 VAL B N 1
ATOM 5977 C CA . VAL B 1 362 ? -60.656 5.676 28.797 1 20.06 362 VAL B CA 1
ATOM 5978 C C . VAL B 1 362 ? -61.25 5.297 27.438 1 20.06 362 VAL B C 1
ATOM 5980 O O . VAL B 1 362 ? -60.531 4.93 26.516 1 20.06 362 VAL B O 1
ATOM 5983 N N . LYS B 1 363 ? -62.562 5.254 27.312 1 22.5 363 LYS B N 1
ATOM 5984 C CA . LYS B 1 363 ? -63.688 4.906 26.438 1 22.5 363 LYS B CA 1
ATOM 5985 C C . LYS B 1 363 ? -63.75 5.844 25.234 1 22.5 363 LYS B C 1
ATOM 5987 O O . LYS B 1 363 ? -64.125 7.008 25.359 1 22.5 363 LYS B O 1
ATOM 5992 N N . VAL B 1 364 ? -62.594 6.105 24.484 1 21.47 364 VAL B N 1
ATOM 5993 C CA . VAL B 1 364 ? -62.844 7.176 23.531 1 21.47 364 VAL B CA 1
ATOM 5994 C C . VAL B 1 364 ? -64 6.777 22.609 1 21.47 364 VAL B C 1
ATOM 5996 O O . VAL B 1 364 ? -64 5.672 22.062 1 21.47 364 VAL B O 1
ATOM 5999 N N . LYS B 1 365 ? -65.125 7.516 22.641 1 22.03 365 LYS B N 1
ATOM 6000 C CA . LYS B 1 365 ? -66.438 7.578 22 1 22.03 365 LYS B CA 1
ATOM 6001 C C . LYS B 1 365 ? -66.312 7.734 20.484 1 22.03 365 LYS B C 1
ATOM 6003 O O . LYS B 1 365 ? -65.688 8.664 20.016 1 22.03 365 LYS B O 1
ATOM 6008 N N . GLN B 1 366 ? -66.312 6.676 19.688 1 21.38 366 GLN B N 1
ATOM 6009 C CA . GLN B 1 366 ? -66.312 6.574 18.234 1 21.38 366 GLN B CA 1
ATOM 6010 C C . GLN B 1 366 ? -67.5 7.258 17.625 1 21.38 366 GLN B C 1
ATOM 6012 O O . GLN B 1 366 ? -68.625 6.789 17.781 1 21.38 366 GLN B O 1
ATOM 6017 N N . GLU B 1 367 ? -67.625 8.578 17.781 1 21.77 367 GLU B N 1
ATOM 6018 C CA . GLU B 1 367 ? -68.875 9.109 17.203 1 21.77 367 GLU B CA 1
ATOM 6019 C C . GLU B 1 367 ? -69 8.742 15.719 1 21.77 367 GLU B C 1
ATOM 6021 O O . GLU B 1 367 ? -67.938 8.555 15.047 1 21.77 367 GLU B O 1
ATOM 6026 N N . GLU B 1 368 ? -70.25 8.523 15.188 1 22.45 368 GLU B N 1
ATOM 6027 C CA . GLU B 1 368 ? -71.062 7.949 14.117 1 22.45 368 GLU B CA 1
ATOM 6028 C C . GLU B 1 368 ? -71.062 8.828 12.867 1 22.45 368 GLU B C 1
ATOM 6030 O O . GLU B 1 368 ? -71.625 8.484 11.852 1 22.45 368 GLU B O 1
ATOM 6035 N N . VAL B 1 369 ? -69.938 9.422 12.32 1 22.14 369 VAL B N 1
ATOM 6036 C CA . VAL B 1 369 ? -70.25 10.391 11.273 1 22.14 369 VAL B CA 1
ATOM 6037 C C . VAL B 1 369 ? -71 9.695 10.141 1 22.14 369 VAL B C 1
ATOM 6039 O O . VAL B 1 369 ? -70.562 8.672 9.617 1 22.14 369 VAL B O 1
ATOM 6042 N N . THR B 1 370 ? -72.312 10.023 9.812 1 21.95 370 THR B N 1
ATOM 6043 C CA . THR B 1 370 ? -73.438 9.719 8.922 1 21.95 370 THR B CA 1
ATOM 6044 C C . THR B 1 370 ? -73.188 10.25 7.52 1 21.95 370 THR B C 1
ATOM 6046 O O . THR B 1 370 ? -74 10.133 6.629 1 21.95 370 THR B O 1
ATOM 6049 N N . VAL B 1 371 ? -71.938 10.414 6.934 1 23.16 371 VAL B N 1
ATOM 6050 C CA . VAL B 1 371 ? -72.062 11.219 5.719 1 23.16 371 VAL B CA 1
ATOM 6051 C C . VAL B 1 371 ? -73 10.547 4.723 1 23.16 371 VAL B C 1
ATOM 6053 O O . VAL B 1 371 ? -72.875 9.359 4.414 1 23.16 371 VAL B O 1
ATOM 6056 N N . GLN B 1 372 ? -74.125 11.211 4.312 1 21.94 372 GLN B N 1
ATOM 6057 C CA . GLN B 1 372 ? -75.312 11.172 3.43 1 21.94 372 GLN B CA 1
ATOM 6058 C C . GLN B 1 372 ? -74.875 11.055 1.968 1 21.94 372 GLN B C 1
ATOM 6060 O O . GLN B 1 372 ? -73.812 11.594 1.571 1 21.94 372 GLN B O 1
ATOM 6065 N N . LYS B 1 373 ? -75.562 10.125 1.182 1 24.5 373 LYS B N 1
ATOM 6066 C CA . LYS B 1 373 ? -75.688 9.648 -0.188 1 24.5 373 LYS B CA 1
ATOM 6067 C C . LYS B 1 373 ? -76.188 10.773 -1.116 1 24.5 373 LYS B C 1
ATOM 6069 O O . LYS B 1 373 ? -77.25 11.305 -0.965 1 24.5 373 LYS B O 1
ATOM 6074 N N . ARG B 1 374 ? -75.375 11.719 -1.406 1 22.66 374 ARG B N 1
ATOM 6075 C CA . ARG B 1 374 ? -75.875 12.68 -2.371 1 22.66 374 ARG B CA 1
ATOM 6076 C C . ARG B 1 374 ? -76.438 11.961 -3.6 1 22.66 374 ARG B C 1
ATOM 6078 O O . ARG B 1 374 ? -75.688 11.289 -4.32 1 22.66 374 ARG B O 1
ATOM 6085 N N . GLN B 1 375 ? -77.688 11.484 -3.607 1 21.83 375 GLN B N 1
ATOM 6086 C CA . GLN B 1 375 ? -78.75 11.109 -4.523 1 21.83 375 GLN B CA 1
ATOM 6087 C C . GLN B 1 375 ? -78.75 11.961 -5.789 1 21.83 375 GLN B C 1
ATOM 6089 O O . GLN B 1 375 ? -78.75 11.43 -6.898 1 21.83 375 GLN B O 1
ATOM 6094 N N . LYS B 1 376 ? -80.062 12.641 -6.004 1 20.23 376 LYS B N 1
ATOM 6095 C CA . LYS B 1 376 ? -81 13.078 -7.062 1 20.23 376 LYS B CA 1
ATOM 6096 C C . LYS B 1 376 ? -80.5 14.352 -7.73 1 20.23 376 LYS B C 1
ATOM 6098 O O . LYS B 1 376 ? -80.062 15.281 -7.051 1 20.23 376 LYS B O 1
#

Organism: NCBI:txid88201

Radius of gyration: 34.76 Å; Cα contacts (8 Å, |Δi|>4): 1296; chains: 2; bounding box: 146×92×100 Å

Foldseek 3Di:
DDKDAQQQVQPDQPLVVCCVVPVAQWWWFDAPPDRDIDIDGSVVLSVQQLVQDDDFFGHGGKIDKEFQLDDDDPGGYHDDVVNVVVLCVDVVSQQQPQLHVQFLNVVDDSNPDPFGWIKMKGGAKDKAFPVSGDDDPPDDPDDPPVVVVVPPPPPPVPPGDIDTDFAKQAKFFDWDDAAPPTFGFKKKKWKAGDASPNPDDDFAWFKKKKKWDLVCLVVCCVVQVFDNNDPRSPRGDDHQDPVNVVVVVVVPTDMDIDIGGHGMMDMDGTSMIMMIGGHGIIMMIMTTGRGCVNPVVSVVVVVVVDDDPDDPPPVPPPVPVVVVVPDPPDPDDPVPDDPDPDPDDDDDDDPDDPDDDDDDDDDDDPDDDDPDPDDD/DDKDPQQQVQPDQVLVVCCVPPVAQWWWFDAPPDRDIDIDGSVVLSVQQLVQDDDFFGHGGKIDKAFQLDDDDPGGYHDDVVNVVVLCVDVVSQQQPQLHVQFLNVVDDSNPDPFGWIKMKGGAKDKAFPVSGDDDPPDDPDDPPVVVVVPPPPPPVPDGDIDTDFAKQAKFFDWDDAAPPTFGFKKKKWKAGDASPNPDDDFAWFKKKKKWDLVCLVVCCVVQVFDNNDPRRPRGDDHQDPVNVVVVVVVPTDMDIDIGGHGMMDMDGTSMIMMIGGHGIIMMIMTTGRGCVNPVVSVVVVVVVDDDPDDPPPPPPPPPVVVVVDDPDDPDDPPPDDPPDDDPDPDDDDDDDPPPPPPDDPPPDPDDPPPDDPDD

Sequence (752 aa):
MAIVHGEAAYLPDFLDYFSSKFPSAPVKMEILGKKDIETTTMSNFYTQVKRSYSHGTYRAGPMRQISLVGAVDEEVGSYFPEFLGLLGESLFLKRTLPWGSFSSLSFMEPKDSDDGPIMWVRPGEQMIPLADIPKSPFKRKRSTNEVKNLMQSMPRTSEPREMLFEDRTRAHADHIGQGFERKTTAAVGVLKAVRCGDSSEPSRVTKDVICFHAADFPYVVQRLQLDLYEPPLSQCVQWVDDAKLNQLRREGIRYARIRLCHNDIYFIPRNVVHQFKTVSAVCSLAWHVRLSQYHPEQKQEESDSSEDTESEEEEEKKVKIEAIAVEIKEPKQEVEKERKLVKERIKKEDPEEERHRTLPSVKVKQEEVTVQKRQKMAIVHGEAAYLPDFLDYFSSKFPSAPVKMEILGKKDIETTTMSNFYTQVKRSYSHGTYRAGPMRQISLVGAVDEEVGSYFPEFLGLLGESLFLKRTLPWGSFSSLSFMEPKDSDDGPIMWVRPGEQMIPLADIPKSPFKRKRSTNEVKNLMQSMPRTSEPREMLFEDRTRAHADHIGQGFERKTTAAVGVLKAVRCGDSSEPSRVTKDVICFHAADFPYVVQRLQLDLYEPPLSQCVQWVDDAKLNQLRREGIRYARIRLCHNDIYFIPRNVVHQFKTVSAVCSLAWHVRLSQYHPEQKQEESDSSEDTESEEEEEKKVKIEAIAVEIKEPKQEVEKERKLVKERIKKEDPEEERHRTLPSVKVKQEEVTVQKRQK

Secondary structure (DSSP, 8-state):
-EEETTGGGGSPPHHHHHHHH-TT-EEEEEPTTSS-EEEEEHHHHHHHHHHH-BTTB-SS-PEEEEESB---TT--B-B-HHHHHHHTTSHHHHHHSTTSTTBTTTT--GGG-SS--EEEEE--SEEEEGGGSPPPTT-----GGGGSTTS-S--------EEEE--EEEEE--EESSGGG-EE-EEEEEEEE--TT--PSSPPEEEEEEEE-GGGHHHHHHHTT--TTS-GGGS--S---HHHHHHHHHTT--EEEEEEETT-EEEE-SS--EEEEE-S-EEEEEEEE-BGGG-HHHHHHHHTTS-S---SGGGGGGGHHHHTTT----------SSTTTT----------------------------------/-EEETTGGGGSPPHHHHHHHH-TT-EEEEEPTTSS-EEEEEHHHHHHHHHHH-BTTB-SS-PEEEEESB---TT--B-B-HHHHHHHTTSHHHHHHSTTSTTBTTTT--GGG-SS--EEEEE--SEEEEGGGSPPPTT-----SGGGSTTTTS--------EEEE--EEEEE--EESSGGG-EE-EEEEEEEE--TT--PSSPPEEEEEEEE-GGGHHHHHHHHT--TTS-GGGS--S---HHHHHHHHHTT--EEEEEEETT-EEEE-SS--EEEEE-S-EEEEEEEE-BGGG-HHHHHHHHTTS-S---SGGGGGGSHHHHTTT----------S-TTS-TT--------------------------------